Protein AF-A0A9D1DFA8-F1 (afdb_monomer)

pLDDT: mean 73.85, std 16.89, range [25.86, 95.06]

Organism: NCBI:txid2840721

Mean predicted aligned error: 19.4 Å

Sequence (379 aa):
MPLDTQGFDGLASDIAGMAGRMDADGAGAPAVRRILEAAARPIHQQMKANASKDPKIITGVLNRSIRIGPVKKRRKSGKSITIGVHRKEEGAYYATPVEYGHGGPAPALAHPFIRPAYRSEHGQIVIHETEAAVVRDVFQAYLNGEGSVKIAARLREAKIPRRFGGEWTANHVVEMLTNEKYTGDALLQKTFVEDHLTKKQRRNMGQLDRFYAENTHPAIISHETFERAQQILAGRREMINVRKPTTVRYPLTGKIVCGNCGAHYNRRTRSTGRNAIPRFTWQCATYSSRGKRCCPASQIPEETLLALTCEVLDVERLTDKAVEGLEAIHVIGKNLLRFLLRNGRTEEREWAWESRANSWTPEMRQKASEQMKRRWQHE

Radius of gyration: 34.46 Å; Cα contacts (8 Å, |Δi|>4): 429; chains: 1; bounding box: 111×51×83 Å

Solvent-accessible surface area (backbone atoms only — not comparable to full-atom values): 22916 Å² total; per-residue (Å²): 130,84,80,81,59,77,65,56,61,52,50,53,50,50,52,50,57,50,51,61,63,40,66,74,72,80,66,36,68,63,54,55,48,51,50,51,53,56,65,44,46,62,59,51,51,51,54,46,53,53,50,72,69,42,86,91,56,73,44,76,60,44,59,72,28,54,44,77,51,76,76,42,82,47,98,88,71,52,71,47,68,49,75,45,76,77,54,79,86,79,72,53,78,72,82,76,94,61,97,68,72,76,95,56,103,55,81,77,80,77,61,93,88,73,59,74,30,60,44,76,57,98,89,40,68,43,78,35,63,79,38,35,50,52,51,49,49,52,53,50,45,43,71,74,64,51,50,48,58,55,52,21,48,51,42,51,72,70,64,62,80,43,87,86,55,74,82,66,40,37,64,60,47,47,53,58,66,68,43,58,57,43,48,6,29,44,75,42,57,58,50,45,66,80,38,91,86,78,60,47,75,42,76,48,87,69,89,54,81,66,51,78,40,73,74,72,40,75,54,76,45,55,62,69,62,46,51,53,48,46,51,55,52,49,55,54,53,67,71,44,72,77,85,57,73,95,70,78,77,53,91,61,62,77,30,31,32,32,64,88,75,67,39,40,35,43,82,41,78,48,73,61,63,98,87,43,81,69,44,50,32,35,34,36,48,52,30,76,74,66,30,60,92,74,30,82,68,54,72,41,54,43,68,62,53,51,51,54,50,20,63,75,68,73,40,100,64,88,42,76,73,61,47,66,48,46,60,36,34,35,39,40,81,79,42,35,38,38,38,35,32,70,88,73,52,72,48,78,46,78,60,78,80,78,55,73,77,73,74,54,49,72,67,58,52,49,54,52,48,51,53,48,53,55,55,68,72,74,112

Secondary structure (DSSP, 8-state):
-----HHHHHHHHHHHHHHHHHSTTS-HHHHHHHHHHHHHHHHHHHHHHHHHH-TT---HHHHHHEEEPPPEE-SSS-EE--EEE--STT------S-----SSSS--PPPTT--SSEEEETTEEEE-HHHHHHHHHHHHHHHTT--HHHHHHHHHHTTPPPTT-S---HHHHHHHHT-GGGGT-EE--SEEES-TTT--EEE-SSSS---EESSSS--SS-HHHHHHHHHHHHHHHHHS-TTS-TT---TTTTTEEETTT-PBEEEEEE--STTSPPEEEEEEHHHHHH-TTT--PPPEEHHHHHHHHHHHHT-SS--HHHHHTEEEEEEETTTEEEEEETTS-EEEEE--PPPTTTTS-HHHHHHHHHHHHHHHT--

Nearest PDB structures (foldseek):
  4kis-assembly2_B  TM=5.180E-01  e=3.603E-09  Listeria innocua Clip11262
  4kis-assembly1_A  TM=5.128E-01  e=3.148E-08  Listeria innocua Clip11262
  6dnw-assembly1_A  TM=4.103E-01  e=1.446E-09  Listeria innocua Clip11262
  4kis-assembly3_C  TM=4.941E-01  e=1.104E-07  Listeria innocua Clip11262
  4kis-assembly4_D  TM=3.825E-01  e=1.264E-08  Listeria innocua Clip11262

Foldseek 3Di:
DPPPCVVVVVVVVVVVVVVVVLVVPVPNPVVVQVVQVVVVVVVLVVLLVVQCPDPVRPDVLLSVQFDWAGWDQDPPDGIHIDTHGHDPPPVNDDPPPDPDADPDPDGPDDDPLDDQFWDQDPNAIHGPVVSLVLLVVLLVCVLVPDQLLVSQVVCVVVVPADPVGDGRHSVVSVSSLQDPVQQQKDWPCQWDQPDPVVSDIDGCPPPDDIDIGHNNHDHSDHPVSSVSSVVSVVVVVVVPPPPPPPDPDDLCVPQEAEPFQRAHWDKDWDDPDDDDDIWIKTGGPCCVRVNCVRPVEEIGTPVQVQVVLCVVLVHPGRDSVSSVQWRHWYDDDHFKIWTQGPVRDIDIDGDDDDPPVVVQDPVNVVVVVVVVVVVVVVD

Structure (mmCIF, N/CA/C/O backbone):
data_AF-A0A9D1DFA8-F1
#
_entry.id   AF-A0A9D1DFA8-F1
#
loop_
_atom_site.group_PDB
_atom_site.id
_ato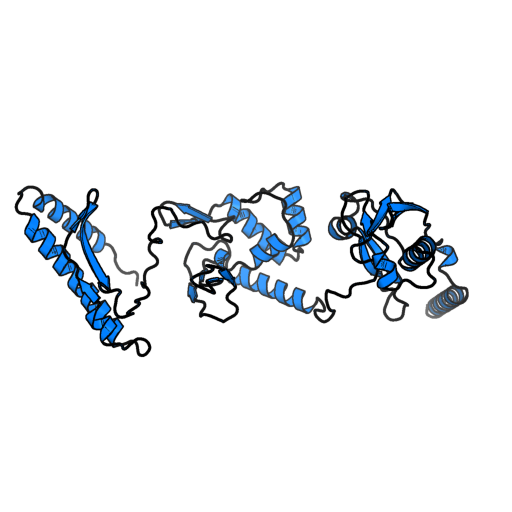m_site.type_symbol
_atom_site.label_atom_id
_atom_site.label_alt_id
_atom_site.label_comp_id
_atom_site.label_asym_id
_atom_site.label_entity_id
_atom_site.label_seq_id
_atom_site.pdbx_PDB_ins_code
_atom_site.Cartn_x
_atom_site.Cartn_y
_atom_site.Cartn_z
_atom_site.occupancy
_atom_site.B_iso_or_equiv
_atom_site.auth_seq_id
_atom_site.auth_comp_id
_atom_site.auth_asym_id
_atom_site.auth_atom_id
_atom_site.pdbx_PDB_model_num
ATOM 1 N N . MET A 1 1 ? -15.681 6.496 42.737 1.00 36.25 1 MET A N 1
ATOM 2 C CA . MET A 1 1 ? -16.722 5.683 43.397 1.00 36.25 1 MET A CA 1
ATOM 3 C C . MET A 1 1 ? -17.635 5.149 42.308 1.00 36.25 1 MET A C 1
ATOM 5 O O . MET A 1 1 ? -18.101 5.972 41.526 1.00 36.25 1 MET A O 1
ATOM 9 N N . PRO A 1 2 ? -17.816 3.827 42.170 1.00 35.59 2 PRO A N 1
ATOM 10 C CA . PRO A 1 2 ? -18.800 3.295 41.236 1.00 35.59 2 PRO A CA 1
ATOM 11 C C . PRO A 1 2 ? -20.183 3.751 41.706 1.00 35.59 2 PRO A C 1
ATOM 13 O O . PRO A 1 2 ? -20.468 3.702 42.901 1.00 35.59 2 PRO A O 1
ATOM 16 N N . LEU A 1 3 ? -21.003 4.249 40.783 1.00 37.06 3 LEU A N 1
ATOM 17 C CA . LEU A 1 3 ? -22.406 4.529 41.061 1.00 37.06 3 LEU A CA 1
ATOM 18 C C . LEU A 1 3 ? -23.088 3.195 41.366 1.00 37.06 3 LEU A C 1
ATOM 20 O O . LEU A 1 3 ? -23.059 2.286 40.540 1.00 37.06 3 LEU A O 1
ATOM 24 N N . ASP A 1 4 ? -23.648 3.088 42.564 1.00 41.41 4 ASP A N 1
ATOM 25 C CA . ASP A 1 4 ? -24.454 1.957 42.995 1.00 41.41 4 ASP A CA 1
ATOM 26 C C . ASP A 1 4 ? -25.708 1.863 42.110 1.00 41.41 4 ASP A C 1
ATOM 28 O O . ASP A 1 4 ? -26.609 2.701 42.173 1.00 41.41 4 ASP A O 1
ATOM 32 N N . THR A 1 5 ? -25.727 0.879 41.212 1.00 48.91 5 THR A N 1
ATOM 33 C CA . THR A 1 5 ? -26.834 0.635 40.280 1.00 48.91 5 THR A CA 1
ATOM 34 C C . THR A 1 5 ? -27.914 -0.271 40.870 1.00 48.91 5 THR A C 1
ATOM 36 O O . THR A 1 5 ? -28.917 -0.508 40.198 1.00 48.91 5 THR A O 1
ATOM 39 N N . GLN A 1 6 ? -27.772 -0.752 42.114 1.00 45.59 6 GLN A N 1
ATOM 40 C CA . GLN A 1 6 ? -28.724 -1.703 42.704 1.00 45.59 6 GLN A CA 1
ATOM 41 C C . GLN A 1 6 ? -30.131 -1.111 42.905 1.00 45.59 6 GLN A C 1
ATOM 43 O O . GLN A 1 6 ? -31.114 -1.849 42.913 1.00 45.59 6 GLN A O 1
ATOM 48 N N . GLY A 1 7 ? -30.266 0.219 42.978 1.00 47.31 7 GLY A N 1
ATOM 49 C CA . GLY A 1 7 ? -31.570 0.890 43.066 1.00 47.31 7 GLY A CA 1
ATOM 50 C C . GLY A 1 7 ? -32.349 0.985 41.744 1.00 47.31 7 GLY A C 1
ATOM 51 O O . GLY A 1 7 ? -33.572 1.125 41.766 1.00 47.31 7 GLY A O 1
ATOM 52 N N . PHE A 1 8 ? -31.680 0.905 40.587 1.00 45.97 8 PHE A N 1
ATOM 53 C CA . PHE A 1 8 ? -32.322 1.123 39.281 1.00 45.97 8 PHE A CA 1
ATOM 54 C C . PHE A 1 8 ? -33.085 -0.104 38.770 1.00 45.97 8 PHE A C 1
ATOM 56 O O . PHE A 1 8 ? -34.156 0.052 38.182 1.00 45.97 8 PHE A O 1
ATOM 63 N N . ASP A 1 9 ? -32.584 -1.309 39.047 1.00 47.12 9 ASP A N 1
ATOM 64 C CA . ASP A 1 9 ? -33.263 -2.558 38.677 1.00 47.12 9 ASP A CA 1
ATOM 65 C C . ASP A 1 9 ? -34.538 -2.773 39.510 1.00 47.12 9 ASP A C 1
ATOM 67 O O . ASP A 1 9 ? -35.563 -3.215 38.982 1.00 47.12 9 ASP A O 1
ATOM 71 N N . GLY A 1 10 ? -34.517 -2.360 40.784 1.00 48.06 10 GLY A N 1
ATOM 72 C CA . GLY A 1 10 ? -35.703 -2.318 41.646 1.00 48.06 10 GLY A CA 1
ATOM 73 C C . GLY A 1 10 ? -36.761 -1.343 41.125 1.00 48.06 10 GLY A C 1
ATOM 74 O O . GLY A 1 10 ? -37.921 -1.715 40.971 1.00 48.06 10 GLY A O 1
ATOM 75 N N . LEU A 1 11 ? -36.348 -0.132 40.732 1.00 52.31 11 LEU A N 1
ATOM 76 C CA . LEU A 1 11 ? -37.248 0.877 40.167 1.00 52.31 11 LEU A CA 1
ATOM 77 C C . LEU A 1 11 ? -37.880 0.415 38.841 1.00 52.31 11 LEU A C 1
ATOM 79 O O . LEU A 1 11 ? -39.067 0.638 38.603 1.00 52.31 11 LEU A O 1
ATOM 83 N N . ALA A 1 12 ? -37.108 -0.244 37.973 1.00 51.41 12 ALA A N 1
ATOM 84 C CA . ALA A 1 12 ? -37.606 -0.772 36.705 1.00 51.41 12 ALA A CA 1
ATOM 85 C C . ALA A 1 12 ? -38.623 -1.909 36.913 1.00 51.41 12 ALA A C 1
ATOM 87 O O . ALA A 1 12 ? -39.657 -1.939 36.238 1.00 51.41 12 ALA A O 1
ATOM 88 N N . SER A 1 13 ? -38.360 -2.799 37.874 1.00 51.62 13 SER A N 1
ATOM 89 C CA . SER A 1 13 ? -39.265 -3.887 38.258 1.00 51.62 13 SER A CA 1
ATOM 90 C C . SER A 1 13 ? -40.554 -3.362 38.904 1.00 51.62 13 SER A C 1
ATOM 92 O O . SER A 1 13 ? -41.648 -3.800 38.546 1.00 51.62 13 SER A O 1
ATOM 94 N N . ASP A 1 14 ? -40.459 -2.346 39.764 1.00 53.31 14 ASP A N 1
ATOM 95 C CA . ASP A 1 14 ? -41.615 -1.718 40.412 1.00 53.31 14 ASP A CA 1
ATOM 96 C C . ASP A 1 14 ? -42.491 -0.948 39.421 1.00 53.31 14 ASP A C 1
ATOM 98 O O . ASP A 1 14 ? -43.721 -1.032 39.476 1.00 53.31 14 ASP A O 1
ATOM 102 N N . ILE A 1 15 ? -41.884 -0.247 38.458 1.00 56.00 15 ILE A N 1
ATOM 103 C CA . ILE A 1 15 ? -42.610 0.447 37.386 1.00 56.00 15 ILE A CA 1
ATOM 104 C C . ILE A 1 15 ? -43.300 -0.566 36.459 1.00 56.00 15 ILE A C 1
ATOM 106 O O . ILE A 1 15 ? -44.451 -0.351 36.073 1.00 56.00 15 ILE A O 1
ATOM 110 N N . ALA A 1 16 ? -42.650 -1.689 36.140 1.00 52.91 16 ALA A N 1
ATOM 111 C CA . ALA A 1 16 ? -43.252 -2.763 35.349 1.00 52.91 16 ALA A CA 1
ATOM 112 C C . ALA A 1 16 ? -44.387 -3.478 36.109 1.00 52.91 16 ALA A C 1
ATOM 114 O O . ALA A 1 16 ? -45.445 -3.749 35.536 1.00 52.91 16 ALA A O 1
ATOM 115 N N . GLY A 1 17 ? -44.210 -3.715 37.412 1.00 55.53 17 GLY A N 1
ATOM 116 C CA . GLY A 1 17 ? -45.208 -4.320 38.295 1.00 55.53 17 GLY A CA 1
ATOM 117 C C . GLY A 1 17 ? -46.399 -3.405 38.600 1.00 55.53 17 GLY A C 1
ATOM 118 O O . GLY A 1 17 ? -47.515 -3.894 38.788 1.00 55.53 17 GLY A O 1
ATOM 119 N N . MET A 1 18 ? -46.206 -2.083 38.623 1.00 53.91 18 MET A N 1
ATOM 120 C CA . MET A 1 18 ? -47.299 -1.105 38.669 1.00 53.91 18 MET A CA 1
ATOM 121 C C . MET A 1 18 ? -48.024 -1.021 37.322 1.00 53.91 18 MET A C 1
ATOM 123 O O . MET A 1 18 ? -49.251 -1.030 37.300 1.00 53.91 18 MET A O 1
ATOM 127 N N . ALA A 1 19 ? -47.302 -1.035 36.197 1.00 51.59 19 ALA A N 1
ATOM 128 C CA . ALA A 1 19 ? -47.904 -1.017 34.863 1.00 51.59 19 ALA A CA 1
ATOM 129 C C . ALA A 1 19 ? -48.773 -2.260 34.590 1.00 51.59 19 ALA A C 1
ATOM 131 O O . ALA A 1 19 ? -49.892 -2.120 34.101 1.00 51.59 19 ALA A O 1
ATOM 132 N N . GLY A 1 20 ? -48.311 -3.454 34.983 1.00 54.56 20 GLY A N 1
ATOM 133 C CA . GLY A 1 20 ? -49.080 -4.696 34.846 1.00 54.56 20 GLY A CA 1
ATOM 134 C C . GLY A 1 20 ? -50.352 -4.727 35.702 1.00 54.56 20 GLY A C 1
ATOM 135 O O . GLY A 1 20 ? -51.381 -5.227 35.254 1.00 54.56 20 GLY A O 1
ATOM 136 N N . ARG A 1 21 ? -50.317 -4.126 36.900 1.00 50.50 21 ARG A N 1
ATOM 137 C CA . ARG A 1 21 ? -51.494 -3.989 37.777 1.00 50.50 21 ARG A CA 1
ATOM 138 C C . ARG A 1 21 ? -52.506 -2.952 37.273 1.00 50.50 21 ARG A C 1
ATOM 140 O O . ARG A 1 21 ? -53.677 -3.047 37.609 1.00 50.50 21 ARG A O 1
ATOM 147 N N . MET A 1 22 ? -52.086 -1.997 36.442 1.00 50.72 22 MET A N 1
ATOM 148 C CA . MET A 1 22 ? -52.939 -0.912 35.930 1.00 50.72 22 MET A CA 1
ATOM 149 C C . MET A 1 22 ? -53.658 -1.230 34.605 1.00 50.72 22 MET A C 1
ATOM 151 O O . MET A 1 22 ? -54.602 -0.521 34.248 1.00 50.72 22 MET A O 1
ATOM 155 N N . ASP A 1 23 ? -53.243 -2.274 33.881 1.00 50.66 23 ASP A N 1
ATOM 156 C CA . ASP A 1 23 ? -53.900 -2.731 32.643 1.00 50.66 23 ASP A CA 1
ATOM 157 C C . ASP A 1 23 ? -55.086 -3.688 32.899 1.00 50.66 23 ASP A C 1
ATOM 159 O O . ASP A 1 23 ? -55.898 -3.903 31.997 1.00 50.66 23 ASP A O 1
ATOM 163 N N . ALA A 1 24 ? -55.234 -4.215 34.122 1.00 49.34 24 ALA A N 1
ATOM 164 C CA . ALA A 1 24 ? -56.292 -5.165 34.482 1.00 49.34 24 ALA A CA 1
ATOM 165 C C . ALA A 1 24 ? -57.698 -4.534 34.606 1.00 49.34 24 ALA A C 1
ATOM 167 O O . ALA A 1 24 ? -58.686 -5.208 34.330 1.00 49.34 24 ALA A O 1
ATOM 168 N N . ASP A 1 25 ? -57.807 -3.238 34.925 1.00 45.25 25 ASP A N 1
ATOM 169 C CA . ASP A 1 25 ? -59.092 -2.635 35.331 1.00 45.25 25 ASP A CA 1
ATOM 170 C C . ASP A 1 25 ? -59.797 -1.793 34.251 1.00 45.25 25 ASP A C 1
ATOM 172 O O . ASP A 1 25 ? -60.782 -1.112 34.530 1.00 45.25 25 ASP A O 1
ATOM 176 N N . GLY A 1 26 ? -59.304 -1.757 33.006 1.00 51.84 26 GLY A N 1
ATOM 177 C CA . GLY A 1 26 ? -59.940 -1.006 31.902 1.00 51.84 26 GLY A CA 1
ATOM 178 C C . GLY A 1 26 ? -59.978 0.530 32.068 1.00 51.84 26 GLY A C 1
ATOM 179 O O . GLY A 1 26 ? -60.195 1.257 31.097 1.00 51.84 26 GLY A O 1
ATOM 180 N N . ALA A 1 27 ? -59.670 1.050 33.259 1.00 51.97 27 ALA A N 1
ATOM 181 C CA . ALA A 1 27 ? -59.568 2.465 33.601 1.00 51.97 27 ALA A CA 1
ATOM 182 C C . ALA A 1 27 ? -58.165 3.058 33.344 1.00 51.97 27 ALA A C 1
ATOM 184 O O . ALA A 1 27 ? -57.971 4.263 33.484 1.00 51.97 27 ALA A O 1
ATOM 185 N N . GLY A 1 28 ? -57.177 2.255 32.924 1.00 51.75 28 GLY A N 1
ATOM 186 C CA . GLY A 1 28 ? -55.765 2.653 32.775 1.00 51.75 28 GLY A CA 1
ATOM 187 C C . GLY A 1 28 ? -55.461 3.639 31.636 1.00 51.75 28 GLY A C 1
ATOM 188 O O . GLY A 1 28 ? -54.349 4.165 31.521 1.00 51.75 28 GLY A O 1
ATOM 189 N N . ALA A 1 29 ? -56.434 3.954 30.773 1.00 54.59 29 ALA A N 1
ATOM 190 C CA . ALA A 1 29 ? -56.179 4.783 29.600 1.00 54.59 29 ALA A CA 1
ATOM 191 C C . ALA A 1 29 ? -55.777 6.250 29.888 1.00 54.59 29 ALA A C 1
ATOM 193 O O . ALA A 1 29 ? -54.855 6.722 29.205 1.00 54.59 29 ALA A O 1
ATOM 194 N N . PRO A 1 30 ? -56.393 6.957 30.859 1.00 58.53 30 PRO A N 1
ATOM 195 C CA . PRO A 1 30 ? -56.012 8.310 31.264 1.00 58.53 30 PRO A CA 1
ATOM 196 C C . PRO A 1 30 ? -54.760 8.332 32.151 1.00 58.53 30 PRO A C 1
ATOM 198 O O . PRO A 1 30 ? -53.983 9.281 32.076 1.00 58.53 30 PRO A O 1
ATOM 201 N N . ALA A 1 31 ? -54.529 7.288 32.953 1.00 62.75 31 ALA A N 1
ATOM 202 C CA . ALA A 1 31 ? -53.385 7.206 33.861 1.00 62.75 31 ALA A CA 1
ATOM 203 C C . ALA A 1 31 ? -52.062 7.019 33.101 1.00 62.75 31 ALA A C 1
ATOM 205 O O . ALA A 1 31 ? -51.131 7.796 33.292 1.00 62.75 31 ALA A O 1
ATOM 206 N N . VAL A 1 32 ? -52.017 6.095 32.134 1.00 65.75 32 VAL A N 1
ATOM 207 C CA . VAL A 1 32 ? -50.852 5.911 31.245 1.00 65.75 32 VAL A CA 1
ATOM 208 C C . VAL A 1 32 ? -50.551 7.186 30.456 1.00 65.75 32 VAL A C 1
ATOM 210 O O . VAL A 1 32 ? -49.394 7.548 30.258 1.00 65.75 32 VAL A O 1
ATOM 213 N N . ARG A 1 33 ? -51.593 7.913 30.036 1.00 70.25 33 ARG A N 1
ATOM 214 C CA . ARG A 1 33 ? -51.426 9.208 29.370 1.00 70.25 33 ARG A CA 1
ATOM 215 C C . ARG A 1 33 ? -50.785 10.240 30.304 1.00 70.25 33 ARG A C 1
ATOM 217 O O . ARG A 1 33 ? -49.826 10.881 29.891 1.00 70.25 33 ARG A O 1
ATOM 224 N N . ARG A 1 34 ? -51.260 10.355 31.549 1.00 72.88 34 ARG A N 1
ATOM 225 C CA . ARG A 1 34 ? -50.688 11.261 32.562 1.00 72.88 34 ARG A CA 1
ATOM 226 C C . ARG A 1 34 ? -49.236 10.917 32.893 1.00 72.88 34 ARG A C 1
ATOM 228 O O . ARG A 1 34 ? -48.425 11.828 32.997 1.00 72.88 34 ARG A O 1
ATOM 235 N N . ILE A 1 35 ? -48.901 9.632 33.000 1.00 74.50 35 ILE A N 1
ATOM 236 C CA . ILE A 1 35 ? -47.535 9.166 33.282 1.00 74.50 35 ILE A CA 1
ATOM 237 C C . ILE A 1 35 ? -46.599 9.499 32.117 1.00 74.50 35 ILE A C 1
ATOM 239 O O . ILE A 1 35 ? -45.538 10.076 32.332 1.00 74.50 35 ILE A O 1
ATOM 243 N N . LEU A 1 36 ? -47.004 9.212 30.876 1.00 72.50 36 LEU A N 1
ATOM 244 C CA . LEU A 1 36 ? -46.207 9.544 29.691 1.00 72.50 36 LEU A CA 1
ATOM 245 C C . LEU A 1 36 ? -46.033 11.061 29.522 1.00 72.50 36 LEU A C 1
ATOM 247 O O . LEU A 1 36 ? -44.945 11.523 29.189 1.00 72.50 36 LEU A O 1
ATOM 251 N N . GLU A 1 37 ? -47.080 11.847 29.782 1.00 77.31 37 GLU A N 1
ATOM 252 C CA . GLU A 1 37 ? -47.003 13.311 29.769 1.00 77.31 37 GLU A CA 1
ATOM 253 C C . GLU A 1 37 ? -46.101 13.845 30.894 1.00 77.31 37 GLU A C 1
ATOM 255 O O . GLU A 1 37 ? -45.326 14.770 30.656 1.00 77.31 37 GLU A O 1
ATOM 260 N N . ALA A 1 38 ? -46.144 13.259 32.095 1.00 75.06 38 ALA A N 1
ATOM 261 C CA . ALA A 1 38 ? -45.277 13.630 33.213 1.00 75.06 38 ALA A CA 1
ATOM 262 C C . ALA A 1 38 ? -43.805 13.280 32.941 1.00 75.06 38 ALA A C 1
ATOM 264 O O . ALA A 1 38 ? -42.939 14.132 33.132 1.00 75.06 38 ALA A O 1
ATOM 265 N N . ALA A 1 39 ? -43.531 12.087 32.407 1.00 72.44 39 ALA A N 1
ATOM 266 C CA . ALA A 1 39 ? -42.191 11.647 32.014 1.00 72.44 39 ALA A CA 1
ATOM 267 C C . ALA A 1 39 ? -41.602 12.498 30.872 1.00 72.44 39 ALA A C 1
ATOM 269 O O . ALA A 1 39 ? -40.390 12.686 30.787 1.00 72.44 39 ALA A O 1
ATOM 270 N N . ALA A 1 40 ? -42.455 13.063 30.013 1.00 73.19 40 ALA A N 1
ATOM 271 C CA . ALA A 1 40 ? -42.034 13.915 28.907 1.00 73.19 40 ALA A CA 1
ATOM 272 C C . ALA A 1 40 ? -41.638 15.347 29.319 1.00 73.19 40 ALA A C 1
ATOM 274 O O . ALA A 1 40 ? -40.841 15.987 28.629 1.00 73.19 40 ALA A O 1
ATOM 275 N N . ARG A 1 41 ? -42.174 15.868 30.431 1.00 77.56 41 ARG A N 1
ATOM 276 C CA . ARG A 1 41 ? -41.913 17.240 30.908 1.00 77.56 41 ARG A CA 1
ATOM 277 C C . ARG A 1 41 ? -40.438 17.551 31.194 1.00 77.56 41 ARG A C 1
ATOM 279 O O . ARG A 1 41 ? -39.984 18.570 30.675 1.00 77.56 41 ARG A O 1
ATOM 286 N N . PRO A 1 42 ? -39.672 16.738 31.949 1.00 71.31 42 PRO A N 1
ATOM 287 C CA . PRO A 1 42 ? -38.272 17.058 32.237 1.00 71.31 42 PRO A CA 1
ATOM 288 C C . PRO A 1 42 ? -37.411 17.065 30.967 1.00 71.31 42 PRO A C 1
ATOM 290 O O . PRO A 1 42 ? -36.594 17.963 30.775 1.00 71.31 42 PRO A O 1
ATOM 293 N N . ILE A 1 43 ? -37.659 16.134 30.040 1.00 68.69 43 ILE A N 1
ATOM 294 C CA . ILE A 1 43 ? -36.959 16.072 28.747 1.00 68.69 43 ILE A CA 1
ATOM 295 C C . ILE A 1 43 ? -37.288 17.314 27.904 1.00 68.69 43 ILE A C 1
ATOM 297 O O . ILE A 1 43 ? -36.394 17.948 27.345 1.00 68.69 43 ILE A O 1
ATOM 301 N N . HIS A 1 44 ? -38.561 17.714 27.851 1.00 78.56 44 HIS A N 1
ATOM 302 C CA . HIS A 1 44 ? -38.995 18.927 27.150 1.00 78.56 44 HIS A CA 1
ATOM 303 C C . HIS A 1 44 ? -38.370 20.203 27.731 1.00 78.56 44 HIS A C 1
ATOM 305 O O . HIS A 1 44 ? -37.904 21.057 26.973 1.00 78.56 44 HIS A O 1
ATOM 311 N N . GLN A 1 45 ? -38.314 20.320 29.060 1.00 76.81 45 GLN A N 1
ATOM 312 C CA . GLN A 1 45 ? -37.681 21.443 29.757 1.00 76.81 45 GLN A CA 1
ATOM 313 C C . GLN A 1 45 ? -36.179 21.510 29.473 1.00 76.81 45 GLN A C 1
ATOM 315 O O . GLN A 1 45 ? -35.674 22.586 29.147 1.00 76.81 45 GLN A O 1
ATOM 320 N N . GLN A 1 46 ? -35.485 20.369 29.500 1.00 74.50 46 GLN A N 1
ATOM 321 C CA . GLN A 1 46 ? -34.066 20.294 29.159 1.00 74.50 46 GLN A CA 1
ATOM 322 C C . GLN A 1 46 ? -33.808 20.714 27.705 1.00 74.50 46 GLN A C 1
ATOM 324 O O . GLN A 1 46 ? -32.903 21.505 27.441 1.00 74.50 46 GLN A O 1
ATOM 329 N N . MET A 1 47 ? -34.630 20.252 26.755 1.00 70.50 47 MET A N 1
ATOM 330 C CA . MET A 1 47 ? -34.514 20.644 25.344 1.00 70.50 47 MET A CA 1
ATOM 331 C C . MET A 1 47 ? -34.726 22.151 25.144 1.00 70.50 47 MET A C 1
ATOM 333 O O . MET A 1 47 ? -33.992 22.775 24.377 1.00 70.50 47 MET A O 1
ATOM 337 N N . LYS A 1 48 ? -35.684 22.758 25.859 1.00 76.62 48 LYS A N 1
ATOM 338 C CA . LYS A 1 48 ? -35.906 24.213 25.832 1.00 76.62 48 LYS A CA 1
ATOM 339 C C . LYS A 1 48 ? -34.755 24.999 26.458 1.00 76.62 48 LYS A C 1
ATOM 341 O O . LYS A 1 48 ? -34.358 26.024 25.903 1.00 76.62 48 LYS A O 1
ATOM 346 N N . ALA A 1 49 ? -34.213 24.530 27.580 1.00 69.69 49 ALA A N 1
ATOM 347 C CA . ALA A 1 49 ? -33.065 25.153 28.232 1.00 69.69 49 ALA A CA 1
ATOM 348 C C . ALA A 1 49 ? -31.822 25.121 27.327 1.00 69.69 49 ALA A C 1
ATOM 350 O O . ALA A 1 49 ? -31.161 26.145 27.164 1.00 69.69 49 ALA A O 1
ATOM 351 N N . ASN A 1 50 ? -31.559 23.986 26.670 1.00 67.25 50 ASN A N 1
ATOM 352 C CA . ASN A 1 50 ? -30.458 23.838 25.715 1.00 67.25 50 ASN A CA 1
ATOM 353 C C . ASN A 1 50 ? -30.631 24.768 24.503 1.00 67.25 50 ASN A C 1
ATOM 355 O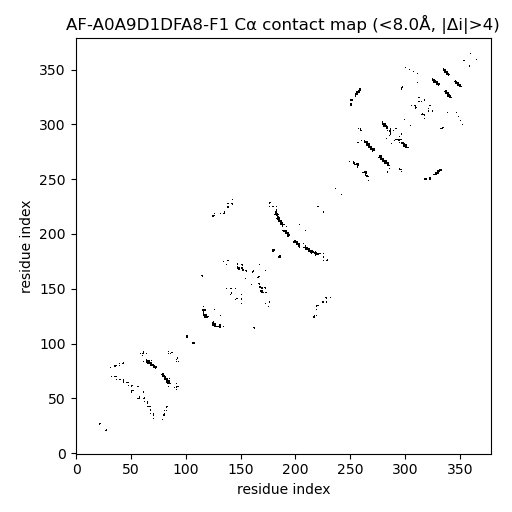 O . ASN A 1 50 ? -29.701 25.482 24.142 1.00 67.25 50 ASN A O 1
ATOM 359 N N . ALA A 1 51 ? -31.839 24.835 23.932 1.00 65.75 51 ALA A N 1
ATOM 360 C CA . ALA A 1 51 ? -32.152 25.730 22.815 1.00 65.75 51 ALA A CA 1
ATOM 361 C C . ALA A 1 51 ? -32.050 27.229 23.167 1.00 65.75 51 ALA A C 1
ATOM 363 O O . ALA A 1 51 ? -32.001 28.060 22.269 1.00 65.75 51 ALA A O 1
ATOM 364 N N . SER A 1 52 ? -32.041 27.581 24.457 1.00 63.06 52 SER A N 1
ATOM 365 C CA . SER A 1 52 ? -31.955 28.973 24.923 1.00 63.06 52 SER A CA 1
ATOM 366 C C . SER A 1 52 ? -30.531 29.393 25.311 1.00 63.06 52 SER A C 1
ATOM 368 O O . SER A 1 52 ? -30.286 30.583 25.481 1.00 63.06 52 SER A O 1
ATOM 370 N N . LYS A 1 53 ? -29.603 28.437 25.472 1.00 58.50 53 LYS A N 1
ATOM 371 C CA . LYS A 1 53 ? -28.209 28.677 25.890 1.00 58.50 53 LYS A CA 1
ATOM 372 C C . LYS A 1 53 ? -27.192 28.620 24.742 1.00 58.50 53 LYS A C 1
ATOM 374 O O . LYS A 1 53 ? -26.072 29.075 24.940 1.00 58.50 53 LYS A O 1
ATOM 379 N N . ASP A 1 54 ? -27.546 28.072 23.577 1.00 55.44 54 ASP A N 1
ATOM 380 C CA . ASP A 1 54 ? -26.635 27.954 22.427 1.00 55.44 54 ASP A CA 1
ATOM 381 C C . ASP A 1 54 ? -26.631 29.237 21.562 1.00 55.44 54 ASP A C 1
ATOM 383 O O . ASP A 1 54 ? -27.631 29.520 20.896 1.00 55.44 54 ASP A O 1
ATOM 387 N N . PRO A 1 55 ? -25.526 30.010 21.522 1.00 48.28 55 PRO A N 1
ATOM 388 C CA . PRO A 1 55 ? -25.450 31.288 20.812 1.00 48.28 55 PRO A CA 1
ATOM 389 C C . PRO A 1 55 ? -25.495 31.174 19.279 1.00 48.28 55 PRO A C 1
ATOM 391 O O . PRO A 1 55 ? -25.776 32.173 18.618 1.00 48.28 55 PRO A O 1
ATOM 394 N N . LYS A 1 56 ? -25.254 29.994 18.683 1.00 48.91 56 LYS A N 1
ATOM 395 C CA . LYS A 1 56 ? -25.292 29.807 17.216 1.00 48.91 56 LYS A CA 1
ATOM 396 C C . LYS A 1 56 ? -26.700 29.536 16.669 1.00 48.91 56 LYS A C 1
ATOM 398 O O . LYS A 1 56 ? -26.899 29.595 15.458 1.00 48.91 56 LYS A O 1
ATOM 403 N N . ILE A 1 57 ? -27.672 29.237 17.537 1.00 53.31 57 ILE A N 1
ATOM 404 C CA . ILE A 1 57 ? -29.030 28.798 17.162 1.00 53.31 57 ILE A CA 1
ATOM 405 C C . ILE A 1 57 ? -30.088 29.541 17.999 1.00 53.31 57 ILE A C 1
ATOM 407 O O . ILE A 1 57 ? -31.140 29.002 18.339 1.00 53.31 57 ILE A O 1
ATOM 411 N N . ILE A 1 58 ? -29.852 30.812 18.339 1.00 51.78 58 ILE A N 1
ATOM 412 C CA . ILE A 1 58 ? -30.885 31.640 18.975 1.00 51.78 58 ILE A CA 1
ATOM 413 C C . ILE A 1 58 ? -31.833 32.147 17.889 1.00 51.78 58 ILE A C 1
ATOM 415 O O . ILE A 1 58 ? -31.772 33.289 17.443 1.00 51.78 58 ILE A O 1
ATOM 419 N N . THR A 1 59 ? -32.744 31.283 17.455 1.00 54.38 59 THR A N 1
ATOM 420 C CA . THR A 1 59 ? -33.959 31.735 16.782 1.00 54.38 59 THR A CA 1
ATOM 421 C C . THR A 1 59 ? -35.125 31.434 17.711 1.00 54.38 59 THR A C 1
ATOM 423 O O . THR A 1 59 ? -35.349 30.288 18.106 1.00 54.38 59 THR A O 1
ATOM 426 N N . GLY A 1 60 ? -35.918 32.450 18.070 1.00 60.06 60 GLY A N 1
ATOM 427 C CA . GLY A 1 60 ? -37.164 32.242 18.829 1.00 60.06 60 GLY A CA 1
ATOM 428 C C . GLY A 1 60 ? -38.095 31.207 18.170 1.00 60.06 60 GLY A C 1
ATOM 429 O O . GLY A 1 60 ? -38.938 30.608 18.831 1.00 60.06 60 GLY A O 1
ATOM 430 N N . VAL A 1 61 ? -37.885 30.944 16.879 1.00 63.97 61 VAL A N 1
ATOM 431 C CA . VAL A 1 61 ? -38.485 29.889 16.060 1.00 63.97 61 VAL A CA 1
ATOM 432 C C . VAL A 1 61 ? -38.250 28.478 16.623 1.00 63.97 61 VAL A C 1
ATOM 434 O O . VAL A 1 61 ? -39.211 27.717 16.769 1.00 63.97 61 VAL A O 1
ATOM 437 N N . LEU A 1 62 ? -37.015 28.108 16.982 1.00 65.19 62 LEU A N 1
ATOM 438 C CA . LEU A 1 62 ? -36.706 26.758 17.474 1.00 65.19 62 LEU A CA 1
ATOM 439 C C . LEU A 1 62 ? -37.362 26.494 18.837 1.00 65.19 62 LEU A C 1
ATOM 441 O O . LEU A 1 62 ? -38.010 25.463 19.026 1.00 65.19 62 LEU A O 1
ATOM 445 N N . ASN A 1 63 ? -37.287 27.460 19.758 1.00 71.62 63 ASN A N 1
ATOM 446 C CA . ASN A 1 63 ? -37.914 27.354 21.080 1.00 71.62 63 ASN A CA 1
ATOM 447 C C . ASN A 1 63 ? -39.449 27.189 20.973 1.00 71.62 63 ASN A C 1
ATOM 449 O O . ASN A 1 63 ? -40.043 26.358 21.665 1.00 71.62 63 ASN A O 1
ATOM 453 N N . ARG A 1 64 ? -40.096 27.893 20.028 1.00 69.75 64 ARG A N 1
ATOM 454 C CA . ARG A 1 64 ? -41.540 27.746 19.732 1.00 69.75 64 ARG A CA 1
ATOM 455 C C . ARG A 1 64 ? -41.912 26.407 19.082 1.00 69.75 64 ARG A C 1
ATOM 457 O O . ARG A 1 64 ? -43.072 25.978 19.183 1.00 69.75 64 ARG A O 1
ATOM 464 N N . SER A 1 65 ? -40.956 25.762 18.417 1.00 72.00 65 SER A N 1
ATOM 465 C CA . SER A 1 65 ? -41.172 24.541 17.633 1.00 72.00 65 SER A CA 1
ATOM 466 C C . SER A 1 65 ? -41.004 23.249 18.441 1.00 72.00 65 SER A C 1
ATOM 468 O O . SER A 1 65 ? -41.560 22.221 18.045 1.00 72.00 65 SER A O 1
ATOM 470 N N . ILE A 1 66 ? -40.307 23.291 19.585 1.00 75.81 66 ILE A N 1
ATOM 471 C CA . ILE A 1 66 ? -40.143 22.151 20.504 1.00 75.81 66 ILE A CA 1
ATOM 472 C C . ILE A 1 66 ? -41.418 21.959 21.341 1.00 75.81 66 ILE A C 1
ATOM 474 O O . ILE A 1 66 ? -41.748 22.767 22.220 1.00 75.81 66 ILE A O 1
ATOM 478 N N . ARG A 1 67 ? -42.146 20.864 21.095 1.00 78.12 67 ARG A N 1
ATOM 479 C CA . ARG A 1 67 ? -43.416 20.546 21.772 1.00 78.12 67 ARG A CA 1
ATOM 480 C C . ARG A 1 67 ? -43.487 19.073 22.173 1.00 78.12 67 ARG A C 1
ATOM 482 O O . ARG A 1 67 ? -42.808 18.226 21.598 1.00 78.12 67 ARG A O 1
ATOM 489 N N . ILE A 1 68 ? -44.328 18.787 23.163 1.00 79.38 68 ILE A N 1
ATOM 490 C CA . ILE A 1 68 ? -44.752 17.426 23.497 1.00 79.38 68 ILE A CA 1
ATOM 491 C C . ILE A 1 68 ? -45.957 17.105 22.604 1.00 79.38 68 ILE A C 1
ATOM 493 O O . ILE A 1 68 ? -46.952 17.831 22.611 1.00 79.38 68 ILE A O 1
ATOM 497 N N . GLY A 1 69 ? -45.847 16.056 21.794 1.00 77.06 69 GLY A N 1
ATOM 498 C CA . GLY A 1 69 ? -46.914 15.578 20.922 1.00 77.06 69 GLY A CA 1
ATOM 499 C C . GLY A 1 69 ? -47.984 14.777 21.678 1.00 77.06 69 GLY A C 1
ATOM 500 O O . GLY A 1 69 ? -47.761 14.343 22.807 1.00 77.06 69 GLY A O 1
ATOM 501 N N . PRO A 1 70 ? -49.152 14.529 21.059 1.00 77.19 70 PRO A N 1
ATOM 502 C CA . PRO A 1 70 ? -50.206 13.735 21.683 1.00 77.19 70 PRO A CA 1
ATOM 503 C C . PRO A 1 70 ? -49.781 12.268 21.846 1.00 77.19 70 PRO A C 1
ATOM 505 O O . PRO A 1 70 ? -49.068 11.722 21.001 1.00 77.19 70 PRO A O 1
ATOM 508 N N . VAL A 1 71 ? -50.269 11.608 22.901 1.00 76.00 71 VAL A N 1
ATOM 509 C CA . VAL A 1 71 ? -50.048 10.170 23.126 1.00 76.00 71 VAL A CA 1
ATOM 510 C C . VAL A 1 71 ? -50.782 9.359 22.055 1.00 76.00 71 VAL A C 1
ATOM 512 O O . VAL A 1 71 ? -52.004 9.442 21.929 1.00 76.00 71 VAL A O 1
ATOM 515 N N . LYS A 1 72 ? -50.042 8.552 21.288 1.00 75.62 72 LYS A N 1
ATOM 516 C CA . LYS A 1 72 ? -50.572 7.726 20.189 1.00 75.62 72 LYS A CA 1
ATOM 517 C C . LYS A 1 72 ? -50.480 6.238 20.523 1.00 75.62 72 LYS A C 1
ATOM 519 O O . LYS A 1 72 ? -49.459 5.782 21.034 1.00 75.62 72 LYS A O 1
ATOM 524 N N . LYS A 1 73 ? -51.519 5.466 20.184 1.00 71.94 73 LYS A N 1
ATOM 525 C CA . LYS A 1 73 ? -51.502 3.994 20.257 1.00 71.94 73 LYS A CA 1
ATOM 526 C C . LYS A 1 73 ? -50.752 3.431 19.043 1.00 71.94 73 LYS A C 1
ATOM 528 O O . LYS A 1 73 ? -51.084 3.749 17.903 1.00 71.94 73 LYS A O 1
ATOM 533 N N . ARG A 1 74 ? -49.734 2.607 19.279 1.00 70.31 74 ARG A N 1
ATOM 534 C CA . ARG A 1 74 ? -48.955 1.883 18.265 1.00 70.31 74 ARG A CA 1
ATOM 535 C C . ARG A 1 74 ? -49.482 0.452 18.153 1.00 70.31 74 ARG A C 1
ATOM 537 O O . ARG A 1 74 ? -49.873 -0.148 19.146 1.00 70.31 74 ARG A O 1
ATOM 544 N N . ARG A 1 75 ? -49.449 -0.118 16.943 1.00 52.31 75 ARG A N 1
ATOM 545 C CA . ARG A 1 75 ? -49.967 -1.474 16.671 1.00 52.31 75 ARG A CA 1
ATOM 546 C C . ARG A 1 75 ? -49.245 -2.600 17.432 1.00 52.31 75 ARG A C 1
ATOM 548 O O . ARG A 1 75 ? -49.875 -3.615 17.674 1.00 52.31 75 ARG A O 1
ATOM 555 N N . LYS A 1 76 ? -47.959 -2.440 17.781 1.00 54.06 76 LYS A N 1
ATOM 556 C CA . LYS A 1 76 ? -47.126 -3.504 18.387 1.00 54.06 76 LYS A CA 1
ATOM 557 C C . LYS A 1 76 ? -46.464 -3.148 19.728 1.00 54.06 76 LYS A C 1
ATOM 559 O O . LYS A 1 76 ? -45.890 -4.025 20.349 1.00 54.06 76 LYS A O 1
ATOM 564 N N . SER A 1 77 ? -46.509 -1.887 20.166 1.00 57.84 77 SER A N 1
ATOM 565 C CA . SER A 1 77 ? -45.678 -1.389 21.281 1.00 57.84 77 SER A CA 1
ATOM 566 C C . SER A 1 77 ? -46.453 -0.535 22.296 1.00 57.84 77 SER A C 1
ATOM 568 O O . SER A 1 77 ? -45.891 0.377 22.895 1.00 57.84 77 SER A O 1
ATOM 570 N N . GLY A 1 78 ? -47.765 -0.747 22.432 1.00 75.94 78 GLY A N 1
ATOM 571 C CA . GLY A 1 78 ? -48.592 0.009 23.381 1.00 75.94 78 GLY A CA 1
ATOM 572 C C . GLY A 1 78 ? -48.785 1.487 23.005 1.00 75.94 78 GLY A C 1
ATOM 573 O O . GLY A 1 78 ? -49.012 1.820 21.840 1.00 75.94 78 GLY A O 1
ATOM 574 N N . LYS A 1 79 ? -48.758 2.390 23.993 1.00 72.75 79 LYS A N 1
ATOM 575 C CA . LYS A 1 79 ? -48.913 3.847 23.808 1.00 72.75 79 LYS A CA 1
ATOM 576 C C . LYS A 1 79 ? -47.551 4.542 23.848 1.00 72.75 79 LYS A C 1
ATOM 578 O O . LYS A 1 79 ? -46.733 4.241 24.703 1.00 72.75 79 LYS A O 1
ATOM 583 N N . SER A 1 80 ? -47.329 5.505 22.955 1.00 74.75 80 SER A N 1
ATOM 584 C CA . SER A 1 80 ? -46.087 6.287 22.882 1.00 74.75 80 SER A CA 1
ATOM 585 C C . SER A 1 80 ? -46.375 7.786 22.851 1.00 74.75 80 SER A C 1
ATOM 587 O O . SER A 1 80 ? -47.311 8.209 22.166 1.00 74.75 80 SER A O 1
ATOM 589 N N . ILE A 1 81 ? -45.533 8.578 23.511 1.00 73.69 81 ILE A N 1
ATOM 590 C CA . ILE A 1 81 ? -45.502 10.042 23.415 1.00 73.69 81 ILE A CA 1
ATOM 591 C C . ILE A 1 81 ? -44.226 10.471 22.681 1.00 73.69 81 ILE A C 1
ATOM 593 O O . ILE A 1 81 ? -43.199 9.806 22.785 1.00 73.69 81 ILE A O 1
ATOM 597 N N . THR A 1 82 ? -44.289 11.538 21.886 1.00 70.69 82 THR A N 1
ATOM 598 C CA . THR A 1 82 ? -43.131 12.053 21.135 1.00 70.69 82 THR A CA 1
ATOM 599 C C . THR A 1 82 ? -42.799 13.451 21.628 1.00 70.69 82 THR A C 1
ATOM 601 O O . THR A 1 82 ? -43.704 14.246 21.862 1.00 70.69 82 THR A O 1
ATOM 604 N N . ILE A 1 83 ? -41.513 13.748 21.781 1.00 70.50 83 ILE A N 1
ATOM 605 C CA . ILE A 1 83 ? -41.009 15.048 22.225 1.00 70.50 83 ILE A CA 1
ATOM 606 C C . ILE A 1 83 ? -39.995 15.487 21.177 1.00 70.50 83 ILE A C 1
ATOM 608 O O . ILE A 1 83 ? -39.058 14.746 20.886 1.00 70.50 83 ILE A O 1
ATOM 612 N N . GLY A 1 84 ? -40.205 16.646 20.559 1.00 70.88 84 GLY A N 1
ATOM 613 C CA . GLY A 1 84 ? -39.318 17.101 19.494 1.00 70.88 84 GLY A CA 1
ATOM 614 C C . GLY A 1 84 ? -39.831 18.323 18.746 1.00 70.88 84 GLY A C 1
ATOM 615 O O . GLY A 1 84 ? -40.751 19.013 19.188 1.00 70.88 84 GLY A O 1
ATOM 616 N N . VAL A 1 85 ? -39.208 18.600 17.603 1.00 67.19 85 VAL A N 1
ATOM 617 C CA . VAL A 1 85 ? -39.557 19.723 16.728 1.00 67.19 85 VAL A CA 1
ATOM 618 C C . VAL A 1 85 ? -40.738 19.328 15.846 1.00 67.19 85 VAL A C 1
ATOM 620 O O . VAL A 1 85 ? -40.641 18.405 15.041 1.00 67.19 85 VAL A O 1
ATOM 623 N N . HIS A 1 86 ? -41.870 20.014 16.005 1.00 59.66 86 HIS A N 1
ATOM 624 C CA . HIS A 1 86 ? -43.127 19.631 15.351 1.00 59.66 86 HIS A CA 1
ATOM 625 C C . HIS A 1 86 ? -43.479 20.441 14.093 1.00 59.66 86 HIS A C 1
ATOM 627 O O . HIS A 1 86 ? -44.368 20.022 13.353 1.00 59.66 86 HIS A O 1
ATOM 633 N N . ARG A 1 87 ? -42.811 21.571 13.816 1.00 55.69 87 ARG A N 1
ATOM 634 C CA . ARG A 1 87 ? -43.033 22.369 12.596 1.00 55.69 87 ARG A CA 1
ATOM 635 C C . ARG A 1 87 ? -41.798 22.350 11.700 1.00 55.69 87 ARG A C 1
ATOM 637 O O . ARG A 1 87 ? -40.716 22.715 12.141 1.00 55.69 87 ARG A O 1
ATOM 644 N N . LYS A 1 88 ? -41.991 21.941 10.442 1.00 50.69 88 LYS A N 1
ATOM 645 C CA . LYS A 1 88 ? -40.974 21.964 9.373 1.00 50.69 88 LYS A CA 1
ATOM 646 C C . LYS A 1 88 ? -40.899 23.317 8.644 1.00 50.69 88 LYS A C 1
ATOM 648 O O . LYS A 1 88 ? -39.923 23.569 7.954 1.00 50.69 88 LYS A O 1
ATOM 653 N N . GLU A 1 89 ? -41.924 24.158 8.788 1.00 47.50 89 GLU A N 1
ATOM 654 C CA . GLU A 1 89 ? -42.186 25.305 7.900 1.00 47.50 89 GLU A CA 1
ATOM 655 C C . GLU A 1 89 ? -41.378 26.574 8.217 1.00 47.50 89 GLU A C 1
ATOM 657 O O . GLU A 1 89 ? -41.245 27.424 7.350 1.00 47.50 89 GLU A O 1
ATOM 662 N N . GLU A 1 90 ? -40.773 26.699 9.403 1.00 50.88 90 GLU A N 1
ATOM 663 C CA . GLU A 1 90 ? -39.981 27.892 9.771 1.00 50.88 90 GLU A CA 1
ATOM 664 C C . GLU A 1 90 ? -38.455 27.646 9.736 1.00 50.88 90 GLU A C 1
ATOM 666 O O . GLU A 1 90 ? -37.685 28.413 10.306 1.00 50.88 90 GLU A O 1
ATOM 671 N N . GLY A 1 91 ? -37.982 26.560 9.109 1.00 49.69 91 GLY A N 1
ATOM 672 C CA . GLY A 1 91 ? -36.540 26.306 8.939 1.00 49.69 91 GLY A CA 1
ATOM 673 C C . GLY A 1 91 ? -35.763 25.970 10.224 1.00 49.69 91 GLY A C 1
ATOM 674 O O . GLY A 1 91 ? -34.539 25.861 10.186 1.00 49.69 91 GLY A O 1
ATOM 675 N N . ALA A 1 92 ? -36.441 25.761 11.359 1.00 48.25 92 ALA A N 1
ATOM 676 C CA . ALA A 1 92 ? -35.822 25.309 12.607 1.00 48.25 92 ALA A CA 1
ATOM 677 C C . ALA A 1 92 ? -35.366 23.844 12.500 1.00 48.25 92 ALA A C 1
ATOM 679 O O . ALA A 1 92 ? -36.091 22.909 12.843 1.00 48.25 92 ALA A O 1
ATOM 680 N N . TYR A 1 93 ? -34.144 23.642 12.018 1.00 45.94 93 TYR A N 1
ATOM 681 C CA . TYR A 1 93 ? -33.468 22.353 12.041 1.00 45.94 93 TYR A CA 1
ATOM 682 C C . TYR A 1 93 ? -32.829 22.137 13.418 1.00 45.94 93 TYR A C 1
ATOM 684 O O . TYR A 1 93 ? -31.889 22.833 13.792 1.00 45.94 93 TYR A O 1
ATOM 692 N N . TYR A 1 94 ? -33.335 21.167 14.178 1.00 45.06 94 TYR A N 1
ATOM 693 C CA . TYR A 1 94 ? -32.612 20.614 15.321 1.00 45.06 94 TYR A CA 1
ATOM 694 C C . TYR A 1 94 ? -31.901 19.363 14.823 1.00 45.06 94 TYR A C 1
ATOM 696 O O . TYR A 1 94 ? -32.561 18.380 14.476 1.00 45.06 94 TYR A O 1
ATOM 704 N N . ALA A 1 95 ? -30.570 19.396 14.750 1.00 42.28 95 ALA A N 1
ATOM 705 C CA . ALA A 1 95 ? -29.808 18.166 14.602 1.00 42.28 95 ALA A CA 1
ATOM 706 C C . ALA A 1 95 ? -30.134 17.296 15.823 1.00 42.28 95 ALA A C 1
ATOM 708 O O . ALA A 1 95 ? -29.899 17.711 16.954 1.00 42.28 95 ALA A O 1
ATOM 709 N N . THR A 1 96 ? -30.750 16.133 15.615 1.00 36.47 96 THR A N 1
ATOM 710 C CA . THR A 1 96 ? -31.046 15.183 16.693 1.00 36.47 96 THR A CA 1
ATOM 711 C C . THR A 1 96 ? -29.744 14.801 17.399 1.00 36.47 96 THR A C 1
ATOM 713 O O . THR A 1 96 ? -28.898 14.177 16.758 1.00 36.47 96 THR A O 1
ATOM 716 N N . PRO A 1 97 ? -29.566 15.108 18.698 1.00 36.62 97 PRO A N 1
ATOM 717 C CA . PRO A 1 97 ? -28.378 14.724 19.440 1.00 36.62 97 PRO A CA 1
ATOM 718 C C . PRO A 1 97 ? -28.588 13.327 20.024 1.00 36.62 97 PRO A C 1
ATOM 720 O O . PRO A 1 97 ? -28.518 13.151 21.228 1.00 36.62 97 PRO A O 1
ATOM 723 N N . VAL A 1 98 ? -28.938 12.349 19.187 1.00 30.06 98 VAL A N 1
ATOM 724 C CA . VAL A 1 98 ? -28.902 10.924 19.533 1.00 30.06 98 VAL A CA 1
ATOM 725 C C . VAL A 1 98 ? -28.795 10.142 18.226 1.00 30.06 98 VAL A C 1
ATOM 727 O O . VAL A 1 98 ? -29.753 10.069 17.453 1.00 30.06 98 VAL A O 1
ATOM 730 N N . GLU A 1 99 ? -27.639 9.534 17.980 1.00 32.22 99 GLU A N 1
ATOM 731 C CA . GLU A 1 99 ? -27.517 8.424 17.038 1.00 32.22 99 GLU A CA 1
ATOM 732 C C . GLU A 1 99 ? -28.235 7.203 17.631 1.00 32.22 99 GLU A C 1
ATOM 734 O O . GLU A 1 99 ? -27.626 6.296 18.184 1.00 32.22 99 GLU A O 1
ATOM 739 N N . TYR A 1 100 ? -29.562 7.174 17.539 1.00 26.09 100 TYR A N 1
ATOM 740 C CA . TYR A 1 100 ? -30.296 5.917 17.533 1.00 26.09 100 TYR A CA 1
ATOM 741 C C . TYR A 1 100 ? -30.835 5.736 16.129 1.00 26.09 100 TYR A C 1
ATOM 743 O O . TYR A 1 100 ? -31.727 6.468 15.715 1.00 26.09 100 TYR A O 1
ATOM 751 N N . GLY A 1 101 ? -30.239 4.778 15.416 1.00 27.47 101 GLY A N 1
ATOM 752 C CA . GLY A 1 101 ? -30.789 4.125 14.233 1.00 27.47 101 GLY A CA 1
ATOM 753 C C . GLY A 1 101 ? -31.449 5.053 13.218 1.00 27.47 101 GLY A C 1
ATOM 754 O O . GLY A 1 101 ? -32.623 5.386 13.346 1.00 27.47 101 GLY A O 1
ATOM 755 N N . HIS A 1 102 ? -30.705 5.386 12.161 1.00 30.23 102 HIS A N 1
ATOM 756 C CA . HIS A 1 102 ? -31.227 5.886 10.888 1.00 30.23 102 HIS A CA 1
ATOM 757 C C . HIS A 1 102 ? -32.693 5.476 10.641 1.00 30.23 102 HIS A C 1
ATOM 759 O O . HIS A 1 102 ? -33.000 4.295 10.493 1.00 30.23 102 HIS A O 1
ATOM 765 N N . GLY A 1 103 ? -33.592 6.465 10.607 1.00 28.42 103 GLY A N 1
ATOM 766 C CA . GLY A 1 103 ? -35.030 6.296 10.392 1.00 28.42 103 GLY A CA 1
ATOM 767 C C . GLY A 1 103 ? -35.385 5.854 8.971 1.00 28.42 103 GLY A C 1
ATOM 768 O O . GLY A 1 103 ? -35.963 6.618 8.202 1.00 28.42 103 GLY A O 1
ATOM 769 N N . GLY A 1 104 ? -35.071 4.605 8.642 1.00 25.86 104 GLY A N 1
ATOM 770 C CA . GLY A 1 104 ? -35.561 3.879 7.478 1.00 25.86 104 GLY A CA 1
ATOM 771 C C . GLY A 1 104 ? -35.767 2.401 7.838 1.00 25.86 104 GLY A C 1
ATOM 772 O O . GLY A 1 104 ? -35.089 1.896 8.729 1.00 25.86 104 GLY A O 1
ATOM 773 N N . PRO A 1 105 ? -36.690 1.678 7.183 1.00 29.64 105 PRO A N 1
ATOM 774 C CA . PRO A 1 105 ? -36.987 0.268 7.468 1.00 29.64 105 PRO A CA 1
ATOM 775 C C . PRO A 1 105 ? -35.888 -0.715 7.008 1.00 29.64 105 PRO A C 1
ATOM 777 O O . PRO A 1 105 ? -36.172 -1.875 6.728 1.00 29.64 105 PRO A O 1
ATOM 780 N N . ALA A 1 106 ? -34.631 -0.281 6.940 1.00 27.88 106 ALA A N 1
ATOM 781 C CA . ALA A 1 106 ? -33.492 -1.122 6.612 1.00 27.88 106 ALA A CA 1
ATOM 782 C C . ALA A 1 106 ? -32.346 -0.812 7.588 1.00 27.88 106 ALA A C 1
ATOM 784 O O . ALA A 1 106 ? -32.076 0.368 7.831 1.00 27.88 106 ALA A O 1
ATOM 785 N N . PRO A 1 107 ? -31.668 -1.829 8.156 1.00 36.00 107 PRO A N 1
ATOM 786 C CA . PRO A 1 107 ? -30.462 -1.599 8.937 1.00 36.00 107 PRO A CA 1
ATOM 787 C C . PRO A 1 107 ? -29.476 -0.806 8.079 1.00 36.00 107 PRO A C 1
ATOM 789 O O . PRO A 1 107 ? -29.296 -1.104 6.897 1.00 36.00 107 PRO A O 1
ATOM 792 N N . ALA A 1 108 ? -28.891 0.236 8.667 1.00 30.78 108 ALA A N 1
ATOM 793 C CA . ALA A 1 108 ? -27.915 1.086 8.005 1.00 30.78 108 ALA A CA 1
ATOM 794 C C . ALA A 1 108 ? -26.892 0.232 7.242 1.00 30.78 108 ALA A C 1
ATOM 796 O O . ALA A 1 108 ? -26.339 -0.722 7.795 1.00 30.78 108 ALA A O 1
ATOM 797 N N . LEU A 1 109 ? -26.658 0.558 5.967 1.00 32.56 109 LEU A N 1
ATOM 798 C CA . LEU A 1 109 ? -25.624 -0.104 5.177 1.00 32.56 109 LEU A CA 1
ATOM 799 C C . LEU A 1 109 ? -24.290 0.015 5.923 1.00 32.56 109 LEU A C 1
ATOM 801 O O . LEU A 1 109 ? -23.874 1.109 6.306 1.00 32.56 109 LEU A O 1
ATOM 805 N N . ALA A 1 110 ? -23.655 -1.133 6.159 1.00 31.00 110 ALA A N 1
ATOM 806 C CA . ALA A 1 110 ? -22.400 -1.247 6.884 1.00 31.00 110 ALA A CA 1
ATOM 807 C C . ALA A 1 110 ? -21.356 -0.260 6.334 1.00 31.00 110 ALA A C 1
ATOM 809 O O . ALA A 1 110 ? -21.057 -0.257 5.141 1.00 31.00 110 ALA A O 1
ATOM 810 N N . HIS A 1 111 ? -20.785 0.571 7.210 1.00 32.78 111 HIS A N 1
ATOM 811 C CA . HIS A 1 111 ? -19.686 1.460 6.847 1.00 32.78 111 HIS A CA 1
ATOM 812 C C . HIS 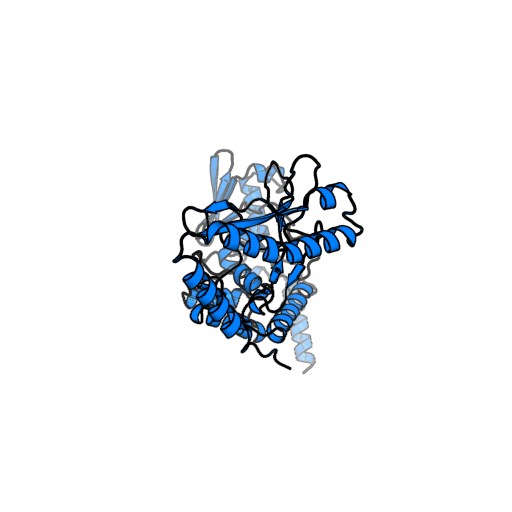A 1 111 ? -18.512 0.620 6.296 1.00 32.78 111 HIS A C 1
ATOM 814 O O . HIS A 1 111 ? -18.058 -0.297 6.988 1.00 32.78 111 HIS A O 1
ATOM 820 N N . PRO A 1 112 ? -17.965 0.929 5.104 1.00 37.88 112 PRO A N 1
ATOM 821 C CA . PRO A 1 112 ? -17.033 0.051 4.379 1.00 37.88 112 PRO A CA 1
ATOM 822 C C . PRO A 1 112 ? -15.696 -0.230 5.091 1.00 37.88 112 PRO A C 1
ATOM 824 O O . PRO A 1 112 ? -14.949 -1.110 4.679 1.00 37.88 112 PRO A O 1
ATOM 827 N N . PHE A 1 113 ? -15.400 0.471 6.189 1.00 40.66 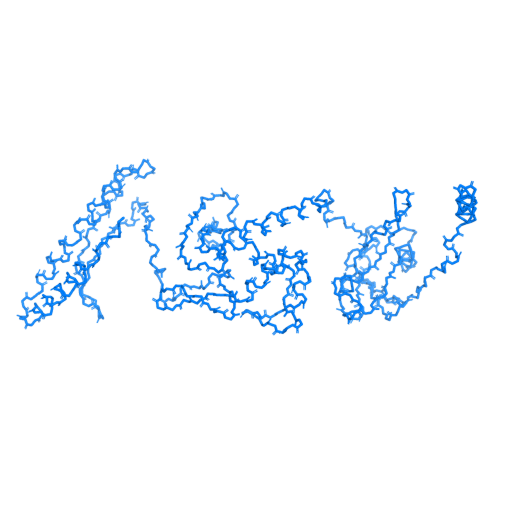113 PHE A N 1
ATOM 828 C CA . PHE A 1 113 ? -14.125 0.385 6.916 1.00 40.66 113 PHE A CA 1
ATOM 829 C C . PHE A 1 113 ? -14.218 -0.286 8.302 1.00 40.66 113 PHE A C 1
ATOM 831 O O . PHE A 1 113 ? -13.277 -0.222 9.092 1.00 40.66 113 PHE A O 1
ATOM 838 N N . ILE A 1 114 ? -15.355 -0.916 8.615 1.00 44.03 114 ILE A N 1
ATOM 839 C CA . ILE A 1 114 ? -15.567 -1.737 9.818 1.00 44.03 114 ILE A CA 1
ATOM 840 C C . ILE A 1 114 ? -15.939 -3.140 9.298 1.00 44.03 114 ILE A C 1
ATOM 842 O O . ILE A 1 114 ? -17.105 -3.422 9.055 1.00 44.03 114 ILE A O 1
ATOM 846 N N . ARG A 1 115 ? -14.996 -4.033 8.971 1.00 55.44 115 ARG A N 1
ATOM 847 C CA . ARG A 1 115 ? -14.425 -5.004 9.923 1.00 55.44 115 ARG A CA 1
ATOM 848 C C . ARG A 1 115 ? -13.593 -6.057 9.187 1.00 55.44 115 ARG A C 1
ATOM 850 O O . ARG A 1 115 ? -14.091 -6.645 8.234 1.00 55.44 115 ARG A O 1
ATOM 857 N N . PRO A 1 116 ? -12.404 -6.380 9.694 1.00 57.34 116 PRO A N 1
ATOM 858 C CA . PRO A 1 116 ? -12.094 -7.789 9.938 1.00 57.34 116 PRO A CA 1
ATOM 859 C C . PRO A 1 116 ? -11.654 -7.983 11.394 1.00 57.34 116 PRO A C 1
ATOM 861 O O . PRO A 1 116 ? -10.491 -8.267 11.606 1.00 57.34 116 PRO A O 1
ATOM 864 N N . ALA A 1 117 ? -12.526 -7.745 12.387 1.00 64.25 117 ALA A N 1
ATOM 865 C CA . ALA A 1 117 ? -12.231 -8.100 13.792 1.00 64.25 117 ALA A CA 1
ATOM 866 C C . ALA A 1 117 ? -13.379 -7.877 14.790 1.00 64.25 117 ALA A C 1
ATOM 868 O O . ALA A 1 117 ? -13.275 -8.275 15.942 1.00 64.25 117 ALA A O 1
ATOM 869 N N . TYR A 1 118 ? -14.460 -7.209 14.394 1.00 76.12 118 TYR A N 1
ATOM 870 C CA . TYR A 1 118 ? -15.592 -6.914 15.273 1.00 76.12 118 TYR A CA 1
ATOM 871 C C . TYR A 1 118 ? -16.890 -7.491 14.692 1.00 76.12 118 TYR A C 1
ATOM 873 O O . TYR A 1 118 ? -17.037 -7.643 13.474 1.00 76.12 118 TYR A O 1
ATOM 881 N N . ARG A 1 119 ? -17.873 -7.765 15.542 1.00 76.06 119 ARG A N 1
ATOM 882 C CA . ARG A 1 119 ? -19.238 -8.156 15.175 1.00 76.06 119 ARG A CA 1
ATOM 883 C C . ARG A 1 119 ? -20.234 -7.330 15.983 1.00 76.06 119 ARG A C 1
ATOM 885 O O . ARG A 1 119 ? -19.889 -6.778 17.020 1.00 76.06 119 ARG A O 1
ATOM 892 N N . SER A 1 120 ? -21.416 -7.083 15.423 1.00 77.25 120 SER A N 1
ATOM 893 C CA . SER A 1 120 ? -22.485 -6.415 16.160 1.00 77.25 120 SER A CA 1
ATOM 894 C C . SER A 1 120 ? -23.467 -7.499 16.538 1.00 77.25 120 SER A C 1
ATOM 896 O O . SER A 1 120 ? -24.033 -8.132 15.649 1.00 77.25 120 SER A O 1
ATOM 898 N N . GLU A 1 121 ? -23.592 -7.743 17.831 1.00 76.81 121 GLU A N 1
ATOM 899 C CA . GLU A 1 121 ? -24.518 -8.713 18.397 1.00 76.81 121 GLU A CA 1
ATOM 900 C C . GLU A 1 121 ? -25.424 -7.938 19.351 1.00 76.81 121 GLU A C 1
ATOM 902 O O . GLU A 1 121 ? -24.947 -7.228 20.232 1.00 76.81 121 GLU A O 1
ATOM 907 N N . HIS A 1 122 ? -26.736 -7.975 19.097 1.00 69.69 122 HIS A N 1
ATOM 908 C CA . HIS A 1 122 ? -27.755 -7.306 19.920 1.00 69.69 122 HIS A CA 1
ATOM 909 C C . HIS A 1 122 ? -27.513 -5.806 20.197 1.00 69.69 122 HIS A C 1
ATOM 911 O O . HIS A 1 122 ? -27.877 -5.293 21.249 1.00 69.69 122 HIS A O 1
ATOM 917 N N . GLY A 1 123 ? -26.914 -5.081 19.246 1.00 67.00 123 GLY A N 1
ATOM 918 C CA . GLY A 1 123 ? -26.624 -3.648 19.391 1.00 67.00 123 GLY A CA 1
ATOM 919 C C . GLY A 1 123 ? -25.322 -3.330 20.133 1.00 67.00 123 GLY A C 1
ATOM 920 O O . GLY A 1 123 ? -24.949 -2.163 20.207 1.00 67.00 123 GLY A O 1
ATOM 921 N N . GLN A 1 124 ? -24.587 -4.340 20.604 1.00 71.38 124 GLN A N 1
ATOM 922 C CA . GLN A 1 124 ? -23.249 -4.188 21.176 1.00 71.38 124 GLN A CA 1
ATOM 923 C C . GLN A 1 124 ? -22.166 -4.596 20.171 1.00 71.38 124 GLN A C 1
ATOM 925 O O . GLN A 1 124 ? -22.394 -5.407 19.268 1.00 71.38 124 GLN A O 1
ATOM 930 N N . ILE A 1 125 ? -20.979 -3.997 20.293 1.00 78.38 125 ILE A N 1
ATOM 931 C CA . ILE A 1 125 ? -19.814 -4.316 19.463 1.00 78.38 125 ILE A CA 1
ATOM 932 C C . ILE A 1 125 ? -18.943 -5.324 20.216 1.00 78.38 125 ILE A C 1
ATOM 934 O O . ILE A 1 125 ? -18.336 -4.987 21.226 1.00 78.38 125 ILE A O 1
ATOM 938 N N . VAL A 1 126 ? -18.858 -6.544 19.689 1.00 81.50 126 VAL A N 1
ATOM 939 C CA . VAL A 1 126 ? -18.081 -7.655 20.258 1.00 81.50 126 VAL A CA 1
ATOM 940 C C . VAL A 1 126 ? -16.866 -7.941 19.375 1.00 81.50 126 VAL A C 1
ATOM 942 O O . VAL A 1 126 ? -16.925 -7.765 18.153 1.00 81.50 126 VAL A O 1
ATOM 945 N N . ILE A 1 127 ? -15.751 -8.361 19.975 1.00 84.44 127 ILE A N 1
ATOM 946 C CA . ILE A 1 127 ? -14.538 -8.765 19.252 1.00 84.44 127 ILE A CA 1
ATOM 947 C C . ILE A 1 127 ? -14.725 -10.175 18.680 1.00 84.44 127 ILE A C 1
ATOM 949 O O . ILE A 1 127 ? -15.153 -11.096 19.367 1.00 84.44 127 ILE A O 1
ATOM 953 N N . HIS A 1 128 ? -14.373 -10.349 17.411 1.00 84.62 128 HIS A N 1
ATOM 954 C CA . HIS A 1 128 ? -14.284 -11.644 16.757 1.00 84.62 128 HIS A CA 1
ATOM 955 C C . HIS A 1 128 ? -12.839 -12.143 16.821 1.00 84.62 128 HIS A C 1
ATOM 957 O O . HIS A 1 128 ? -11.990 -11.716 16.037 1.00 84.62 128 HIS A O 1
ATOM 963 N N . GLU A 1 129 ? -12.564 -13.040 17.763 1.00 86.31 129 GLU A N 1
ATOM 964 C CA . GLU A 1 129 ? -11.196 -13.341 18.194 1.00 86.31 129 GLU A CA 1
ATOM 965 C C . GLU A 1 129 ? -10.290 -13.887 17.080 1.00 86.31 129 GLU A C 1
ATOM 967 O O . GLU A 1 129 ? -9.130 -13.498 16.990 1.00 86.31 129 GLU A O 1
ATOM 972 N N . THR A 1 130 ? -10.809 -14.706 16.159 1.00 83.88 130 THR A N 1
ATOM 973 C CA . THR A 1 130 ? -9.997 -15.239 15.045 1.00 83.88 130 THR A CA 1
ATOM 974 C C . THR A 1 130 ? -9.542 -14.153 14.072 1.00 83.88 130 THR A C 1
ATOM 976 O O . THR A 1 130 ? -8.436 -14.205 13.543 1.00 83.88 130 THR A O 1
ATOM 979 N N . GLU A 1 131 ? -10.382 -13.144 13.852 1.00 83.62 131 GLU A N 1
ATOM 980 C CA . GLU A 1 131 ? -10.072 -12.004 12.996 1.00 83.62 131 GLU A CA 1
ATOM 981 C C . GLU A 1 131 ? -9.184 -10.990 13.748 1.00 83.62 131 GLU A C 1
ATOM 983 O O . GLU A 1 131 ? -8.224 -10.457 13.191 1.00 83.62 131 GLU A O 1
ATOM 988 N N . ALA A 1 132 ? -9.444 -10.783 15.043 1.00 87.62 132 ALA A N 1
ATOM 989 C CA . ALA A 1 132 ? -8.633 -9.937 15.914 1.00 87.62 132 ALA A CA 1
ATOM 990 C C . ALA A 1 132 ? -7.200 -10.466 16.085 1.00 87.62 132 ALA A C 1
ATOM 992 O O . ALA A 1 132 ? -6.262 -9.671 16.100 1.00 87.62 132 ALA A O 1
ATOM 993 N N . ALA A 1 133 ? -7.010 -11.788 16.132 1.00 87.69 133 ALA A N 1
ATOM 994 C CA . ALA A 1 133 ? -5.690 -12.413 16.167 1.00 87.69 133 ALA A CA 1
ATOM 995 C C . ALA A 1 133 ? -4.839 -12.026 14.946 1.00 87.69 133 ALA A C 1
ATOM 997 O O . ALA A 1 133 ? -3.662 -11.707 15.100 1.00 87.69 133 ALA A O 1
ATOM 998 N N . VAL A 1 134 ? -5.443 -11.961 13.751 1.00 88.75 134 VAL A N 1
ATOM 999 C CA . VAL A 1 134 ? -4.759 -11.499 12.530 1.00 88.75 134 VAL A CA 1
ATOM 1000 C C . VAL A 1 134 ? -4.353 -10.033 12.657 1.00 88.75 134 VAL A C 1
ATOM 1002 O O . VAL A 1 134 ? -3.242 -9.672 12.279 1.00 88.75 134 VAL A O 1
ATOM 1005 N N . VAL A 1 135 ? -5.219 -9.182 13.215 1.00 90.31 135 VAL A N 1
ATOM 1006 C CA . VAL A 1 135 ? -4.885 -7.769 13.452 1.00 90.31 135 VAL A CA 1
ATOM 1007 C C . VAL A 1 135 ? -3.702 -7.653 14.415 1.00 90.31 135 VAL A C 1
ATOM 1009 O O . VAL A 1 135 ? -2.724 -6.983 14.085 1.00 90.31 135 VAL A O 1
ATOM 1012 N N . ARG A 1 136 ? -3.736 -8.341 15.564 1.00 92.75 136 ARG A N 1
ATOM 1013 C CA . ARG A 1 136 ? -2.632 -8.319 16.542 1.00 92.75 136 ARG A CA 1
ATOM 1014 C C . ARG A 1 136 ? -1.317 -8.808 15.923 1.00 92.75 136 ARG A C 1
ATOM 1016 O O . ARG A 1 136 ? -0.290 -8.156 16.087 1.00 92.75 136 ARG A O 1
ATOM 1023 N N . ASP A 1 137 ? -1.361 -9.893 15.152 1.00 91.38 137 ASP A N 1
ATOM 1024 C CA . ASP A 1 137 ? -0.205 -10.440 14.433 1.00 91.38 137 ASP A CA 1
ATOM 1025 C C . ASP A 1 137 ? 0.359 -9.460 13.385 1.00 91.38 137 ASP A C 1
ATOM 1027 O O . ASP A 1 137 ? 1.574 -9.286 13.280 1.00 91.38 137 ASP A O 1
ATOM 1031 N N . VAL A 1 138 ? -0.499 -8.751 12.644 1.00 92.56 138 VAL A N 1
ATOM 1032 C CA . VAL A 1 138 ? -0.070 -7.717 11.686 1.00 92.56 138 VAL A CA 1
ATOM 1033 C C . VAL A 1 138 ? 0.629 -6.554 12.390 1.00 92.56 138 VAL A C 1
ATOM 1035 O O . VAL A 1 138 ? 1.693 -6.128 11.930 1.00 92.56 138 VAL A O 1
ATOM 1038 N N . PHE A 1 139 ? 0.066 -6.051 13.494 1.00 94.25 139 PHE A N 1
ATOM 1039 C CA . PHE A 1 139 ? 0.691 -4.982 14.279 1.00 94.25 139 PHE A CA 1
ATOM 1040 C C . PHE A 1 139 ? 2.038 -5.436 14.849 1.00 94.25 139 PHE A C 1
ATOM 1042 O O . PHE A 1 139 ? 3.032 -4.727 14.685 1.00 94.25 139 PHE A O 1
ATOM 1049 N N . GLN A 1 140 ? 2.111 -6.642 15.418 1.00 95.06 140 GLN A N 1
ATOM 1050 C CA . GLN A 1 140 ? 3.351 -7.172 15.980 1.00 95.06 140 GLN A CA 1
ATOM 1051 C C . GLN A 1 140 ? 4.431 -7.383 14.913 1.00 95.06 140 GLN A C 1
ATOM 1053 O O . GLN A 1 140 ? 5.567 -6.943 15.087 1.00 95.06 140 GLN A O 1
ATOM 1058 N N . ALA A 1 141 ? 4.088 -7.991 13.775 1.00 93.62 141 ALA A N 1
ATOM 1059 C CA . ALA A 1 141 ? 5.022 -8.172 12.665 1.00 93.62 141 ALA A CA 1
ATOM 1060 C C . ALA A 1 141 ? 5.547 -6.825 12.139 1.00 93.62 141 ALA A C 1
ATOM 1062 O O . ALA A 1 141 ? 6.730 -6.693 11.815 1.00 93.62 141 ALA A O 1
ATOM 1063 N N . TYR A 1 142 ? 4.689 -5.803 12.087 1.00 94.19 142 TYR A N 1
ATOM 1064 C CA . TYR A 1 142 ? 5.092 -4.467 11.662 1.00 94.19 142 TYR A CA 1
ATOM 1065 C C . TYR A 1 142 ? 6.037 -3.791 12.665 1.00 94.19 142 TYR A C 1
ATOM 1067 O O . TYR A 1 142 ? 7.048 -3.216 12.252 1.00 94.19 142 TYR A O 1
ATOM 1075 N N . LEU A 1 143 ? 5.754 -3.904 13.968 1.00 93.69 143 LEU A N 1
ATOM 1076 C CA . LEU A 1 143 ? 6.621 -3.402 15.040 1.00 93.69 143 LEU A CA 1
ATOM 1077 C C . LEU A 1 143 ? 7.976 -4.122 15.080 1.00 93.69 143 LEU A C 1
ATOM 1079 O O . LEU A 1 143 ? 8.994 -3.481 15.328 1.00 93.69 143 LEU A O 1
ATOM 1083 N N . ASN A 1 144 ? 8.012 -5.409 14.727 1.00 93.81 144 ASN A N 1
ATOM 1084 C CA . ASN A 1 144 ? 9.243 -6.189 14.553 1.00 93.81 144 ASN A CA 1
ATOM 1085 C C . ASN A 1 144 ? 10.057 -5.780 13.305 1.00 93.81 144 ASN A C 1
ATOM 1087 O O . ASN A 1 144 ? 11.096 -6.372 13.011 1.00 93.81 144 ASN A O 1
ATOM 1091 N N . GLY A 1 145 ? 9.600 -4.779 12.547 1.00 89.69 145 GLY A N 1
ATOM 1092 C CA . GLY A 1 145 ? 10.318 -4.209 11.412 1.00 89.69 145 GLY A CA 1
ATOM 1093 C C . GLY A 1 145 ? 9.913 -4.772 10.052 1.00 89.69 145 GLY A C 1
ATOM 1094 O O . GLY A 1 145 ? 10.443 -4.320 9.032 1.00 89.69 145 GLY A O 1
ATOM 1095 N N . GLU A 1 146 ? 8.945 -5.688 9.970 1.00 91.31 146 GLU A N 1
ATOM 1096 C CA . GLU A 1 146 ? 8.501 -6.207 8.678 1.00 91.31 146 GLU A CA 1
ATOM 1097 C C . GLU A 1 146 ? 7.819 -5.120 7.824 1.00 91.31 146 GLU A C 1
ATOM 1099 O O . GLU A 1 146 ? 7.096 -4.237 8.294 1.00 91.31 146 GLU A O 1
ATOM 1104 N N . GLY A 1 147 ? 8.093 -5.137 6.519 1.00 87.62 147 GLY A N 1
ATOM 1105 C CA . GLY A 1 147 ? 7.461 -4.224 5.568 1.00 87.62 147 GLY A CA 1
ATOM 1106 C C . GLY A 1 147 ? 6.028 -4.650 5.242 1.00 87.62 147 GLY A C 1
ATOM 1107 O O . GLY A 1 147 ? 5.739 -5.843 5.152 1.00 87.62 147 GLY A O 1
ATOM 1108 N N . SER A 1 148 ? 5.143 -3.692 4.954 1.00 88.88 148 SER A N 1
ATOM 1109 C CA . SER A 1 148 ? 3.736 -3.958 4.596 1.00 88.88 148 SER A CA 1
ATOM 1110 C C . SER A 1 148 ? 3.572 -4.915 3.403 1.00 88.88 148 SER A C 1
ATOM 1112 O O . SER A 1 148 ? 2.650 -5.727 3.379 1.00 88.88 148 SER A O 1
ATOM 1114 N N . VAL A 1 149 ? 4.497 -4.882 2.434 1.00 88.38 149 VAL A N 1
ATOM 1115 C CA . VAL A 1 149 ? 4.535 -5.820 1.293 1.00 88.38 149 VAL A CA 1
ATOM 1116 C C . VAL A 1 149 ? 4.802 -7.257 1.748 1.00 88.38 149 VAL A C 1
ATOM 1118 O O . VAL A 1 149 ? 4.156 -8.184 1.257 1.00 88.38 149 VAL A O 1
ATOM 1121 N N . LYS A 1 150 ? 5.738 -7.438 2.688 1.00 90.38 150 LYS A N 1
ATOM 1122 C CA . LYS A 1 150 ? 6.122 -8.749 3.220 1.00 90.38 150 LYS A CA 1
ATOM 1123 C C . LYS A 1 150 ? 4.998 -9.333 4.071 1.00 90.38 150 LYS A C 1
ATOM 1125 O O . LYS A 1 150 ? 4.625 -10.482 3.862 1.00 90.38 150 LYS A O 1
ATOM 1130 N N . ILE A 1 151 ? 4.388 -8.512 4.927 1.00 91.81 151 ILE A N 1
ATOM 1131 C CA . ILE A 1 151 ? 3.214 -8.899 5.720 1.00 91.81 151 ILE A CA 1
ATOM 1132 C C . ILE A 1 151 ? 2.073 -9.334 4.792 1.00 91.81 151 ILE A C 1
ATOM 1134 O O . ILE A 1 151 ? 1.533 -10.424 4.951 1.00 91.81 151 ILE A O 1
ATOM 1138 N N . ALA A 1 152 ? 1.764 -8.554 3.750 1.00 88.69 152 ALA A N 1
ATOM 1139 C CA . ALA A 1 152 ? 0.740 -8.935 2.778 1.00 88.69 152 ALA A CA 1
ATOM 1140 C C . ALA A 1 152 ? 1.069 -10.254 2.054 1.00 88.69 152 ALA A C 1
ATOM 1142 O O . ALA A 1 152 ? 0.162 -11.024 1.756 1.00 88.69 152 ALA A O 1
ATOM 1143 N N . ALA A 1 153 ? 2.345 -10.529 1.760 1.00 87.75 153 ALA A N 1
ATOM 1144 C CA . ALA A 1 153 ? 2.763 -11.801 1.172 1.00 87.75 153 ALA A CA 1
ATOM 1145 C C . ALA A 1 153 ? 2.564 -12.979 2.133 1.00 87.75 153 ALA A C 1
ATOM 1147 O O . ALA A 1 153 ? 1.981 -13.978 1.719 1.00 87.75 153 ALA A O 1
ATOM 1148 N N . ARG A 1 154 ? 2.948 -12.824 3.406 1.00 90.94 154 ARG A N 1
ATOM 1149 C CA . ARG A 1 154 ? 2.740 -13.829 4.458 1.00 90.94 154 ARG A CA 1
ATOM 1150 C C . ARG A 1 154 ? 1.258 -14.162 4.638 1.00 90.94 154 ARG A C 1
ATOM 1152 O O . ARG A 1 154 ? 0.899 -15.331 4.677 1.00 90.94 154 ARG A O 1
ATOM 1159 N N . LEU A 1 155 ? 0.386 -13.149 4.654 1.00 87.06 155 LEU A N 1
ATOM 1160 C CA . LEU A 1 155 ? -1.066 -13.350 4.752 1.00 87.06 155 LEU A CA 1
ATOM 1161 C C . LEU A 1 155 ? -1.646 -14.096 3.535 1.00 87.06 155 LEU A C 1
ATOM 1163 O O . LEU A 1 155 ? -2.561 -14.905 3.692 1.00 87.06 155 LEU A O 1
ATOM 1167 N N . ARG A 1 156 ? -1.115 -13.854 2.325 1.00 86.50 156 ARG A N 1
ATOM 1168 C CA . ARG A 1 156 ? -1.499 -14.611 1.116 1.00 86.50 156 ARG A CA 1
ATOM 1169 C C . ARG A 1 156 ? -1.032 -16.064 1.180 1.00 86.50 156 ARG A C 1
ATOM 1171 O O . ARG A 1 156 ? -1.795 -16.952 0.820 1.00 86.50 156 ARG A O 1
ATOM 1178 N N . GLU A 1 157 ? 0.195 -16.302 1.634 1.00 87.81 157 GLU A N 1
ATOM 1179 C CA . GLU A 1 157 ? 0.773 -17.646 1.766 1.00 87.81 157 GLU A CA 1
ATOM 1180 C C . GLU A 1 157 ? 0.037 -18.481 2.821 1.00 87.81 157 GLU A C 1
ATOM 1182 O O . GLU A 1 157 ? -0.294 -19.637 2.572 1.00 87.81 157 GLU A O 1
ATOM 1187 N N . ALA A 1 158 ? -0.345 -17.853 3.935 1.00 84.12 158 ALA A N 1
ATOM 1188 C CA . ALA A 1 158 ? -1.193 -18.445 4.968 1.00 84.12 158 ALA A CA 1
ATOM 1189 C C . ALA A 1 158 ? -2.665 -18.637 4.537 1.00 84.12 158 ALA A C 1
ATOM 1191 O O . ALA A 1 158 ? -3.470 -19.126 5.325 1.00 84.12 158 ALA A O 1
ATOM 1192 N N . LYS A 1 159 ? -3.036 -18.244 3.305 1.00 83.81 159 LYS A N 1
ATOM 1193 C CA . LYS A 1 159 ? -4.397 -18.326 2.740 1.00 83.81 159 LYS A CA 1
ATOM 1194 C C . LYS A 1 159 ? -5.479 -17.701 3.630 1.00 83.81 159 LYS A C 1
ATOM 1196 O O . LYS A 1 159 ? -6.622 -18.152 3.628 1.00 83.81 159 LYS A O 1
ATOM 1201 N N . ILE A 1 160 ? -5.141 -16.640 4.363 1.00 80.06 160 ILE A N 1
ATOM 1202 C CA . ILE A 1 160 ? -6.095 -15.956 5.241 1.00 80.06 160 ILE A CA 1
ATOM 1203 C C . ILE A 1 160 ? -7.096 -15.186 4.366 1.00 80.06 160 ILE A C 1
ATOM 1205 O O . ILE A 1 160 ? -6.684 -14.268 3.642 1.00 80.06 160 ILE A O 1
ATOM 1209 N N . PRO A 1 161 ? -8.400 -15.521 4.405 1.00 74.25 161 PRO A N 1
ATOM 1210 C CA . PRO A 1 161 ? -9.392 -14.864 3.570 1.00 74.25 161 PRO A CA 1
ATOM 1211 C C . PRO A 1 161 ? -9.633 -13.430 4.041 1.00 74.25 161 PRO A C 1
ATOM 1213 O O . PRO A 1 161 ? -9.620 -13.121 5.232 1.00 74.25 161 PRO A O 1
ATOM 1216 N N . ARG A 1 162 ? -9.902 -12.537 3.089 1.00 77.69 162 ARG A N 1
ATOM 1217 C CA . ARG A 1 162 ? -10.419 -11.201 3.396 1.00 77.69 162 ARG A CA 1
ATOM 1218 C C . ARG A 1 162 ? -11.935 -11.253 3.472 1.00 77.69 162 ARG A C 1
ATOM 1220 O O . ARG A 1 162 ? -12.562 -11.927 2.659 1.00 77.69 162 ARG A O 1
ATOM 1227 N N . ARG A 1 163 ? -12.531 -10.469 4.374 1.00 66.00 163 ARG A N 1
ATOM 1228 C CA . ARG A 1 163 ? -13.991 -10.429 4.570 1.00 66.00 163 ARG A CA 1
ATOM 1229 C C . ARG A 1 163 ? -14.781 -10.119 3.293 1.00 66.00 163 ARG A C 1
ATOM 1231 O O . ARG A 1 163 ? -15.841 -10.690 3.087 1.00 66.00 163 ARG A O 1
ATOM 1238 N N . PHE A 1 164 ? -14.257 -9.242 2.435 1.00 66.12 164 PHE A N 1
ATOM 1239 C CA . PHE A 1 164 ? -14.869 -8.885 1.146 1.00 66.12 164 PHE A CA 1
ATOM 1240 C C . PHE A 1 164 ? -14.227 -9.610 -0.054 1.00 66.12 164 PHE A C 1
ATOM 1242 O O . PHE A 1 164 ? -14.391 -9.187 -1.194 1.00 66.12 164 PHE A O 1
ATOM 1249 N N . GLY A 1 165 ? -13.475 -10.690 0.190 1.00 70.56 165 GLY A N 1
ATOM 1250 C CA . GLY A 1 165 ? -12.779 -11.452 -0.847 1.00 70.56 165 GLY A CA 1
ATOM 1251 C C . GLY A 1 165 ? -11.553 -10.745 -1.442 1.00 70.56 165 GLY A C 1
ATOM 1252 O O . GLY A 1 165 ? -11.202 -9.622 -1.080 1.00 70.56 165 GLY A O 1
ATOM 1253 N N . GLY A 1 166 ? -10.854 -11.425 -2.355 1.00 76.31 166 GLY A N 1
ATOM 1254 C CA . GLY A 1 166 ? -9.658 -10.935 -3.059 1.00 76.31 166 GLY A CA 1
ATOM 1255 C C . GLY A 1 166 ? -8.343 -11.023 -2.268 1.00 76.31 166 GLY A C 1
ATOM 1256 O O . GLY A 1 166 ? -8.326 -11.376 -1.091 1.00 76.31 166 GLY A O 1
ATOM 1257 N N . GLU A 1 167 ? -7.229 -10.676 -2.918 1.00 78.12 167 GLU A N 1
ATOM 1258 C CA . GLU A 1 167 ? -5.877 -10.828 -2.359 1.00 78.12 167 GLU A CA 1
ATOM 1259 C C . GLU A 1 167 ? -5.481 -9.707 -1.383 1.00 78.12 167 GLU A C 1
ATOM 1261 O O . GLU A 1 167 ? -5.787 -8.528 -1.585 1.00 78.12 167 GLU A O 1
ATOM 1266 N N . TRP A 1 168 ? -4.699 -10.052 -0.354 1.00 81.19 168 TRP A N 1
ATOM 1267 C CA . TRP A 1 168 ? -4.017 -9.056 0.474 1.00 81.19 168 TRP A CA 1
ATOM 1268 C C . TRP A 1 168 ? -3.039 -8.235 -0.362 1.00 81.19 168 TRP A C 1
ATOM 1270 O O . TRP A 1 168 ? -2.276 -8.778 -1.160 1.00 81.19 168 TRP A O 1
ATOM 1280 N N . THR A 1 169 ? -3.008 -6.922 -0.145 1.00 83.44 169 THR A N 1
ATOM 1281 C CA . THR A 1 169 ? -2.037 -6.011 -0.774 1.00 83.44 169 THR A CA 1
ATOM 1282 C C . THR A 1 169 ? -1.397 -5.147 0.305 1.00 83.44 169 THR A C 1
ATOM 1284 O O . THR A 1 169 ? -1.911 -5.060 1.419 1.00 83.44 169 THR A O 1
ATOM 1287 N N . ALA A 1 170 ? -0.276 -4.500 -0.019 1.00 84.81 170 ALA A N 1
ATOM 1288 C CA . ALA A 1 170 ? 0.411 -3.622 0.925 1.00 84.81 170 ALA A CA 1
ATOM 1289 C C . ALA A 1 170 ? -0.484 -2.468 1.413 1.00 84.81 170 ALA A C 1
ATOM 1291 O O . ALA A 1 170 ? -0.409 -2.108 2.583 1.00 84.81 170 ALA A O 1
ATOM 1292 N N . ASN A 1 171 ? -1.367 -1.942 0.552 1.00 84.12 171 ASN A N 1
ATOM 1293 C CA . ASN A 1 171 ? -2.313 -0.890 0.931 1.00 84.12 171 ASN A CA 1
ATOM 1294 C C . ASN A 1 171 ? -3.280 -1.362 2.014 1.00 84.12 171 ASN A C 1
ATOM 1296 O O . ASN A 1 171 ? -3.461 -0.645 2.985 1.00 84.12 171 ASN A O 1
ATOM 1300 N N . HIS A 1 172 ? -3.820 -2.579 1.910 1.00 85.12 172 HIS A N 1
ATOM 1301 C CA . HIS A 1 172 ? -4.724 -3.112 2.935 1.00 85.12 172 HIS A CA 1
ATOM 1302 C C . HIS A 1 172 ? -4.037 -3.257 4.300 1.00 85.12 172 HIS A C 1
ATOM 1304 O O . HIS A 1 172 ? -4.648 -3.000 5.332 1.00 85.12 172 HIS A O 1
ATOM 1310 N N . VAL A 1 173 ? -2.753 -3.635 4.317 1.00 88.88 173 VAL A N 1
ATOM 1311 C CA . VAL A 1 173 ? -1.966 -3.688 5.560 1.00 88.88 173 VAL A CA 1
ATOM 1312 C C . VAL A 1 173 ? -1.767 -2.282 6.129 1.00 88.88 173 VAL A C 1
ATOM 1314 O O . VAL A 1 173 ? -1.938 -2.079 7.324 1.00 88.88 173 VAL A O 1
ATOM 1317 N N . VAL A 1 174 ? -1.451 -1.293 5.289 1.00 88.25 174 VAL A N 1
ATOM 1318 C CA . VAL A 1 174 ? -1.319 0.105 5.735 1.00 88.25 174 VAL A CA 1
ATOM 1319 C C . VAL A 1 174 ? -2.650 0.651 6.251 1.00 88.25 174 VAL A C 1
ATOM 1321 O O . VAL A 1 174 ? -2.665 1.269 7.308 1.00 88.25 174 VAL A O 1
ATOM 1324 N N . GLU A 1 175 ? -3.760 0.393 5.561 1.00 86.62 175 GLU A N 1
ATOM 1325 C CA . GLU A 1 175 ? -5.103 0.779 6.004 1.00 86.62 175 GLU A CA 1
ATOM 1326 C C . GLU A 1 175 ? -5.409 0.212 7.389 1.00 86.62 175 GLU A C 1
ATOM 1328 O O . GLU A 1 175 ? -5.858 0.959 8.257 1.00 86.62 175 GLU A O 1
ATOM 1333 N N . MET A 1 176 ? -5.086 -1.065 7.620 1.00 88.06 176 MET A N 1
ATOM 1334 C CA . MET A 1 176 ? -5.225 -1.710 8.925 1.00 88.06 176 MET A CA 1
ATOM 1335 C C . MET A 1 176 ? -4.379 -1.012 9.996 1.00 88.06 176 MET A C 1
ATOM 1337 O O . MET A 1 176 ? -4.900 -0.657 11.048 1.00 88.06 176 MET A O 1
ATOM 1341 N N . LEU A 1 177 ? -3.103 -0.746 9.703 1.00 89.88 177 LEU A N 1
ATOM 1342 C CA . LEU A 1 177 ? -2.192 -0.069 10.629 1.00 89.88 177 LEU A CA 1
ATOM 1343 C C . LEU A 1 177 ? -2.624 1.370 10.944 1.00 89.88 177 LEU A C 1
ATOM 1345 O O . LEU A 1 177 ? -2.310 1.863 12.017 1.00 89.88 177 LEU A O 1
ATOM 1349 N N . THR A 1 178 ? -3.325 2.052 10.032 1.00 88.44 178 THR A N 1
ATOM 1350 C CA . THR A 1 178 ? -3.801 3.442 10.208 1.00 88.44 178 THR A CA 1
ATOM 1351 C C . THR A 1 178 ? -5.203 3.573 10.797 1.00 88.44 178 THR A C 1
ATOM 1353 O O . THR A 1 178 ? -5.670 4.692 10.995 1.00 88.44 178 THR A O 1
ATOM 1356 N N . ASN A 1 179 ? -5.901 2.465 11.036 1.00 87.19 179 ASN A N 1
ATOM 1357 C CA . ASN A 1 179 ? -7.282 2.504 11.496 1.00 87.19 179 ASN A CA 1
ATOM 1358 C C . ASN A 1 179 ? -7.340 2.644 13.021 1.00 87.19 179 ASN A C 1
ATOM 1360 O O . ASN A 1 179 ? -7.077 1.683 13.744 1.00 87.19 179 ASN A O 1
ATOM 1364 N N . GLU A 1 180 ? -7.748 3.820 13.499 1.00 86.12 180 GLU A N 1
ATOM 1365 C CA . GLU A 1 180 ? -7.887 4.121 14.930 1.00 86.12 180 GLU A CA 1
ATOM 1366 C C . GLU A 1 180 ? -8.912 3.217 15.620 1.00 86.12 180 GLU A C 1
ATOM 1368 O O . GLU A 1 180 ? -8.840 2.977 16.814 1.00 86.12 180 GLU A O 1
ATOM 1373 N N . LYS A 1 181 ? -9.833 2.611 14.864 1.00 86.88 181 LYS A N 1
ATOM 1374 C CA . LYS A 1 181 ? -10.853 1.733 15.442 1.00 86.88 181 LYS A CA 1
ATOM 1375 C C . LYS A 1 181 ? -10.279 0.518 16.157 1.00 86.88 181 LYS A C 1
ATOM 1377 O O . LYS A 1 181 ? -10.988 -0.086 16.947 1.00 86.88 181 LYS A O 1
ATOM 1382 N N . TYR A 1 182 ? -9.035 0.121 15.913 1.00 88.38 182 TYR A N 1
ATOM 1383 C CA . TYR A 1 182 ? -8.453 -0.996 16.654 1.00 88.38 182 TYR A CA 1
ATOM 1384 C C . TYR A 1 182 ? -8.073 -0.637 18.102 1.00 88.38 182 TYR A C 1
ATOM 1386 O O . TYR A 1 182 ? -7.959 -1.556 18.915 1.00 88.38 182 TYR A O 1
ATOM 1394 N N . THR A 1 183 ? -7.954 0.652 18.449 1.00 89.00 183 THR A N 1
ATOM 1395 C CA . THR A 1 183 ? -7.679 1.121 19.824 1.00 89.00 183 THR A CA 1
ATOM 1396 C C . THR A 1 183 ? -8.936 1.269 20.684 1.00 89.00 183 THR A C 1
ATOM 1398 O O . THR A 1 183 ? -8.830 1.577 21.862 1.00 89.00 183 THR A O 1
ATOM 1401 N N . GLY A 1 184 ? -10.126 1.026 20.121 1.00 83.06 184 GLY A N 1
ATOM 1402 C CA . GLY A 1 184 ? -11.407 1.250 20.805 1.00 83.06 184 GLY A CA 1
ATOM 1403 C C . GLY A 1 184 ? -12.015 2.634 20.560 1.00 83.06 184 GLY A C 1
ATOM 1404 O O . GLY A 1 184 ? -13.122 2.907 21.022 1.00 83.06 184 GLY A O 1
ATOM 1405 N N . ASP A 1 185 ? -11.343 3.476 19.774 1.00 83.69 185 ASP A N 1
ATOM 1406 C CA . ASP A 1 185 ? -11.793 4.834 19.475 1.00 83.69 185 ASP A CA 1
ATOM 1407 C C . ASP A 1 185 ? -12.492 4.925 18.114 1.00 83.69 185 ASP A C 1
ATOM 1409 O O . ASP A 1 185 ? -12.368 4.061 17.238 1.00 83.69 185 ASP A O 1
ATOM 1413 N N . ALA A 1 186 ? -13.248 5.996 17.899 1.00 80.31 186 ALA A N 1
ATOM 1414 C CA . ALA A 1 186 ? -13.927 6.255 16.643 1.00 80.31 186 ALA A CA 1
ATOM 1415 C C . ALA A 1 186 ? -13.780 7.719 16.227 1.00 80.31 186 ALA A C 1
ATOM 1417 O O . ALA A 1 186 ? -14.294 8.625 16.878 1.00 80.31 186 ALA A O 1
ATOM 1418 N N . LEU A 1 187 ? -13.151 7.948 15.071 1.00 81.06 187 LEU A N 1
ATOM 1419 C CA . LEU A 1 187 ? -13.205 9.247 14.410 1.00 81.06 187 LEU A CA 1
ATOM 1420 C C . LEU A 1 187 ? -14.431 9.305 13.489 1.00 81.06 187 LEU A C 1
ATOM 1422 O O . LEU A 1 187 ? -14.498 8.622 12.457 1.00 81.06 187 LEU A O 1
ATOM 1426 N N . LEU A 1 188 ? -15.398 10.130 13.875 1.00 79.25 188 LEU A N 1
ATOM 1427 C CA . LEU A 1 188 ? -16.652 10.362 13.169 1.00 79.25 188 LEU A CA 1
ATOM 1428 C C . LEU A 1 188 ? -16.483 11.437 12.086 1.00 79.25 188 LEU A C 1
ATOM 1430 O O . LEU A 1 188 ? -15.529 12.217 12.081 1.00 79.25 188 LEU A O 1
ATOM 1434 N N . GLN A 1 189 ? -17.419 11.460 11.134 1.00 78.19 189 GLN A N 1
ATOM 1435 C CA . GLN A 1 189 ? -17.478 12.464 10.062 1.00 78.19 189 GLN A CA 1
ATOM 1436 C C . GLN A 1 189 ? -16.211 12.543 9.185 1.00 78.19 189 GLN A C 1
ATOM 1438 O O . GLN A 1 189 ? -15.823 13.595 8.674 1.00 78.19 189 GLN A O 1
ATOM 1443 N N . LYS A 1 190 ? -15.572 11.390 8.939 1.00 77.56 190 LYS A N 1
ATOM 1444 C CA . LYS A 1 190 ? -14.475 11.254 7.958 1.00 77.56 190 LYS A CA 1
ATOM 1445 C C . LYS A 1 190 ? -14.910 11.564 6.525 1.00 77.56 190 LYS A C 1
ATOM 1447 O O . LYS A 1 190 ? -14.067 11.851 5.675 1.00 77.56 190 LYS A O 1
ATOM 1452 N N . THR A 1 191 ? -16.205 11.472 6.248 1.00 79.38 191 THR A N 1
ATOM 1453 C CA . THR A 1 191 ? -16.828 11.827 4.976 1.00 79.38 191 THR A CA 1
ATOM 1454 C C . THR A 1 191 ? -18.069 12.673 5.235 1.00 79.38 191 THR A C 1
ATOM 1456 O O . THR A 1 191 ? -18.643 12.628 6.323 1.00 79.38 191 THR A O 1
ATOM 1459 N N . PHE A 1 192 ? -18.465 13.461 4.243 1.00 78.69 192 PHE A N 1
ATOM 1460 C CA . PHE A 1 192 ? -19.682 14.260 4.266 1.00 78.69 192 PHE A CA 1
ATOM 1461 C C . PHE A 1 192 ? -20.337 14.260 2.886 1.00 78.69 192 PHE A C 1
ATOM 1463 O O . PHE A 1 192 ? -19.702 13.924 1.883 1.00 78.69 192 PHE A O 1
ATOM 1470 N N . VAL A 1 193 ? -21.620 14.604 2.840 1.00 81.19 193 VAL A N 1
ATOM 1471 C CA . VAL A 1 193 ? -22.354 14.775 1.585 1.00 81.19 193 VAL A CA 1
ATOM 1472 C C . VAL A 1 193 ? -22.167 16.218 1.131 1.00 81.19 193 VAL A C 1
ATOM 1474 O O . VAL A 1 193 ? -22.539 17.132 1.858 1.00 81.19 193 VAL A O 1
ATOM 1477 N N . GLU A 1 194 ? -21.563 16.410 -0.041 1.00 76.06 194 GLU A N 1
ATOM 1478 C CA . GLU A 1 194 ? -21.255 17.743 -0.583 1.00 76.06 194 GLU A CA 1
ATOM 1479 C C . GLU A 1 194 ? -22.526 18.505 -0.963 1.00 76.06 194 GLU A C 1
ATOM 1481 O O . GLU A 1 194 ? -22.646 19.696 -0.698 1.00 76.06 194 GLU A O 1
ATOM 1486 N N . ASP A 1 195 ? -23.489 17.800 -1.553 1.00 75.81 195 ASP A N 1
ATOM 1487 C CA . ASP A 1 195 ? -24.722 18.390 -2.044 1.00 75.81 195 ASP A CA 1
ATOM 1488 C C . ASP A 1 195 ? -25.913 17.441 -1.835 1.00 75.81 195 ASP A C 1
ATOM 1490 O O . ASP A 1 195 ? -25.872 16.247 -2.147 1.00 75.81 195 ASP A O 1
ATOM 1494 N N . HIS A 1 196 ? -26.987 18.001 -1.284 1.00 69.94 196 HIS A N 1
ATOM 1495 C CA . HIS A 1 196 ? -28.259 17.346 -1.001 1.00 69.94 196 HIS A CA 1
ATOM 1496 C C . HIS A 1 196 ? -28.983 16.787 -2.238 1.00 69.94 196 HIS A C 1
ATOM 1498 O O . HIS A 1 196 ? -29.729 15.8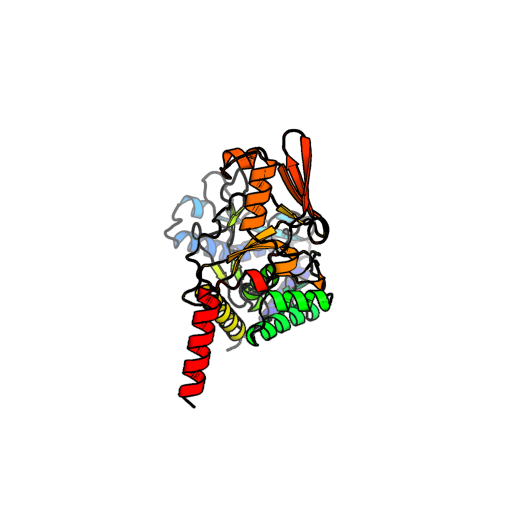12 -2.103 1.00 69.94 196 HIS A O 1
ATOM 1504 N N . LEU A 1 197 ? -28.747 17.355 -3.427 1.00 72.69 197 LEU A N 1
ATOM 1505 C CA . LEU A 1 197 ? -29.331 16.886 -4.687 1.00 72.69 197 LEU A CA 1
ATOM 1506 C C . LEU A 1 197 ? -28.541 15.703 -5.252 1.00 72.69 197 LEU A C 1
ATOM 1508 O O . LEU A 1 197 ? -29.108 14.645 -5.525 1.00 72.69 197 LEU A O 1
ATOM 1512 N N . THR A 1 198 ? -27.222 15.855 -5.388 1.00 74.06 198 THR A N 1
ATOM 1513 C CA . THR A 1 198 ? -26.364 14.815 -5.979 1.00 74.06 198 THR A CA 1
ATOM 1514 C C . THR A 1 198 ? -26.023 13.669 -5.023 1.00 74.06 198 THR A C 1
ATOM 1516 O O . THR A 1 198 ? -25.611 12.604 -5.486 1.00 74.06 198 THR A O 1
ATOM 1519 N N . LYS A 1 199 ? -26.179 13.862 -3.703 1.00 74.50 199 LYS A N 1
ATOM 1520 C CA . LYS A 1 199 ? -25.870 12.890 -2.633 1.00 74.50 199 LYS A CA 1
ATOM 1521 C C . LYS A 1 199 ? -24.452 12.306 -2.708 1.00 74.50 199 LYS A C 1
ATOM 1523 O O . LYS A 1 199 ? -24.184 11.232 -2.167 1.00 74.50 199 LYS A O 1
ATOM 1528 N N . LYS A 1 200 ? -23.527 13.002 -3.375 1.00 76.00 200 LYS A N 1
ATOM 1529 C CA . LYS A 1 200 ? -22.141 12.553 -3.532 1.00 76.00 200 LYS A CA 1
ATOM 1530 C C . LYS A 1 200 ? -21.409 12.671 -2.198 1.00 76.00 200 LYS A C 1
ATOM 1532 O O . LYS A 1 200 ? -21.334 13.752 -1.615 1.00 76.00 200 LYS A O 1
ATOM 1537 N N . GLN A 1 201 ? -20.855 11.554 -1.728 1.00 74.94 201 GLN A N 1
ATOM 1538 C CA . GLN A 1 201 ? -19.988 11.542 -0.554 1.00 74.94 201 GLN A CA 1
ATOM 1539 C C . GLN A 1 201 ? -18.571 11.969 -0.928 1.00 74.94 201 GLN A C 1
ATOM 1541 O O . GLN A 1 201 ? -17.982 11.463 -1.886 1.00 74.94 201 GLN A O 1
ATOM 1546 N N . ARG A 1 202 ? -18.000 12.867 -0.129 1.00 76.75 202 ARG A N 1
ATOM 1547 C CA . ARG A 1 202 ? -16.598 13.270 -0.207 1.00 76.75 202 ARG A CA 1
ATOM 1548 C C . ARG A 1 202 ? -15.903 13.082 1.125 1.00 76.75 202 ARG A C 1
ATOM 1550 O O . ARG A 1 202 ? -16.525 13.094 2.182 1.00 76.75 202 ARG A O 1
ATOM 1557 N N . ARG A 1 203 ? -14.584 12.910 1.070 1.00 79.56 203 ARG A N 1
ATOM 1558 C CA . ARG A 1 203 ? -13.741 12.862 2.263 1.00 79.56 203 ARG A CA 1
ATOM 1559 C C . ARG A 1 203 ? -13.678 14.243 2.908 1.00 79.56 203 ARG A C 1
ATOM 1561 O O . ARG A 1 203 ? -13.450 15.235 2.222 1.00 79.56 203 ARG A O 1
ATOM 1568 N N . ASN A 1 204 ? -13.841 14.274 4.223 1.00 80.50 204 ASN A N 1
ATOM 1569 C CA . ASN A 1 204 ? -13.693 15.477 5.018 1.00 80.50 204 ASN A CA 1
ATOM 1570 C C . ASN A 1 204 ? -12.200 15.763 5.248 1.00 80.50 204 ASN A C 1
ATOM 1572 O O . ASN A 1 204 ? -11.509 15.033 5.968 1.00 80.50 204 ASN A O 1
ATOM 1576 N N . MET A 1 205 ? -11.716 16.815 4.598 1.00 78.69 205 MET A N 1
ATOM 1577 C CA . MET A 1 205 ? -10.356 17.349 4.678 1.00 78.69 205 MET A CA 1
ATOM 1578 C C . MET A 1 205 ? -10.292 18.617 5.551 1.00 78.69 205 MET A C 1
ATOM 1580 O O . MET A 1 205 ? -9.283 19.312 5.521 1.00 78.69 205 MET A O 1
ATOM 1584 N N . GLY A 1 206 ? -11.350 18.907 6.319 1.00 81.75 206 GLY A N 1
ATOM 1585 C CA . GLY A 1 206 ? -11.484 20.111 7.146 1.00 81.75 206 GLY A CA 1
ATOM 1586 C C . GLY A 1 206 ? -12.650 21.016 6.744 1.00 81.75 206 GLY A C 1
ATOM 1587 O O . GLY A 1 206 ? -12.782 22.100 7.293 1.00 81.75 206 GLY A O 1
ATOM 1588 N N . GLN A 1 207 ? -13.494 20.597 5.795 1.00 83.50 207 GLN A N 1
ATOM 1589 C CA . GLN A 1 207 ? -14.699 21.348 5.422 1.00 83.50 207 GLN A CA 1
ATOM 1590 C C . GLN A 1 207 ? -15.757 21.347 6.530 1.00 83.50 207 GLN A C 1
ATOM 1592 O O . GLN A 1 207 ? -16.538 22.286 6.630 1.00 83.50 207 GLN A O 1
ATOM 1597 N N . LEU A 1 208 ? -15.803 20.282 7.333 1.00 79.75 208 LEU A N 1
ATOM 1598 C CA . LEU A 1 208 ? -16.672 20.166 8.498 1.00 79.75 208 LEU A CA 1
ATOM 1599 C C . LEU A 1 208 ? -15.859 19.672 9.691 1.00 79.75 208 LEU A C 1
ATOM 1601 O O . LEU A 1 208 ? -14.827 19.014 9.515 1.00 79.75 208 LEU A O 1
ATOM 1605 N N . ASP A 1 209 ? -16.366 19.919 10.894 1.00 82.69 209 ASP A N 1
ATOM 1606 C CA . ASP A 1 209 ? -15.774 19.375 12.110 1.00 82.69 209 ASP A CA 1
ATOM 1607 C C . ASP A 1 209 ? -15.734 17.841 12.063 1.00 82.69 209 ASP A C 1
ATOM 1609 O O . ASP A 1 209 ? -16.554 17.174 11.423 1.00 82.69 209 ASP A O 1
ATOM 1613 N N . ARG A 1 210 ? -14.717 17.272 12.709 1.00 79.12 210 ARG A N 1
ATOM 1614 C CA . ARG A 1 210 ? -14.594 15.830 12.923 1.00 79.12 210 ARG A CA 1
ATOM 1615 C C . ARG A 1 210 ? -14.601 15.586 14.416 1.00 79.12 210 ARG A C 1
ATOM 1617 O O . ARG A 1 210 ? -13.890 16.269 15.146 1.00 79.12 210 ARG A O 1
ATOM 1624 N N . PHE A 1 211 ? -15.368 14.595 14.845 1.00 78.81 211 PHE A N 1
ATOM 1625 C CA . PHE A 1 211 ? -15.532 14.279 16.258 1.00 78.81 211 PHE A CA 1
ATOM 1626 C C . PHE A 1 211 ? -14.752 13.014 16.592 1.00 78.81 211 PHE A C 1
ATOM 1628 O O . PHE A 1 211 ? -14.909 11.997 15.916 1.00 78.81 211 PHE A O 1
ATOM 1635 N N . TYR A 1 212 ? -13.901 13.086 17.611 1.00 80.38 212 TYR A N 1
ATOM 1636 C CA . TYR A 1 212 ? -13.165 11.940 18.131 1.00 80.38 212 TYR A CA 1
ATOM 1637 C C . TYR A 1 212 ? -13.889 11.420 19.372 1.00 80.38 212 TYR A C 1
ATOM 1639 O O . TYR A 1 212 ? -14.075 12.169 20.329 1.00 80.38 212 TYR A O 1
ATOM 1647 N N . ALA A 1 213 ? -14.344 10.171 19.326 1.00 79.19 213 ALA A N 1
ATOM 1648 C CA . ALA A 1 213 ? -14.998 9.501 20.440 1.00 79.19 213 ALA A CA 1
ATOM 1649 C C . ALA A 1 213 ? -14.077 8.404 20.978 1.00 79.19 213 ALA A C 1
ATOM 1651 O O . ALA A 1 213 ? -13.723 7.474 20.252 1.00 79.19 213 ALA A O 1
ATOM 1652 N N . GLU A 1 214 ? -13.695 8.518 22.244 1.00 82.62 214 GLU A N 1
ATOM 1653 C CA . GLU A 1 214 ? -12.843 7.543 22.923 1.00 82.62 214 GLU A CA 1
ATOM 1654 C C . GLU A 1 214 ? -13.667 6.385 23.488 1.00 82.62 214 GLU A C 1
ATOM 1656 O O . GLU A 1 214 ? -14.832 6.567 23.851 1.00 82.62 214 GLU A O 1
ATOM 1661 N N . ASN A 1 215 ? -13.060 5.199 23.585 1.00 83.12 215 ASN A N 1
ATOM 1662 C CA . ASN A 1 215 ? -13.635 4.029 24.269 1.00 83.12 215 ASN A CA 1
ATOM 1663 C C . ASN A 1 215 ? -15.064 3.670 23.810 1.00 83.12 215 ASN A C 1
ATOM 1665 O O . ASN A 1 215 ? -15.919 3.272 24.603 1.00 83.12 215 ASN A O 1
ATOM 1669 N N . THR A 1 216 ? -15.335 3.808 22.512 1.00 78.25 216 THR A N 1
ATOM 1670 C CA . THR A 1 216 ? -16.647 3.511 21.916 1.00 78.25 216 THR A CA 1
ATOM 1671 C C . THR A 1 216 ? -16.921 2.004 21.870 1.00 78.25 216 THR A C 1
ATOM 1673 O O . THR A 1 216 ? -18.073 1.569 21.934 1.00 78.25 216 THR A O 1
ATOM 1676 N N . HIS A 1 217 ? -15.875 1.186 21.744 1.00 83.25 217 HIS A N 1
ATOM 1677 C CA . HIS A 1 217 ? -15.973 -0.272 21.673 1.00 83.25 217 HIS A CA 1
ATOM 1678 C C . HIS A 1 217 ? -14.700 -0.942 22.212 1.00 83.25 217 HIS A C 1
ATOM 1680 O O . HIS A 1 217 ? -13.681 -0.272 22.371 1.00 83.25 217 HIS A O 1
ATOM 1686 N N . PRO A 1 218 ? -14.718 -2.261 22.488 1.00 84.00 218 PRO A N 1
ATOM 1687 C CA . PRO A 1 218 ? -13.559 -2.948 23.051 1.00 84.00 218 PRO A CA 1
ATOM 1688 C C . PRO A 1 218 ? -12.305 -2.816 22.174 1.00 84.00 218 PRO A C 1
ATOM 1690 O O . PRO A 1 218 ? -12.351 -3.056 20.966 1.00 84.00 218 PRO A O 1
ATOM 1693 N N . ALA A 1 219 ? -11.170 -2.456 22.765 1.00 89.69 219 ALA A N 1
ATOM 1694 C CA . ALA A 1 219 ? -9.907 -2.327 22.043 1.00 89.69 219 ALA A CA 1
ATOM 1695 C C . ALA A 1 219 ? -9.324 -3.705 21.667 1.00 89.69 219 ALA A C 1
ATOM 1697 O O . ALA A 1 219 ? -9.380 -4.649 22.453 1.00 89.69 219 ALA A O 1
ATOM 1698 N N . ILE A 1 220 ? -8.745 -3.827 20.468 1.00 90.38 220 ILE A N 1
ATOM 1699 C CA . ILE A 1 220 ? -7.980 -5.020 20.044 1.00 90.38 220 ILE A CA 1
ATOM 1700 C C . ILE A 1 220 ? -6.484 -4.837 20.308 1.00 90.38 220 ILE A C 1
ATOM 1702 O O . ILE A 1 220 ? -5.794 -5.816 20.600 1.00 90.38 220 ILE A O 1
ATOM 1706 N N . ILE A 1 221 ? -5.999 -3.601 20.185 1.00 93.12 221 ILE A N 1
ATOM 1707 C CA . ILE A 1 221 ? -4.617 -3.186 20.443 1.00 93.12 221 ILE A CA 1
ATOM 1708 C C . ILE A 1 221 ? -4.610 -1.999 21.410 1.00 93.12 221 ILE A C 1
ATOM 1710 O O . ILE A 1 221 ? -5.577 -1.243 21.465 1.00 93.12 221 ILE A O 1
ATOM 1714 N N . SER A 1 222 ? -3.510 -1.805 22.137 1.00 94.31 222 SER A N 1
ATOM 1715 C CA . SER A 1 222 ? -3.329 -0.611 22.968 1.00 94.31 222 SER A CA 1
ATOM 1716 C C . SER A 1 222 ? -3.020 0.630 22.124 1.00 94.31 222 SER A C 1
ATOM 1718 O O . SER A 1 222 ? -2.428 0.525 21.043 1.00 94.31 222 SER A O 1
ATOM 1720 N N . HIS A 1 223 ? -3.351 1.814 22.650 1.00 92.75 223 HIS A N 1
ATOM 1721 C CA . HIS A 1 223 ? -2.942 3.102 22.077 1.00 92.75 223 HIS A CA 1
ATOM 1722 C C . HIS A 1 223 ? -1.430 3.181 21.868 1.00 92.75 223 HIS A C 1
ATOM 1724 O O . HIS A 1 223 ? -0.993 3.547 20.784 1.00 92.75 223 HIS A O 1
ATOM 1730 N N . GLU A 1 224 ? -0.633 2.712 22.832 1.00 94.12 224 GLU A N 1
ATOM 1731 C CA . GLU A 1 224 ? 0.833 2.676 22.719 1.00 94.12 224 GLU A CA 1
ATOM 1732 C C . GLU A 1 224 ? 1.304 1.882 21.485 1.00 94.12 224 GLU A C 1
ATOM 1734 O O . GLU A 1 224 ? 2.152 2.333 20.713 1.00 94.12 224 GLU A O 1
ATOM 1739 N N . THR A 1 225 ? 0.720 0.700 21.256 1.00 94.25 225 THR A N 1
ATOM 1740 C CA . THR A 1 225 ? 1.044 -0.151 20.098 1.00 94.25 225 THR A CA 1
ATOM 1741 C C . THR A 1 225 ? 0.704 0.566 18.792 1.00 94.25 225 THR A C 1
ATOM 1743 O O . THR A 1 225 ? 1.482 0.540 17.832 1.00 94.25 225 THR A O 1
ATOM 1746 N N . PHE A 1 226 ? -0.455 1.227 18.755 1.00 94.31 226 PHE A N 1
ATOM 1747 C CA . PHE A 1 226 ? -0.918 1.974 17.593 1.00 94.31 226 PHE A CA 1
ATOM 1748 C C . PHE A 1 226 ? -0.027 3.185 17.297 1.00 94.31 226 PHE A C 1
ATOM 1750 O O . PHE A 1 226 ? 0.408 3.365 16.158 1.00 94.31 226 PHE A O 1
ATOM 1757 N N . GLU A 1 227 ? 0.308 3.976 18.313 1.00 93.69 227 GLU A N 1
ATOM 1758 C CA . GLU A 1 227 ? 1.172 5.152 18.198 1.00 93.69 227 GLU A CA 1
ATOM 1759 C C . GLU A 1 227 ? 2.571 4.783 17.707 1.00 93.69 227 GLU A C 1
ATOM 1761 O O . GLU A 1 227 ? 3.078 5.397 16.764 1.00 93.69 227 GLU A O 1
ATOM 1766 N N . ARG A 1 228 ? 3.170 3.720 18.255 1.00 94.12 228 ARG A N 1
ATOM 1767 C CA . ARG A 1 228 ? 4.464 3.205 17.780 1.00 94.12 228 ARG A CA 1
ATOM 1768 C C . ARG A 1 228 ? 4.403 2.803 16.306 1.00 94.12 228 ARG A C 1
ATOM 1770 O O . ARG A 1 228 ? 5.308 3.128 15.534 1.00 94.12 228 ARG A O 1
ATOM 1777 N N . ALA A 1 229 ? 3.323 2.148 15.875 1.00 93.44 229 ALA A N 1
ATOM 1778 C CA . ALA A 1 229 ? 3.129 1.816 14.466 1.00 93.44 229 ALA A CA 1
ATOM 1779 C C . ALA A 1 229 ? 2.992 3.076 13.583 1.00 93.44 229 ALA A C 1
ATOM 1781 O O . ALA A 1 229 ? 3.578 3.118 12.493 1.00 93.44 229 ALA A O 1
ATOM 1782 N N . GLN A 1 230 ? 2.287 4.116 14.053 1.00 93.12 230 GLN A N 1
ATOM 1783 C CA . GLN A 1 230 ? 2.185 5.407 13.358 1.00 93.12 230 GLN A CA 1
ATOM 1784 C C . GLN A 1 230 ? 3.542 6.107 13.230 1.00 93.12 230 GLN A C 1
ATOM 1786 O O . GLN A 1 230 ? 3.865 6.601 12.149 1.00 93.12 230 GLN A O 1
ATOM 1791 N N . GLN A 1 231 ? 4.365 6.104 14.279 1.00 92.56 231 GLN A N 1
ATOM 1792 C CA . GLN A 1 231 ? 5.708 6.695 14.253 1.00 92.56 231 GLN A CA 1
ATOM 1793 C C . GLN A 1 231 ? 6.605 6.009 13.215 1.00 92.56 231 GLN A C 1
ATOM 1795 O O . GLN A 1 231 ? 7.244 6.679 12.403 1.00 92.56 231 GLN A O 1
ATOM 1800 N N . ILE A 1 232 ? 6.596 4.672 13.163 1.00 91.50 232 ILE A N 1
ATOM 1801 C CA . ILE A 1 232 ? 7.345 3.916 12.147 1.00 91.50 232 ILE A CA 1
ATOM 1802 C C . ILE A 1 232 ? 6.824 4.234 10.737 1.00 91.50 232 ILE A C 1
ATOM 1804 O O . ILE A 1 232 ? 7.614 4.379 9.801 1.00 91.50 232 ILE A O 1
ATOM 1808 N N . LEU A 1 233 ? 5.501 4.343 10.554 1.00 89.19 233 LEU A N 1
ATOM 1809 C CA . LEU A 1 233 ? 4.903 4.755 9.279 1.00 89.19 233 LEU A CA 1
ATOM 1810 C C . LEU A 1 233 ? 5.353 6.163 8.867 1.00 89.19 233 LEU A C 1
ATOM 1812 O O . LEU A 1 233 ? 5.709 6.354 7.703 1.00 89.19 233 LEU A O 1
ATOM 1816 N N . ALA A 1 234 ? 5.352 7.122 9.792 1.00 87.25 234 ALA A N 1
ATOM 1817 C CA . ALA A 1 234 ? 5.784 8.496 9.553 1.00 87.25 234 ALA A CA 1
ATOM 1818 C C . ALA A 1 234 ? 7.273 8.557 9.183 1.00 87.25 234 ALA A C 1
ATOM 1820 O O . ALA A 1 234 ? 7.605 9.048 8.105 1.00 87.25 234 ALA A O 1
ATOM 1821 N N . GLY A 1 235 ? 8.151 7.933 9.973 1.00 85.75 235 GLY A N 1
ATOM 1822 C CA . GLY A 1 235 ? 9.588 7.895 9.684 1.00 85.75 235 GLY A CA 1
ATOM 1823 C C . GLY A 1 235 ? 9.907 7.217 8.346 1.00 85.75 235 GLY A C 1
ATOM 1824 O O . GLY A 1 235 ? 10.726 7.702 7.565 1.00 85.75 235 GLY A O 1
ATOM 1825 N N . ARG A 1 236 ? 9.199 6.131 7.997 1.00 82.94 236 ARG A N 1
ATOM 1826 C CA . ARG A 1 236 ? 9.326 5.506 6.666 1.00 82.94 236 ARG A CA 1
ATOM 1827 C C . ARG A 1 236 ? 8.866 6.433 5.540 1.00 82.94 236 ARG A C 1
ATOM 1829 O O . ARG A 1 236 ? 9.479 6.413 4.474 1.00 82.94 236 ARG A O 1
ATOM 1836 N N . ARG A 1 237 ? 7.813 7.230 5.746 1.00 79.38 237 ARG A N 1
ATOM 1837 C CA . ARG A 1 237 ? 7.350 8.225 4.762 1.00 79.38 237 ARG A CA 1
ATOM 1838 C C . ARG A 1 237 ? 8.360 9.351 4.574 1.00 79.38 237 ARG A C 1
ATOM 1840 O O . ARG A 1 237 ? 8.562 9.752 3.437 1.00 79.38 237 ARG A O 1
ATOM 1847 N N . GLU A 1 238 ? 9.006 9.814 5.637 1.00 77.88 238 GLU A N 1
ATOM 1848 C CA . GLU A 1 238 ? 10.033 10.862 5.570 1.00 77.88 238 GLU A CA 1
ATOM 1849 C C . GLU A 1 238 ? 11.300 10.396 4.841 1.00 77.88 238 GLU A C 1
ATOM 1851 O O . GLU A 1 238 ? 11.871 11.142 4.047 1.00 77.88 238 GLU A O 1
ATOM 1856 N N . MET A 1 239 ? 11.704 9.134 5.036 1.00 72.12 239 MET A N 1
ATOM 1857 C CA . MET A 1 239 ? 12.822 8.534 4.294 1.00 72.12 239 MET A CA 1
ATOM 1858 C C . MET A 1 239 ? 12.533 8.376 2.795 1.00 72.12 239 MET A C 1
ATOM 1860 O O . MET A 1 239 ? 13.450 8.405 1.967 1.00 72.12 239 MET A O 1
ATOM 1864 N N . ILE A 1 240 ? 11.266 8.183 2.418 1.00 63.97 240 ILE A N 1
ATOM 1865 C CA . ILE A 1 240 ? 10.864 8.148 1.014 1.00 63.97 240 ILE A CA 1
ATOM 1866 C C . ILE A 1 240 ? 10.878 9.588 0.516 1.00 63.97 240 ILE A C 1
ATOM 1868 O O . ILE A 1 240 ? 10.040 10.394 0.884 1.00 63.97 240 ILE A O 1
ATOM 1872 N N . ASN A 1 241 ? 11.842 9.913 -0.339 1.00 51.25 241 ASN A N 1
ATOM 1873 C CA . ASN A 1 241 ? 12.046 11.254 -0.877 1.00 51.25 241 ASN A CA 1
ATOM 1874 C C . ASN A 1 241 ? 10.819 11.712 -1.712 1.00 51.25 241 ASN A C 1
ATOM 1876 O O . ASN A 1 241 ? 10.782 11.536 -2.932 1.00 51.25 241 ASN A O 1
ATOM 1880 N N . VAL A 1 242 ? 9.806 12.284 -1.043 1.00 51.88 242 VAL A N 1
ATOM 1881 C CA . VAL A 1 242 ? 8.497 12.723 -1.586 1.00 51.88 242 VAL A CA 1
ATOM 1882 C C . VAL A 1 242 ? 8.648 13.810 -2.663 1.00 51.88 242 VAL A C 1
ATOM 1884 O O . VAL A 1 242 ? 7.720 14.096 -3.411 1.00 51.88 242 VAL A O 1
ATOM 1887 N N . ARG A 1 243 ? 9.844 14.393 -2.803 1.00 48.59 243 ARG A N 1
ATOM 1888 C CA . ARG A 1 243 ? 10.137 15.488 -3.739 1.00 48.59 243 ARG A CA 1
ATOM 1889 C C . ARG A 1 243 ? 10.273 15.073 -5.202 1.00 48.59 243 ARG A C 1
ATOM 1891 O O . ARG A 1 243 ? 10.421 15.947 -6.052 1.00 48.59 243 ARG A O 1
ATOM 1898 N N . LYS A 1 244 ? 10.252 13.779 -5.533 1.00 47.91 244 LYS A N 1
ATOM 1899 C CA . LYS A 1 244 ? 10.238 13.366 -6.942 1.00 47.91 244 LYS A CA 1
ATOM 1900 C C . LYS A 1 244 ? 8.790 13.283 -7.420 1.00 47.91 244 LYS A C 1
ATOM 1902 O O . LYS A 1 244 ? 8.064 12.430 -6.906 1.00 47.91 244 LYS A O 1
ATOM 1907 N N . PRO A 1 245 ? 8.362 14.120 -8.385 1.00 46.50 245 PRO A N 1
ATOM 1908 C CA . PRO A 1 245 ? 7.026 14.009 -8.949 1.00 46.50 245 PRO A CA 1
ATOM 1909 C C . PRO A 1 245 ? 6.802 12.568 -9.408 1.00 46.50 245 PRO A C 1
ATOM 1911 O O . PRO A 1 245 ? 7.574 12.008 -10.187 1.00 46.50 245 PRO A O 1
ATOM 1914 N N . THR A 1 246 ? 5.748 11.949 -8.879 1.00 53.62 246 THR A N 1
ATOM 1915 C CA . THR A 1 246 ? 5.390 10.539 -9.100 1.00 53.62 246 THR A CA 1
ATOM 1916 C C . THR A 1 246 ? 4.962 10.272 -10.551 1.00 53.62 246 THR A C 1
ATOM 1918 O O . THR A 1 246 ? 4.708 9.134 -10.933 1.00 53.62 246 THR A O 1
ATOM 1921 N N . THR A 1 247 ? 4.905 11.323 -11.370 1.00 53.81 247 THR A N 1
ATOM 1922 C CA . THR A 1 247 ? 4.358 11.360 -12.726 1.00 53.81 247 THR A CA 1
ATOM 1923 C C . THR A 1 247 ? 5.355 11.917 -13.742 1.00 53.81 247 THR A C 1
ATOM 1925 O O . THR A 1 247 ? 4.959 12.634 -14.657 1.00 53.81 247 THR A O 1
ATOM 1928 N N . VAL A 1 248 ? 6.650 11.607 -13.625 1.00 59.72 248 VAL A N 1
ATOM 1929 C CA . VAL A 1 248 ? 7.531 11.748 -14.796 1.00 59.72 248 VAL A CA 1
ATOM 1930 C C . VAL A 1 248 ? 7.099 10.679 -15.798 1.00 59.72 248 VAL A C 1
ATOM 1932 O O . VAL A 1 248 ? 7.417 9.500 -15.636 1.00 59.72 248 VAL A O 1
ATOM 1935 N N . ARG A 1 249 ? 6.290 11.079 -16.783 1.00 66.00 249 ARG A N 1
ATOM 1936 C CA . ARG A 1 249 ? 5.917 10.217 -17.903 1.00 66.00 249 ARG A CA 1
ATOM 1937 C C . ARG A 1 249 ? 7.075 10.207 -18.889 1.00 66.00 249 ARG A C 1
ATOM 1939 O O . ARG A 1 249 ? 7.483 11.246 -19.387 1.00 66.00 249 ARG A O 1
ATOM 1946 N N . TYR A 1 250 ? 7.606 9.020 -19.132 1.00 80.44 250 TYR A N 1
ATOM 1947 C CA . TYR A 1 250 ? 8.586 8.764 -20.183 1.00 80.44 250 TYR A CA 1
ATOM 1948 C C . TYR A 1 250 ? 7.858 8.379 -21.476 1.00 80.44 250 TYR A C 1
ATOM 1950 O O . TYR A 1 250 ? 6.756 7.829 -21.366 1.00 80.44 250 TYR A O 1
ATOM 1958 N N . PRO A 1 251 ? 8.465 8.567 -22.662 1.00 83.00 251 PRO A N 1
ATOM 1959 C CA . PRO A 1 251 ? 7.803 8.352 -23.953 1.00 83.00 251 PRO A CA 1
ATOM 1960 C C . PRO A 1 251 ? 7.077 7.003 -24.079 1.00 83.00 251 PRO A C 1
ATOM 1962 O O . PRO A 1 251 ? 5.962 6.940 -24.573 1.00 83.00 251 PRO A O 1
ATOM 1965 N N . LEU A 1 252 ? 7.645 5.918 -23.542 1.00 86.38 252 LEU A N 1
ATOM 1966 C CA . LEU A 1 252 ? 7.064 4.569 -23.645 1.00 86.38 252 LEU A CA 1
ATOM 1967 C C . LEU A 1 252 ? 6.207 4.141 -22.437 1.00 86.38 252 LEU A C 1
ATOM 1969 O O . LEU A 1 252 ? 5.833 2.972 -22.304 1.00 86.38 252 LEU A O 1
ATOM 1973 N N . THR A 1 253 ? 5.886 5.063 -21.525 1.00 85.50 253 THR A N 1
ATOM 1974 C CA . THR A 1 253 ? 5.122 4.744 -20.306 1.00 85.50 253 THR A CA 1
ATOM 1975 C C . THR A 1 253 ? 3.721 4.254 -20.669 1.00 85.50 253 THR A C 1
ATOM 1977 O O . THR A 1 253 ? 2.963 4.962 -21.322 1.00 85.50 253 THR A O 1
ATOM 1980 N N . GLY A 1 254 ? 3.365 3.042 -20.232 1.00 84.31 254 GLY A N 1
ATOM 1981 C CA . GLY A 1 254 ? 2.062 2.426 -20.517 1.00 84.31 254 GLY A CA 1
ATOM 1982 C C . GLY A 1 254 ? 1.932 1.788 -21.906 1.00 84.31 254 GLY A C 1
ATOM 1983 O O . GLY A 1 254 ? 0.937 1.120 -22.159 1.00 84.31 254 GLY A O 1
ATOM 1984 N N . LYS A 1 255 ? 2.935 1.924 -22.784 1.00 89.25 255 LYS A N 1
ATOM 1985 C CA . LYS A 1 255 ? 2.939 1.300 -24.119 1.00 89.25 255 LYS A CA 1
ATOM 1986 C C . LYS A 1 255 ? 3.453 -0.134 -24.103 1.00 89.25 255 LYS A C 1
ATOM 1988 O O . LYS A 1 255 ? 3.045 -0.941 -24.924 1.00 89.25 255 LYS A O 1
ATOM 1993 N N . ILE A 1 256 ? 4.339 -0.464 -23.169 1.00 92.56 256 ILE A N 1
ATOM 1994 C CA . ILE A 1 256 ? 4.997 -1.772 -23.124 1.00 92.56 256 ILE A CA 1
ATOM 1995 C C . ILE A 1 256 ? 4.198 -2.722 -22.228 1.00 92.56 256 ILE A C 1
ATOM 1997 O O . ILE A 1 256 ? 4.009 -2.447 -21.038 1.00 92.56 256 ILE A O 1
ATOM 2001 N N . VAL A 1 257 ? 3.763 -3.847 -22.787 1.00 92.31 257 VAL A N 1
ATOM 2002 C CA . VAL A 1 257 ? 2.917 -4.868 -22.161 1.00 92.31 257 VAL A CA 1
ATOM 2003 C C . VAL A 1 257 ? 3.682 -6.188 -22.080 1.00 92.31 257 VAL A C 1
ATOM 2005 O O . VAL A 1 257 ? 4.316 -6.632 -23.035 1.00 92.31 257 VAL A O 1
ATOM 2008 N N . CYS A 1 258 ? 3.634 -6.840 -20.920 1.00 91.19 258 CYS A N 1
ATOM 2009 C CA . CYS A 1 258 ? 4.257 -8.142 -20.720 1.00 91.19 258 CYS A CA 1
ATOM 2010 C C . CYS A 1 258 ? 3.409 -9.265 -21.331 1.00 91.19 258 CYS A C 1
ATOM 2012 O O . CYS A 1 258 ? 2.299 -9.507 -20.858 1.00 91.19 258 CYS A O 1
ATOM 2014 N N . GLY A 1 259 ? 3.959 -10.027 -22.279 1.00 87.19 259 GLY A N 1
ATOM 2015 C CA . GLY A 1 259 ? 3.288 -11.194 -22.863 1.00 87.19 259 GLY A CA 1
ATOM 2016 C C . GLY A 1 259 ? 3.060 -12.351 -21.881 1.00 87.19 259 GLY A C 1
ATOM 2017 O O . GLY A 1 259 ? 2.202 -13.188 -22.125 1.00 87.19 259 GLY A O 1
ATOM 2018 N N . ASN A 1 260 ? 3.776 -12.398 -20.748 1.00 86.19 260 ASN A N 1
ATOM 2019 C CA . ASN A 1 260 ? 3.608 -13.455 -19.741 1.00 86.19 260 ASN A CA 1
ATOM 2020 C C . ASN A 1 260 ? 2.490 -13.177 -18.727 1.00 86.19 260 ASN A C 1
ATOM 2022 O O . ASN A 1 260 ? 1.845 -14.115 -18.275 1.00 86.19 260 ASN A O 1
ATOM 2026 N N . CYS A 1 261 ? 2.310 -11.924 -18.293 1.00 85.06 261 CYS A N 1
ATOM 2027 C CA . CYS A 1 261 ? 1.367 -11.595 -17.211 1.00 85.06 261 CYS A CA 1
ATOM 2028 C C . CYS A 1 261 ? 0.404 -10.442 -17.520 1.00 85.06 261 CYS A C 1
ATOM 2030 O O . CYS A 1 261 ? -0.338 -10.032 -16.633 1.00 85.06 261 CYS A O 1
ATOM 2032 N N . GLY A 1 262 ? 0.469 -9.846 -18.713 1.00 85.81 262 GLY A N 1
ATOM 2033 C CA . GLY A 1 262 ? -0.376 -8.720 -19.130 1.00 85.81 262 GLY A CA 1
ATOM 2034 C C . GLY A 1 262 ? -0.075 -7.378 -18.452 1.00 85.81 262 GLY A C 1
ATOM 2035 O O . GLY A 1 262 ? -0.552 -6.344 -18.902 1.00 85.81 262 GLY A O 1
ATOM 2036 N N . ALA A 1 263 ? 0.733 -7.350 -17.388 1.00 86.88 263 ALA A N 1
ATOM 2037 C CA . ALA A 1 263 ? 1.118 -6.105 -16.729 1.00 86.88 263 ALA A CA 1
ATOM 2038 C C . ALA A 1 263 ? 2.053 -5.242 -17.594 1.00 86.88 263 ALA A C 1
ATOM 2040 O O . ALA A 1 263 ? 2.854 -5.752 -18.380 1.00 86.88 263 ALA A O 1
ATOM 2041 N N . HIS A 1 264 ? 2.009 -3.926 -17.381 1.00 91.50 264 HIS A N 1
ATOM 2042 C CA . HIS A 1 264 ? 2.900 -2.987 -18.058 1.00 91.50 264 HIS A CA 1
ATOM 2043 C C . HIS A 1 264 ? 4.335 -3.024 -17.514 1.00 91.50 264 HIS A C 1
ATOM 2045 O O . HIS A 1 264 ? 4.587 -3.390 -16.357 1.00 91.50 264 HIS A O 1
ATOM 2051 N N . TYR A 1 265 ? 5.287 -2.602 -18.343 1.00 91.25 265 TYR A N 1
ATOM 2052 C CA . TYR A 1 265 ? 6.658 -2.340 -17.912 1.00 91.25 265 TYR A CA 1
ATOM 2053 C C . TYR A 1 265 ? 6.798 -0.915 -17.367 1.00 91.25 265 TYR A C 1
ATOM 2055 O O . TYR A 1 265 ? 6.232 0.034 -17.902 1.00 91.25 265 TYR A O 1
ATOM 2063 N N . ASN A 1 266 ? 7.616 -0.769 -16.324 1.00 88.81 266 ASN A N 1
ATOM 2064 C CA . ASN A 1 266 ? 7.964 0.509 -15.715 1.00 88.81 266 ASN A CA 1
ATOM 2065 C C . ASN A 1 266 ? 9.455 0.797 -15.893 1.00 88.81 266 ASN A C 1
ATOM 2067 O O . ASN A 1 266 ? 10.296 -0.090 -15.702 1.00 88.81 266 ASN A O 1
ATOM 2071 N N . ARG A 1 267 ? 9.783 2.058 -16.179 1.00 88.75 267 ARG A N 1
ATOM 2072 C CA . ARG A 1 267 ? 11.163 2.538 -16.217 1.00 88.75 267 ARG A CA 1
ATOM 2073 C C . ARG A 1 267 ? 11.771 2.552 -14.814 1.00 88.75 267 ARG A C 1
ATOM 2075 O O . ARG A 1 267 ? 11.171 3.032 -13.850 1.00 88.75 267 ARG A O 1
ATOM 2082 N N . ARG A 1 268 ? 12.991 2.045 -14.698 1.00 86.12 268 ARG A N 1
ATOM 2083 C CA . ARG A 1 268 ? 13.790 1.994 -13.474 1.00 86.12 268 ARG A CA 1
ATOM 2084 C C . ARG A 1 268 ? 15.167 2.580 -13.740 1.00 86.12 268 ARG A C 1
ATOM 2086 O O . ARG A 1 268 ? 15.837 2.208 -14.701 1.00 86.12 268 ARG A O 1
ATOM 2093 N N . THR A 1 269 ? 15.607 3.441 -12.833 1.00 84.06 269 THR A N 1
ATOM 2094 C CA . THR A 1 269 ? 16.975 3.957 -12.815 1.00 84.06 269 THR A CA 1
ATOM 2095 C C . THR A 1 269 ? 17.863 3.010 -12.020 1.00 84.06 269 THR A C 1
ATOM 2097 O O . THR A 1 269 ? 17.639 2.798 -10.827 1.00 84.06 269 THR A O 1
ATOM 2100 N N . ARG A 1 270 ? 18.897 2.468 -12.659 1.00 76.19 270 ARG A N 1
ATOM 2101 C CA . ARG A 1 270 ? 19.990 1.767 -11.988 1.00 76.19 270 ARG A CA 1
ATOM 2102 C C . ARG A 1 270 ? 21.070 2.796 -11.661 1.00 76.19 270 ARG A C 1
ATOM 2104 O O . ARG A 1 270 ? 21.876 3.156 -12.515 1.00 76.19 270 ARG A O 1
ATOM 2111 N N . SER A 1 271 ? 21.063 3.284 -10.423 1.00 66.12 271 SER A N 1
ATOM 2112 C CA . SER A 1 271 ? 22.164 4.109 -9.921 1.00 66.12 271 SER A CA 1
ATOM 2113 C C . SER A 1 271 ? 23.365 3.213 -9.619 1.00 66.12 271 SER A C 1
ATOM 2115 O O . SER A 1 271 ? 23.237 2.230 -8.891 1.00 66.12 271 SER A O 1
ATOM 2117 N N . THR A 1 272 ? 24.519 3.528 -10.202 1.00 60.69 272 THR A N 1
ATOM 2118 C CA . THR A 1 272 ? 25.782 2.804 -10.000 1.00 60.69 272 THR A CA 1
ATOM 2119 C C . THR A 1 272 ? 26.722 3.619 -9.100 1.00 60.69 272 THR A C 1
ATOM 2121 O O . THR A 1 272 ? 27.838 3.951 -9.460 1.00 60.69 272 THR A O 1
ATOM 2124 N N . GLY A 1 273 ? 26.275 3.959 -7.888 1.00 60.06 273 GLY A N 1
ATOM 2125 C CA . GLY A 1 273 ? 27.083 4.720 -6.921 1.00 60.06 273 GLY A CA 1
ATOM 2126 C C . GLY A 1 273 ? 27.083 6.237 -7.158 1.00 60.06 273 GLY A C 1
ATOM 2127 O O . GLY A 1 273 ? 26.423 6.738 -8.063 1.00 60.06 273 GLY A O 1
ATOM 2128 N N . ARG A 1 274 ? 27.791 6.985 -6.295 1.00 57.06 274 ARG A N 1
ATOM 2129 C CA . ARG A 1 274 ? 27.664 8.456 -6.182 1.00 57.06 274 ARG A CA 1
ATOM 2130 C C . ARG A 1 274 ? 28.080 9.248 -7.436 1.00 57.06 274 ARG A C 1
ATOM 2132 O O . ARG A 1 274 ? 27.582 10.351 -7.598 1.00 57.06 274 ARG A O 1
ATOM 2139 N N . ASN A 1 275 ? 28.907 8.680 -8.323 1.00 58.81 275 ASN A N 1
ATOM 2140 C CA . ASN A 1 275 ? 29.507 9.387 -9.470 1.00 58.81 275 ASN A CA 1
ATOM 2141 C C . ASN A 1 275 ? 29.347 8.658 -10.821 1.00 58.81 275 ASN A C 1
ATOM 2143 O O . ASN A 1 275 ? 30.135 8.893 -11.734 1.00 58.81 275 ASN A O 1
ATOM 2147 N N . ALA A 1 276 ? 28.391 7.737 -10.961 1.00 66.12 276 ALA A N 1
ATOM 2148 C CA . ALA A 1 276 ? 28.217 7.003 -12.215 1.00 66.12 276 ALA A CA 1
ATOM 2149 C C . ALA A 1 276 ? 27.024 7.495 -13.033 1.00 66.12 276 ALA A C 1
ATOM 2151 O O . ALA A 1 276 ? 26.000 7.914 -12.489 1.00 66.12 276 ALA A O 1
ATOM 2152 N N . ILE A 1 277 ? 27.160 7.381 -14.356 1.00 71.00 277 ILE A N 1
ATOM 2153 C CA . ILE A 1 277 ? 26.104 7.690 -15.319 1.00 71.00 277 ILE A CA 1
ATOM 2154 C C . ILE A 1 277 ? 24.910 6.759 -15.037 1.00 71.00 277 ILE A C 1
ATOM 2156 O O . ILE A 1 277 ? 25.072 5.532 -15.045 1.00 71.00 277 ILE A O 1
ATOM 2160 N N . PRO A 1 278 ? 23.713 7.303 -14.744 1.00 74.50 278 PRO A N 1
ATOM 2161 C CA . PRO A 1 278 ? 22.545 6.486 -14.456 1.00 74.50 278 PRO A CA 1
ATOM 2162 C C . PRO A 1 278 ? 22.154 5.693 -15.703 1.00 74.50 278 PRO A C 1
ATOM 2164 O O . PRO A 1 278 ? 21.903 6.273 -16.754 1.00 74.50 278 PRO A O 1
ATOM 2167 N N . ARG A 1 279 ? 22.053 4.367 -15.573 1.00 81.00 279 ARG A N 1
ATOM 2168 C CA . ARG A 1 279 ? 21.510 3.516 -16.640 1.00 81.00 279 ARG A CA 1
ATOM 2169 C C . ARG A 1 279 ? 20.022 3.296 -16.427 1.00 81.00 279 ARG A C 1
ATOM 2171 O O . ARG A 1 279 ? 19.573 3.109 -15.291 1.00 81.00 279 ARG A O 1
ATOM 2178 N N . PHE A 1 280 ? 19.261 3.271 -17.511 1.00 87.62 280 PHE A N 1
ATOM 2179 C CA . PHE A 1 280 ? 17.812 3.121 -17.462 1.00 87.62 280 PHE A CA 1
ATOM 2180 C C . PHE A 1 280 ? 17.386 1.777 -18.044 1.00 87.62 280 PHE A C 1
ATOM 2182 O O . PHE A 1 280 ? 17.904 1.321 -19.061 1.00 87.62 280 PHE A O 1
ATOM 2189 N N . THR A 1 281 ? 16.464 1.111 -17.353 1.00 90.19 281 THR A N 1
ATOM 2190 C CA . THR A 1 281 ? 15.939 -0.200 -17.754 1.00 90.19 281 THR A CA 1
ATOM 2191 C C . THR A 1 281 ? 14.428 -0.229 -17.601 1.00 90.19 281 THR A C 1
ATOM 2193 O O . THR A 1 281 ? 13.886 0.369 -16.673 1.00 90.19 281 THR A O 1
ATOM 2196 N N . TRP A 1 282 ? 13.752 -0.965 -18.468 1.00 91.31 282 TRP A N 1
ATOM 2197 C CA . TRP A 1 282 ? 12.324 -1.232 -18.406 1.00 91.31 282 TRP A CA 1
ATOM 2198 C C . TRP A 1 282 ? 12.093 -2.614 -17.805 1.00 91.31 282 TRP A C 1
ATOM 2200 O O . TRP A 1 282 ? 12.706 -3.600 -18.218 1.00 91.31 282 TRP A O 1
ATOM 2210 N N . GLN A 1 283 ? 11.223 -2.692 -16.798 1.00 91.12 283 GLN A N 1
ATOM 2211 C CA . GLN A 1 283 ? 10.973 -3.928 -16.053 1.00 91.12 283 GLN A CA 1
ATOM 2212 C C . GLN A 1 283 ? 9.478 -4.152 -15.856 1.00 91.12 283 GLN A C 1
ATOM 2214 O O . GLN A 1 283 ? 8.759 -3.223 -15.485 1.00 91.12 283 GLN A O 1
ATOM 2219 N N . CYS A 1 284 ? 9.021 -5.392 -16.037 1.00 90.81 284 CYS A N 1
ATOM 2220 C CA . CYS A 1 284 ? 7.635 -5.774 -15.779 1.00 90.81 284 CYS A CA 1
ATOM 2221 C C . CYS A 1 284 ? 7.221 -5.419 -14.337 1.00 90.81 284 CYS A C 1
ATOM 2223 O O . CYS A 1 284 ? 7.924 -5.751 -13.375 1.00 90.81 284 CYS A O 1
ATOM 2225 N N . ALA A 1 285 ? 6.064 -4.769 -14.174 1.00 86.38 285 ALA A N 1
ATOM 2226 C CA . ALA A 1 285 ? 5.550 -4.366 -12.867 1.00 86.38 285 ALA A CA 1
ATOM 2227 C C . ALA A 1 285 ? 5.326 -5.564 -11.928 1.00 86.38 285 ALA A C 1
ATOM 2229 O O . ALA A 1 285 ? 5.656 -5.487 -10.741 1.00 86.38 285 ALA A O 1
ATOM 2230 N N . THR A 1 286 ? 4.833 -6.691 -12.451 1.00 84.00 286 THR A N 1
ATOM 2231 C CA . THR A 1 286 ? 4.624 -7.926 -11.679 1.00 84.00 286 THR A CA 1
ATOM 2232 C C . THR A 1 286 ? 5.949 -8.536 -11.232 1.00 84.00 286 THR A C 1
ATOM 2234 O O . THR A 1 286 ? 6.093 -8.865 -10.057 1.00 84.00 286 THR A O 1
ATOM 2237 N N . TYR A 1 287 ? 6.949 -8.611 -12.118 1.00 87.56 287 TYR A N 1
ATOM 2238 C CA . TYR A 1 287 ? 8.294 -9.069 -11.750 1.00 87.56 287 TYR A CA 1
ATOM 2239 C C . TYR A 1 287 ? 8.924 -8.169 -10.682 1.00 87.56 287 TYR A C 1
ATOM 2241 O O . TYR A 1 287 ? 9.434 -8.655 -9.677 1.00 87.56 287 TYR A O 1
ATOM 2249 N N . SER A 1 288 ? 8.843 -6.848 -10.858 1.00 85.00 288 SER A N 1
ATOM 2250 C CA . SER A 1 288 ? 9.440 -5.891 -9.923 1.00 85.00 288 SER A CA 1
ATOM 2251 C C . SER A 1 288 ? 8.771 -5.897 -8.546 1.00 85.00 288 SER A C 1
ATOM 2253 O O . SER A 1 288 ? 9.441 -5.574 -7.570 1.00 85.00 288 SER A O 1
ATOM 2255 N N . SER A 1 289 ? 7.471 -6.193 -8.462 1.00 78.56 289 SER A N 1
ATOM 2256 C CA . SER A 1 289 ? 6.707 -6.134 -7.206 1.00 78.56 289 SER A CA 1
ATOM 2257 C C . SER A 1 289 ? 6.586 -7.482 -6.497 1.00 78.56 289 SER A C 1
ATOM 2259 O O . SER A 1 289 ? 6.649 -7.528 -5.270 1.00 78.56 289 SER A O 1
ATOM 2261 N N . ARG A 1 290 ? 6.404 -8.574 -7.248 1.00 77.81 290 ARG A N 1
ATOM 2262 C CA . ARG A 1 290 ? 6.164 -9.928 -6.723 1.00 77.81 290 ARG A CA 1
ATOM 2263 C C . ARG A 1 290 ? 7.326 -10.900 -6.983 1.00 77.81 290 ARG A C 1
ATOM 2265 O O . ARG A 1 290 ? 7.326 -12.007 -6.454 1.00 77.81 290 ARG A O 1
ATOM 2272 N N . GLY A 1 291 ? 8.335 -10.493 -7.754 1.00 82.12 291 GLY A N 1
ATOM 2273 C CA . GLY A 1 291 ? 9.545 -11.272 -8.020 1.00 82.12 291 GLY A CA 1
ATOM 2274 C C . GLY A 1 291 ? 9.415 -12.298 -9.153 1.00 82.12 291 GLY A C 1
ATOM 2275 O O . GLY A 1 291 ? 8.366 -12.465 -9.777 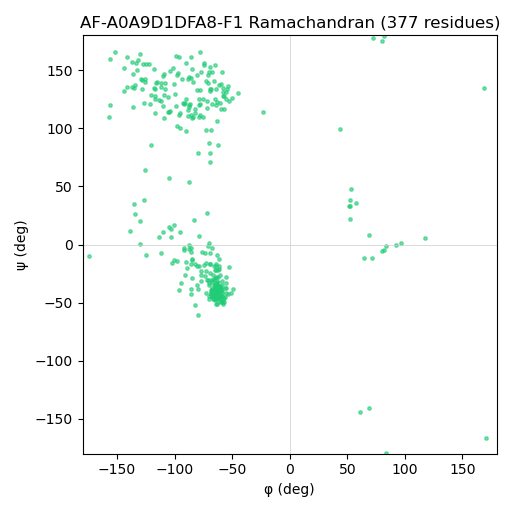1.00 82.12 291 GLY A O 1
ATOM 2276 N N . LYS A 1 292 ? 10.517 -13.026 -9.392 1.00 84.50 292 LYS A N 1
ATOM 2277 C CA . LYS A 1 292 ? 10.677 -13.995 -10.496 1.00 84.50 292 LYS A CA 1
ATOM 2278 C C . LYS A 1 292 ? 9.649 -15.127 -10.490 1.00 84.50 292 LYS A C 1
ATOM 2280 O O . LYS A 1 292 ? 9.278 -15.604 -11.555 1.00 84.50 292 LYS A O 1
ATOM 2285 N N . ARG A 1 293 ? 9.177 -15.543 -9.307 1.00 82.81 293 ARG A N 1
ATOM 2286 C CA . ARG A 1 293 ? 8.183 -16.624 -9.167 1.00 82.81 293 ARG A CA 1
ATOM 2287 C C . ARG A 1 293 ? 6.851 -16.286 -9.841 1.00 82.81 293 ARG A C 1
ATOM 2289 O O . ARG A 1 293 ? 6.193 -17.185 -10.340 1.00 82.81 293 ARG A O 1
ATOM 2296 N N . CYS A 1 294 ? 6.462 -15.010 -9.861 1.00 82.25 294 CYS A N 1
ATOM 2297 C CA . CYS A 1 294 ? 5.183 -14.580 -10.431 1.00 82.25 294 CYS A CA 1
ATOM 2298 C C . CYS A 1 294 ? 5.274 -14.201 -11.912 1.00 82.25 294 CYS A C 1
ATOM 2300 O O . CYS A 1 294 ? 4.273 -14.249 -12.616 1.00 82.25 294 CYS A O 1
ATOM 2302 N N . CYS A 1 295 ? 6.444 -13.778 -12.388 1.00 85.00 295 CYS A N 1
ATOM 2303 C CA . CYS A 1 295 ? 6.645 -13.452 -13.793 1.00 85.00 295 CYS A CA 1
ATOM 2304 C C . CYS A 1 295 ? 8.133 -13.591 -14.140 1.00 85.00 295 CYS A C 1
ATOM 2306 O O . CYS A 1 295 ? 8.933 -12.867 -13.559 1.00 85.00 295 CYS A O 1
ATOM 2308 N N . PRO A 1 296 ? 8.544 -14.460 -15.078 1.00 86.00 296 PRO A N 1
ATOM 2309 C CA . PRO A 1 296 ? 9.951 -14.625 -15.455 1.00 86.00 296 PRO A CA 1
ATOM 2310 C C . PRO A 1 296 ? 10.436 -13.579 -16.481 1.00 86.00 296 PRO A C 1
ATOM 2312 O O . PRO A 1 296 ? 11.412 -13.825 -17.184 1.00 86.00 296 PRO A O 1
ATOM 2315 N N . ALA A 1 297 ? 9.751 -12.437 -16.588 1.00 86.62 297 ALA A N 1
ATOM 2316 C CA . ALA A 1 297 ? 10.014 -11.397 -17.577 1.00 86.62 297 ALA A CA 1
ATOM 2317 C C . ALA A 1 297 ? 11.445 -10.834 -17.513 1.00 86.62 297 ALA A C 1
ATOM 2319 O O . ALA A 1 297 ? 11.940 -10.468 -16.443 1.00 86.62 297 ALA A O 1
ATOM 2320 N N . SER A 1 298 ? 12.074 -10.697 -18.683 1.00 86.50 298 SER A N 1
ATOM 2321 C CA . SER A 1 298 ? 13.384 -10.060 -18.847 1.00 86.50 298 SER A CA 1
ATOM 2322 C C . SER A 1 298 ? 13.314 -8.547 -18.619 1.00 86.50 298 SER A C 1
ATOM 2324 O O . SER A 1 298 ? 12.308 -7.899 -18.921 1.00 86.50 298 SER A O 1
ATOM 2326 N N . GLN A 1 299 ? 14.403 -7.978 -18.100 1.00 89.00 299 GLN A N 1
ATOM 2327 C CA . GLN A 1 299 ? 14.611 -6.527 -18.026 1.00 89.00 299 GLN A CA 1
ATOM 2328 C C . GLN A 1 299 ? 15.171 -6.042 -19.364 1.00 89.00 299 GLN A C 1
ATOM 2330 O O . GLN A 1 299 ? 16.030 -6.719 -19.909 1.00 89.00 299 GLN A O 1
ATOM 2335 N N . ILE A 1 300 ? 14.732 -4.893 -19.871 1.00 89.81 300 ILE A N 1
ATOM 2336 C CA . ILE A 1 300 ? 15.134 -4.393 -21.197 1.00 89.81 300 ILE A CA 1
ATOM 2337 C C . ILE A 1 300 ? 15.897 -3.074 -21.026 1.00 89.81 300 ILE A C 1
ATOM 2339 O O . ILE A 1 300 ? 15.385 -2.187 -20.336 1.00 89.81 300 ILE A O 1
ATOM 2343 N N . PRO A 1 301 ? 17.106 -2.906 -21.587 1.00 89.56 301 PRO A N 1
ATOM 2344 C CA . PRO A 1 301 ? 17.790 -1.614 -21.608 1.00 89.56 301 PRO A CA 1
ATOM 2345 C C . PRO A 1 301 ? 16.969 -0.551 -22.346 1.00 89.56 301 PRO A C 1
ATOM 2347 O O . PRO A 1 301 ? 16.387 -0.822 -23.393 1.00 89.56 301 PRO A O 1
ATOM 2350 N N . GLU A 1 302 ? 16.913 0.666 -21.801 1.00 89.88 302 GLU A N 1
ATOM 2351 C CA . GLU A 1 302 ? 16.170 1.767 -22.427 1.00 89.88 302 GLU A CA 1
ATOM 2352 C C . GLU A 1 302 ? 16.730 2.149 -23.795 1.00 89.88 302 GLU A C 1
ATOM 2354 O O . GLU A 1 302 ? 15.958 2.344 -24.722 1.00 89.88 302 GLU A O 1
ATOM 2359 N N . GLU A 1 303 ? 18.053 2.204 -23.928 1.00 87.50 303 GLU A N 1
ATOM 2360 C CA . GLU A 1 303 ? 18.732 2.578 -25.174 1.00 87.50 303 GLU A CA 1
ATOM 2361 C C . GLU A 1 303 ? 18.353 1.634 -26.321 1.00 87.50 303 GLU A C 1
ATOM 2363 O O . GLU A 1 303 ? 17.889 2.089 -27.363 1.00 87.50 303 GLU A O 1
ATOM 2368 N N . THR A 1 304 ? 18.436 0.320 -26.091 1.00 88.81 304 THR A N 1
ATOM 2369 C CA . THR A 1 304 ? 18.026 -0.703 -27.064 1.00 88.81 304 THR A CA 1
ATOM 2370 C C . THR A 1 304 ? 16.548 -0.588 -27.418 1.00 88.81 304 THR A C 1
ATOM 2372 O O . THR A 1 304 ? 16.175 -0.677 -28.584 1.00 88.81 304 THR A O 1
ATOM 2375 N N . LEU A 1 305 ? 15.689 -0.368 -26.419 1.00 90.19 305 LEU A N 1
ATOM 2376 C CA . LEU A 1 305 ? 14.253 -0.264 -26.649 1.00 90.19 305 LEU A CA 1
ATOM 2377 C C . LEU A 1 305 ? 13.894 0.983 -27.469 1.00 90.19 305 LEU A C 1
ATOM 2379 O O . LEU A 1 305 ? 13.057 0.900 -28.365 1.00 90.19 305 LEU A O 1
ATOM 2383 N N . LEU A 1 306 ? 14.521 2.125 -27.178 1.00 89.94 306 LEU A N 1
ATOM 2384 C CA . LEU A 1 306 ? 14.313 3.365 -27.922 1.00 89.94 306 LEU A CA 1
ATOM 2385 C C . LEU A 1 306 ? 14.827 3.246 -29.360 1.00 89.94 306 LEU A C 1
ATOM 2387 O O . LEU A 1 306 ? 14.095 3.625 -30.267 1.00 89.94 306 LEU A O 1
ATOM 2391 N N . ALA A 1 307 ? 16.017 2.672 -29.568 1.00 88.38 307 ALA A N 1
ATOM 2392 C CA . ALA A 1 307 ? 16.584 2.456 -30.900 1.00 88.38 307 ALA A CA 1
ATOM 2393 C C . ALA A 1 307 ? 15.662 1.596 -31.778 1.00 88.38 307 ALA A C 1
ATOM 2395 O O . ALA A 1 307 ? 15.246 2.038 -32.845 1.00 88.38 307 ALA A O 1
ATOM 2396 N N . LEU A 1 308 ? 15.225 0.437 -31.272 1.00 90.31 308 LEU A N 1
ATOM 2397 C CA . LEU A 1 308 ? 14.291 -0.436 -31.991 1.00 90.31 308 LEU A CA 1
ATOM 2398 C C . LEU A 1 308 ? 12.942 0.242 -32.258 1.00 90.31 308 LEU A C 1
ATOM 2400 O O . LEU A 1 308 ? 12.330 0.020 -33.298 1.00 90.31 308 LEU A O 1
ATOM 2404 N N . THR A 1 309 ? 12.466 1.079 -31.330 1.00 89.25 309 THR A N 1
ATOM 2405 C CA . THR A 1 309 ? 11.217 1.826 -31.540 1.00 89.25 309 THR A CA 1
ATOM 2406 C C . THR A 1 309 ? 11.375 2.868 -32.649 1.00 89.25 309 THR A C 1
ATOM 2408 O O . THR A 1 309 ? 10.476 3.010 -33.471 1.00 89.25 309 THR A O 1
ATOM 2411 N N . CYS A 1 310 ? 12.504 3.581 -32.692 1.00 89.44 310 CYS A N 1
ATOM 2412 C CA . CYS A 1 310 ? 12.822 4.530 -33.758 1.00 89.44 310 CYS A CA 1
ATOM 2413 C C . CYS A 1 310 ? 12.909 3.842 -35.128 1.00 89.44 310 CYS A C 1
ATOM 2415 O O . CYS A 1 310 ? 12.324 4.341 -36.082 1.00 89.44 310 CYS A O 1
ATOM 2417 N N . GLU A 1 311 ? 13.559 2.677 -35.208 1.00 88.25 311 GLU A N 1
ATOM 2418 C CA . GLU A 1 311 ? 13.658 1.882 -36.441 1.00 88.25 311 GLU A CA 1
ATOM 2419 C C . GLU A 1 311 ? 12.288 1.416 -36.955 1.00 88.25 311 GLU A C 1
ATOM 2421 O O . GLU A 1 311 ? 12.013 1.501 -38.146 1.00 88.25 311 GLU A O 1
ATOM 2426 N N . VAL A 1 312 ? 11.406 0.936 -36.071 1.00 89.00 312 VAL A N 1
ATOM 2427 C CA . VAL A 1 312 ? 10.060 0.471 -36.461 1.00 89.00 312 VAL A CA 1
ATOM 2428 C C . VAL A 1 312 ? 9.153 1.632 -36.884 1.00 89.00 312 VAL A C 1
ATOM 2430 O O . VAL A 1 312 ? 8.291 1.467 -37.747 1.00 89.00 312 VAL A O 1
ATOM 2433 N N . LEU A 1 313 ? 9.321 2.803 -36.267 1.00 87.12 313 LEU A N 1
ATOM 2434 C CA . LEU A 1 313 ? 8.557 4.005 -36.602 1.00 87.12 313 LEU A CA 1
ATOM 2435 C C . LEU A 1 313 ? 9.161 4.807 -37.764 1.00 87.12 313 LEU A C 1
ATOM 2437 O O . LEU A 1 313 ? 8.523 5.765 -38.193 1.00 87.12 313 LEU A O 1
ATOM 2441 N N . ASP A 1 314 ? 10.343 4.423 -38.254 1.00 86.75 314 ASP A N 1
ATOM 2442 C CA . ASP A 1 314 ? 11.114 5.133 -39.281 1.00 86.75 314 ASP A CA 1
ATOM 2443 C C . ASP A 1 314 ? 11.351 6.617 -38.926 1.00 86.75 314 ASP A C 1
ATOM 2445 O O . ASP A 1 314 ? 11.086 7.537 -39.700 1.00 86.75 314 ASP A O 1
ATOM 2449 N N . VAL A 1 315 ? 11.796 6.867 -37.687 1.00 86.88 315 VAL A N 1
ATOM 2450 C CA . VAL A 1 315 ? 12.081 8.216 -37.169 1.00 86.88 315 VAL A CA 1
ATOM 2451 C C . VAL A 1 315 ? 13.474 8.300 -36.556 1.00 86.88 315 VAL A C 1
ATOM 2453 O O . VAL A 1 315 ? 13.900 7.413 -35.825 1.00 86.88 315 VAL A O 1
ATOM 2456 N N . GLU A 1 316 ? 14.168 9.422 -36.756 1.00 81.38 316 GLU A N 1
ATOM 2457 C CA . GLU A 1 316 ? 15.488 9.646 -36.142 1.00 81.38 316 GLU A CA 1
ATOM 2458 C C . GLU A 1 316 ? 15.418 9.792 -34.614 1.00 81.38 316 GLU A C 1
ATOM 2460 O O . GLU A 1 316 ? 16.350 9.436 -33.890 1.00 81.38 316 GLU A O 1
ATOM 2465 N N . ARG A 1 317 ? 14.319 10.359 -34.098 1.00 82.19 317 ARG A N 1
ATOM 2466 C CA . ARG A 1 317 ? 14.124 10.615 -32.666 1.00 82.19 317 ARG A CA 1
ATOM 2467 C C . ARG A 1 317 ? 12.692 10.344 -32.244 1.00 82.19 317 ARG A C 1
ATOM 2469 O O . ARG A 1 317 ? 11.740 10.807 -32.873 1.00 82.19 317 ARG A O 1
ATOM 2476 N N . LEU A 1 318 ? 12.552 9.671 -31.106 1.00 82.38 318 LEU A N 1
ATOM 2477 C CA . LEU A 1 318 ? 11.257 9.390 -30.504 1.00 82.38 318 LEU A CA 1
ATOM 2478 C C . LEU A 1 318 ? 10.665 10.674 -29.896 1.00 82.38 318 LEU A C 1
ATOM 2480 O O . LEU A 1 318 ? 11.024 11.080 -28.791 1.00 82.38 318 LEU A O 1
ATOM 2484 N N . THR A 1 319 ? 9.772 11.321 -30.641 1.00 82.19 319 THR A N 1
ATOM 2485 C CA . THR A 1 319 ? 8.970 12.467 -30.183 1.00 82.19 319 THR A CA 1
ATOM 2486 C C . THR A 1 319 ? 7.592 12.005 -29.711 1.00 82.19 319 THR A C 1
ATOM 2488 O O . THR A 1 319 ? 7.135 10.926 -30.090 1.00 82.19 319 THR A O 1
ATOM 2491 N N . ASP A 1 320 ? 6.889 12.827 -28.926 1.00 80.75 320 ASP A N 1
ATOM 2492 C CA . ASP A 1 320 ? 5.544 12.483 -28.433 1.00 80.75 320 ASP A CA 1
ATOM 2493 C C . ASP A 1 320 ? 4.568 12.158 -29.578 1.00 80.75 320 ASP A C 1
ATOM 2495 O O . ASP A 1 320 ? 3.810 11.195 -29.487 1.00 80.75 320 ASP A O 1
ATOM 2499 N N . LYS A 1 321 ? 4.663 12.880 -30.705 1.00 79.88 321 LYS A N 1
ATOM 2500 C CA . LYS A 1 321 ? 3.875 12.609 -31.920 1.00 79.88 321 LYS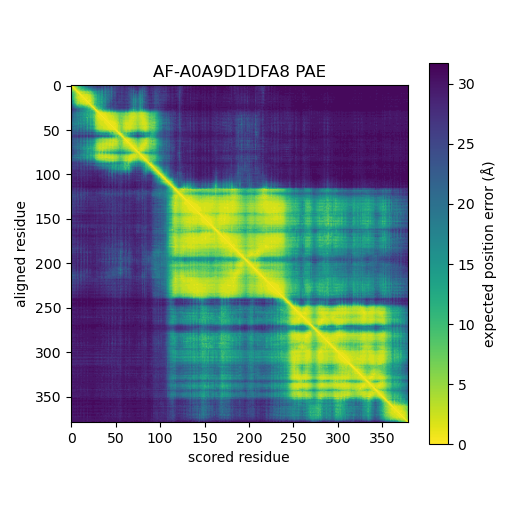 A CA 1
ATOM 2501 C C . LYS A 1 321 ? 4.180 11.240 -32.533 1.00 79.88 321 LYS A C 1
ATOM 2503 O O . LYS A 1 321 ? 3.267 10.550 -32.968 1.00 79.88 321 LYS A O 1
ATOM 2508 N N . ALA A 1 322 ? 5.448 10.826 -32.553 1.00 80.56 322 ALA A N 1
ATOM 2509 C CA . ALA A 1 322 ? 5.827 9.511 -33.072 1.00 80.56 322 ALA A CA 1
ATOM 2510 C C . ALA A 1 322 ? 5.245 8.378 -32.204 1.00 80.56 322 ALA A C 1
ATOM 2512 O O . ALA A 1 322 ? 4.770 7.368 -32.720 1.00 80.56 322 ALA A O 1
ATOM 2513 N N . VAL A 1 323 ? 5.198 8.575 -30.881 1.00 82.81 323 VAL A N 1
ATOM 2514 C CA . VAL A 1 323 ? 4.615 7.612 -29.931 1.00 82.81 323 VAL A CA 1
ATOM 2515 C C . VAL A 1 323 ? 3.099 7.459 -30.100 1.00 82.81 323 VAL A C 1
ATOM 2517 O O . VAL A 1 323 ? 2.551 6.403 -29.776 1.00 82.81 323 VAL A O 1
ATOM 2520 N N . GLU A 1 324 ? 2.391 8.465 -30.617 1.00 83.44 324 GLU A N 1
ATOM 2521 C CA . GLU A 1 324 ? 0.954 8.342 -30.897 1.00 83.44 324 GLU A CA 1
ATOM 2522 C C . GLU A 1 324 ? 0.659 7.282 -31.962 1.00 83.44 324 GLU A C 1
ATOM 2524 O O . GLU A 1 324 ? -0.361 6.600 -31.860 1.00 83.44 324 GLU A O 1
ATOM 2529 N N . GLY A 1 325 ? 1.567 7.085 -32.926 1.00 81.81 325 GLY A N 1
ATOM 2530 C CA . GLY A 1 325 ? 1.473 6.031 -33.942 1.00 81.81 325 GLY A CA 1
ATOM 2531 C C . GLY A 1 325 ? 1.657 4.613 -33.389 1.00 81.81 325 GLY A C 1
ATOM 2532 O O . GLY A 1 325 ? 1.251 3.643 -34.029 1.00 81.81 325 GLY A O 1
ATOM 2533 N N . LEU A 1 326 ? 2.209 4.485 -32.180 1.00 87.56 326 LEU A N 1
ATOM 2534 C CA . LEU A 1 326 ? 2.422 3.219 -31.491 1.00 87.56 326 LEU A CA 1
ATOM 2535 C C . LEU A 1 326 ? 1.212 2.880 -30.610 1.00 87.56 326 LEU A C 1
ATOM 2537 O O . LEU A 1 326 ? 0.851 3.626 -29.693 1.00 87.56 326 LEU A O 1
ATOM 2541 N N . GLU A 1 327 ? 0.592 1.729 -30.843 1.00 88.94 327 GLU A N 1
ATOM 2542 C CA . GLU A 1 327 ? -0.501 1.231 -30.011 1.00 88.94 327 GLU A CA 1
ATOM 2543 C C . GLU A 1 327 ? 0.052 0.585 -28.738 1.00 88.94 327 GLU A C 1
ATOM 2545 O O . GLU A 1 327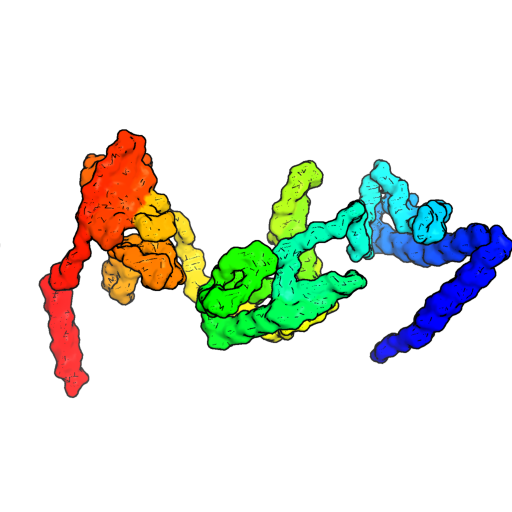 ? -0.188 1.090 -27.636 1.00 88.94 327 GLU A O 1
ATOM 2550 N N . ALA A 1 328 ? 0.862 -0.463 -28.898 1.00 89.81 328 ALA A N 1
ATOM 2551 C CA . ALA A 1 328 ? 1.510 -1.172 -27.803 1.00 89.81 328 ALA A CA 1
ATOM 2552 C C . ALA A 1 328 ? 2.782 -1.905 -28.265 1.00 89.81 328 ALA A C 1
ATOM 2554 O O . ALA A 1 328 ? 2.964 -2.201 -29.442 1.00 89.81 328 ALA A O 1
ATOM 2555 N N . ILE A 1 329 ? 3.660 -2.228 -27.316 1.00 92.56 329 ILE A N 1
ATOM 2556 C CA . ILE A 1 329 ? 4.827 -3.096 -27.507 1.00 92.56 329 ILE A CA 1
ATOM 2557 C C . ILE A 1 329 ? 4.629 -4.315 -26.617 1.00 92.56 329 ILE A C 1
ATOM 2559 O O . ILE A 1 329 ? 4.643 -4.203 -25.393 1.00 92.56 329 ILE A O 1
ATOM 2563 N N . HIS A 1 330 ? 4.446 -5.483 -27.211 1.00 91.75 330 HIS A N 1
ATOM 2564 C CA . HIS A 1 330 ? 4.300 -6.738 -26.492 1.00 91.75 330 HIS A CA 1
ATOM 2565 C C . HIS A 1 330 ? 5.665 -7.405 -26.341 1.00 91.75 330 HIS A C 1
ATOM 2567 O O . HIS A 1 330 ? 6.325 -7.729 -27.325 1.00 91.75 330 HIS A O 1
ATOM 2573 N N . VAL A 1 331 ? 6.084 -7.636 -25.098 1.00 89.44 331 VAL A N 1
ATOM 2574 C CA . VAL A 1 331 ? 7.300 -8.403 -24.807 1.00 89.44 331 VAL A CA 1
ATOM 2575 C C . VAL A 1 331 ? 6.954 -9.885 -24.832 1.00 89.44 331 VAL A C 1
ATOM 2577 O O . VAL A 1 331 ? 6.248 -10.367 -23.941 1.00 89.44 331 VAL A O 1
ATOM 2580 N N . ILE A 1 332 ? 7.433 -10.593 -25.850 1.00 86.12 332 ILE A N 1
ATOM 2581 C CA . ILE A 1 332 ? 7.143 -12.006 -26.093 1.00 86.12 332 ILE A CA 1
ATOM 2582 C C . ILE A 1 332 ? 8.405 -12.822 -25.801 1.00 86.12 332 ILE A C 1
ATOM 2584 O O . ILE A 1 332 ? 9.499 -12.531 -26.277 1.00 86.12 332 ILE A O 1
ATOM 2588 N N . GLY A 1 333 ? 8.274 -13.867 -24.986 1.00 79.88 333 GLY A N 1
ATOM 2589 C CA . GLY A 1 333 ? 9.412 -14.717 -24.638 1.00 79.88 333 GLY A CA 1
ATOM 2590 C C . GLY A 1 333 ? 10.532 -13.956 -23.913 1.00 79.88 333 GLY A C 1
ATOM 2591 O O . GLY A 1 333 ? 10.276 -13.098 -23.070 1.00 79.88 333 GLY A O 1
ATOM 2592 N N . LYS A 1 334 ? 11.793 -14.318 -24.191 1.00 75.81 334 LYS A N 1
ATOM 2593 C CA . LYS A 1 334 ? 12.958 -13.748 -23.487 1.00 75.81 334 LYS A CA 1
ATOM 2594 C C . LYS A 1 334 ? 13.451 -12.437 -24.100 1.00 75.81 334 LYS A C 1
ATOM 2596 O O . LYS A 1 334 ? 13.768 -11.525 -23.338 1.00 75.81 334 LYS A O 1
ATOM 2601 N N . ASN A 1 335 ? 13.501 -12.378 -25.431 1.00 85.81 335 ASN A N 1
ATOM 2602 C CA . ASN A 1 335 ? 14.247 -11.383 -26.203 1.00 85.81 335 ASN A CA 1
ATOM 2603 C C . ASN A 1 335 ? 13.470 -10.862 -27.431 1.00 85.81 335 ASN A C 1
ATOM 2605 O O . ASN A 1 335 ? 14.059 -10.210 -28.283 1.00 85.81 335 ASN A O 1
ATOM 2609 N N . LEU A 1 336 ? 12.168 -11.147 -27.551 1.00 89.56 336 LEU A N 1
ATOM 2610 C CA . LEU A 1 336 ? 11.369 -10.744 -28.710 1.00 89.56 336 LEU A CA 1
ATOM 2611 C C . LEU A 1 336 ? 10.397 -9.623 -28.324 1.00 89.56 336 LEU A C 1
ATOM 2613 O O . LEU A 1 336 ? 9.718 -9.682 -27.295 1.00 89.56 336 LEU A O 1
ATOM 2617 N N . LEU A 1 337 ? 10.339 -8.589 -29.152 1.00 91.75 337 LEU A N 1
ATOM 2618 C CA . LEU A 1 337 ? 9.421 -7.463 -29.035 1.00 91.75 337 LEU A CA 1
ATOM 2619 C C . LEU A 1 337 ? 8.512 -7.443 -30.251 1.00 91.75 337 LEU A C 1
ATOM 2621 O O . LEU A 1 337 ? 8.991 -7.389 -31.378 1.00 91.75 337 LEU A O 1
ATOM 2625 N N . ARG A 1 338 ? 7.204 -7.448 -30.014 1.00 93.25 338 ARG A N 1
ATOM 2626 C CA . ARG A 1 338 ? 6.189 -7.253 -31.045 1.00 93.25 338 ARG A CA 1
ATOM 2627 C C . ARG A 1 338 ? 5.603 -5.854 -30.912 1.00 93.25 338 ARG A C 1
ATOM 2629 O O . ARG A 1 338 ? 4.948 -5.547 -29.919 1.00 93.25 338 ARG A O 1
ATOM 2636 N N . PHE A 1 339 ? 5.836 -5.020 -31.907 1.00 92.19 339 PHE A N 1
ATOM 2637 C CA . PHE A 1 339 ? 5.315 -3.667 -32.017 1.00 92.19 339 PHE A CA 1
ATOM 2638 C C . PHE A 1 339 ? 3.973 -3.701 -32.742 1.00 92.19 339 PHE A C 1
ATOM 2640 O O . PHE A 1 339 ? 3.878 -4.224 -33.850 1.00 92.19 339 PHE A O 1
ATOM 2647 N N . LEU A 1 340 ? 2.945 -3.145 -32.108 1.00 90.44 340 LEU A N 1
ATOM 2648 C CA . LEU A 1 340 ? 1.614 -2.954 -32.671 1.00 90.44 340 LEU A CA 1
ATOM 2649 C C . LEU A 1 340 ? 1.465 -1.473 -33.014 1.00 90.44 340 LEU A C 1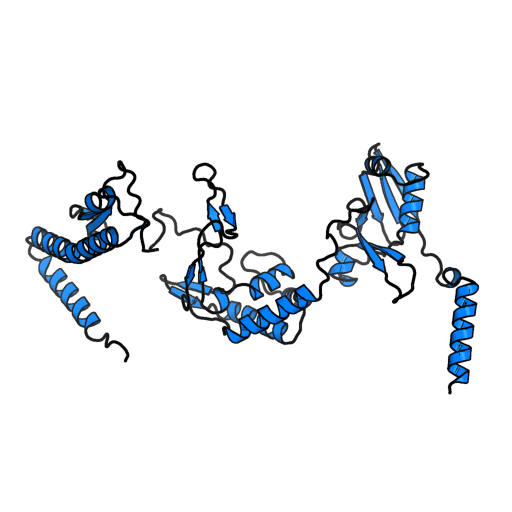
ATOM 2651 O O . LEU A 1 340 ? 1.505 -0.615 -32.125 1.00 90.44 340 LEU A O 1
ATOM 2655 N N . LEU A 1 341 ? 1.343 -1.169 -34.302 1.00 90.62 341 LEU A N 1
ATOM 2656 C CA . LEU A 1 341 ? 1.170 0.187 -34.806 1.00 90.62 341 LEU A CA 1
ATOM 2657 C C . LEU A 1 341 ? -0.313 0.468 -35.055 1.00 90.62 341 LEU A C 1
ATOM 2659 O O . LEU A 1 341 ? -1.064 -0.406 -35.482 1.00 90.62 341 LEU A O 1
ATOM 2663 N N . ARG A 1 342 ? -0.737 1.721 -34.864 1.00 87.25 342 ARG A N 1
ATOM 2664 C CA . ARG A 1 342 ? -2.140 2.131 -35.062 1.00 87.25 342 ARG A CA 1
ATOM 2665 C C . ARG A 1 342 ? -2.639 1.995 -36.499 1.00 87.25 342 ARG A C 1
ATOM 2667 O O . ARG A 1 342 ? -3.841 1.981 -36.730 1.00 87.25 342 ARG A O 1
ATOM 2674 N N . ASN A 1 343 ? -1.727 1.911 -37.462 1.00 85.31 343 ASN A N 1
ATOM 2675 C CA . ASN A 1 343 ? -2.046 1.635 -38.862 1.00 85.31 343 ASN A CA 1
ATOM 2676 C C . ASN A 1 343 ? -2.308 0.136 -39.131 1.00 85.31 343 ASN A C 1
ATOM 2678 O O . ASN A 1 343 ? -2.426 -0.256 -40.288 1.00 85.31 343 ASN A O 1
ATOM 2682 N N . GLY A 1 344 ? -2.364 -0.703 -38.089 1.00 83.31 344 GLY A N 1
ATOM 2683 C CA . GLY A 1 344 ? -2.606 -2.144 -38.179 1.00 83.31 344 GLY A CA 1
ATOM 2684 C C . GLY A 1 344 ? -1.364 -2.974 -38.516 1.00 83.31 344 GLY A C 1
ATOM 2685 O O . GLY A 1 344 ? -1.432 -4.204 -38.503 1.00 83.31 344 GLY A O 1
ATOM 2686 N N . ARG A 1 345 ? -0.213 -2.342 -38.792 1.00 88.81 345 ARG A N 1
ATOM 2687 C CA . ARG A 1 345 ? 1.049 -3.059 -39.007 1.00 88.81 345 ARG A CA 1
ATOM 2688 C C . ARG A 1 345 ? 1.549 -3.638 -37.690 1.00 88.81 345 ARG A C 1
ATOM 2690 O O . ARG A 1 345 ? 1.517 -2.988 -36.645 1.00 88.81 345 ARG A O 1
ATOM 2697 N N . THR A 1 346 ? 2.047 -4.864 -37.768 1.00 90.31 346 THR A N 1
ATOM 2698 C CA . THR A 1 346 ? 2.713 -5.536 -36.658 1.00 90.31 346 THR A CA 1
ATOM 2699 C C . THR A 1 346 ? 4.130 -5.871 -37.079 1.00 90.31 346 THR A C 1
ATOM 2701 O O . THR A 1 346 ? 4.324 -6.484 -38.126 1.00 90.31 346 THR A O 1
ATOM 2704 N N . GLU A 1 347 ? 5.107 -5.486 -36.268 1.00 90.38 347 GLU A N 1
ATOM 2705 C CA . GLU A 1 347 ? 6.511 -5.793 -36.523 1.00 90.38 347 GLU A CA 1
ATOM 2706 C C . GLU A 1 347 ? 7.143 -6.488 -35.333 1.00 90.38 347 GLU A C 1
ATOM 2708 O O . GLU A 1 347 ? 6.901 -6.129 -34.183 1.00 90.38 347 GLU A O 1
ATOM 2713 N N . GLU A 1 348 ? 7.977 -7.482 -35.609 1.00 92.06 348 GLU A N 1
ATOM 2714 C CA . GLU A 1 348 ? 8.734 -8.183 -34.583 1.00 92.06 348 GLU A CA 1
ATOM 2715 C C . GLU A 1 348 ? 10.210 -7.802 -34.682 1.00 92.06 348 GLU A C 1
ATOM 2717 O O . GLU A 1 348 ? 10.762 -7.634 -35.774 1.00 92.06 348 GLU A O 1
ATOM 2722 N N . ARG A 1 349 ? 10.842 -7.609 -33.525 1.00 89.81 349 ARG A N 1
ATOM 2723 C CA . ARG A 1 349 ? 12.272 -7.338 -33.396 1.00 89.81 349 ARG A CA 1
ATOM 2724 C C . ARG A 1 349 ? 12.842 -8.140 -32.246 1.00 89.81 349 ARG A C 1
ATOM 2726 O O . ARG A 1 349 ? 12.269 -8.188 -31.156 1.00 89.81 349 ARG A O 1
ATOM 2733 N N . GLU A 1 350 ? 13.997 -8.735 -32.486 1.00 87.50 350 GLU A N 1
ATOM 2734 C CA . GLU A 1 350 ? 14.791 -9.351 -31.436 1.00 87.50 350 GLU A CA 1
ATOM 2735 C C . GLU A 1 350 ? 15.732 -8.320 -30.820 1.00 87.50 350 GLU A C 1
ATOM 2737 O O . GLU A 1 350 ? 16.285 -7.464 -31.508 1.00 87.50 350 GLU A O 1
ATOM 2742 N N . TRP A 1 351 ? 15.919 -8.402 -29.508 1.00 86.50 351 TRP A N 1
ATOM 2743 C CA . TRP A 1 351 ? 16.884 -7.585 -28.790 1.00 86.50 351 TRP A CA 1
ATOM 2744 C C . TRP A 1 351 ? 17.825 -8.477 -27.985 1.00 86.50 351 TRP A C 1
ATOM 2746 O O . TRP A 1 351 ? 17.425 -9.487 -27.405 1.00 86.50 351 TRP A O 1
ATOM 2756 N N . ALA A 1 352 ? 19.094 -8.093 -27.926 1.00 79.19 352 ALA A N 1
ATOM 2757 C CA . ALA A 1 352 ? 20.105 -8.798 -27.156 1.00 79.19 352 ALA A CA 1
ATOM 2758 C C . ALA A 1 352 ? 20.671 -7.888 -26.067 1.00 79.19 352 ALA A C 1
ATOM 2760 O O . ALA A 1 352 ? 20.741 -6.668 -26.212 1.00 79.19 352 ALA A O 1
ATOM 2761 N N . TRP A 1 353 ? 21.109 -8.499 -24.968 1.00 69.19 353 TRP A N 1
ATOM 2762 C CA . TRP A 1 353 ? 21.949 -7.798 -24.010 1.00 69.19 353 TRP A CA 1
ATOM 2763 C C . TRP A 1 353 ? 23.319 -7.555 -24.629 1.00 69.19 353 TRP A C 1
ATOM 2765 O O . TRP A 1 353 ? 23.952 -8.491 -25.117 1.00 69.19 353 TRP A O 1
ATOM 2775 N N . GLU A 1 354 ? 23.819 -6.326 -24.525 1.00 66.31 354 GLU A N 1
ATOM 2776 C CA . GLU A 1 354 ? 25.237 -6.078 -24.756 1.00 66.31 354 GLU A CA 1
ATOM 2777 C C . GLU A 1 354 ? 26.063 -6.950 -23.805 1.00 66.31 354 GLU A C 1
ATOM 2779 O O . GLU A 1 354 ? 25.845 -6.965 -22.586 1.00 66.31 354 GLU A O 1
ATOM 2784 N N . SER A 1 355 ? 27.012 -7.704 -24.366 1.00 59.62 355 SER A N 1
ATOM 2785 C CA . SER A 1 355 ? 27.914 -8.539 -23.577 1.00 59.62 355 SER A CA 1
ATOM 2786 C C . SER A 1 355 ? 28.601 -7.703 -22.500 1.00 59.62 355 SER A C 1
ATOM 2788 O O . SER A 1 355 ? 29.119 -6.614 -22.758 1.00 59.62 355 SER A O 1
ATOM 2790 N N . ARG A 1 356 ? 28.678 -8.240 -21.276 1.00 57.34 356 ARG A N 1
ATOM 2791 C CA . ARG A 1 356 ? 29.341 -7.572 -20.147 1.00 57.34 356 ARG A CA 1
ATOM 2792 C C . ARG A 1 356 ? 30.797 -7.204 -20.464 1.00 57.34 356 ARG A C 1
ATOM 2794 O O . ARG A 1 356 ? 31.285 -6.213 -19.928 1.00 57.34 356 ARG A O 1
ATOM 2801 N N . ALA A 1 357 ? 31.467 -7.940 -21.353 1.00 56.56 357 ALA A N 1
ATOM 2802 C CA . ALA A 1 357 ? 32.826 -7.632 -21.804 1.00 56.56 357 ALA A CA 1
ATOM 2803 C C . ALA A 1 357 ? 32.921 -6.295 -22.570 1.00 56.56 357 ALA A C 1
ATOM 2805 O O . ALA A 1 357 ? 33.898 -5.560 -22.404 1.00 56.56 357 ALA A O 1
ATOM 2806 N N . ASN A 1 358 ? 31.877 -5.947 -23.329 1.00 60.53 358 ASN A N 1
ATOM 2807 C CA . ASN A 1 358 ? 31.802 -4.717 -24.123 1.00 60.53 358 ASN A CA 1
ATOM 2808 C C . ASN A 1 358 ? 31.410 -3.500 -23.274 1.00 60.53 358 ASN A C 1
ATOM 2810 O O . ASN A 1 358 ? 31.699 -2.369 -23.640 1.00 60.53 358 ASN A O 1
ATOM 2814 N N . SER A 1 359 ? 30.827 -3.724 -22.091 1.00 55.97 359 SER A N 1
ATOM 2815 C CA . SER A 1 359 ? 30.482 -2.648 -21.151 1.00 55.97 359 SER A CA 1
ATOM 2816 C C . SER A 1 359 ? 31.686 -2.025 -20.419 1.00 55.97 359 SER A C 1
ATOM 2818 O O . SER A 1 359 ? 31.517 -1.030 -19.714 1.00 55.97 359 SER A O 1
ATOM 2820 N N . TRP A 1 360 ? 32.889 -2.598 -20.575 1.00 59.66 360 TRP A N 1
ATOM 2821 C CA . TRP A 1 360 ? 34.147 -2.063 -20.047 1.00 59.66 360 TRP A CA 1
ATOM 2822 C C . TRP A 1 360 ? 34.893 -1.285 -21.129 1.00 59.66 360 TRP A C 1
ATOM 2824 O O . TRP A 1 360 ? 35.574 -1.897 -21.957 1.00 59.66 360 TRP A O 1
ATOM 2834 N N . THR A 1 361 ? 34.828 0.046 -21.080 1.00 73.69 361 THR A N 1
ATOM 2835 C CA . THR A 1 361 ? 35.671 0.887 -21.940 1.00 73.69 361 THR A CA 1
ATOM 2836 C C . THR A 1 361 ? 37.154 0.712 -21.580 1.00 73.69 361 THR A C 1
ATOM 2838 O O . THR A 1 361 ? 37.469 0.363 -20.434 1.00 73.69 361 THR A O 1
ATOM 2841 N N . PRO A 1 362 ? 38.086 0.957 -22.520 1.00 76.12 362 PRO A N 1
ATOM 2842 C CA . PRO A 1 362 ? 39.523 0.937 -22.233 1.00 76.12 362 PRO A CA 1
ATOM 2843 C C . PRO A 1 362 ? 39.896 1.803 -21.019 1.00 76.12 362 PRO A C 1
ATOM 2845 O O . PRO A 1 362 ? 40.614 1.343 -20.133 1.00 76.12 362 PRO A O 1
ATOM 2848 N N . GLU A 1 363 ? 39.300 2.992 -20.901 1.00 76.75 363 GLU A N 1
ATOM 2849 C CA . GLU A 1 363 ? 39.482 3.898 -19.759 1.00 76.75 363 GLU A CA 1
ATOM 2850 C C . GLU A 1 363 ? 38.995 3.299 -18.431 1.00 76.75 363 GLU A C 1
ATOM 2852 O O . GLU A 1 363 ? 39.671 3.407 -17.408 1.00 76.75 363 GLU A O 1
ATOM 2857 N N . MET A 1 364 ? 37.840 2.621 -18.420 1.00 75.94 364 MET A N 1
ATOM 2858 C CA . MET A 1 364 ? 37.330 1.951 -17.218 1.00 75.94 364 MET A CA 1
ATOM 2859 C C . MET A 1 364 ? 38.240 0.798 -16.784 1.00 75.94 364 MET A C 1
ATOM 2861 O O . MET A 1 364 ? 38.446 0.604 -15.584 1.00 75.94 364 MET A O 1
ATOM 2865 N N . ARG A 1 365 ? 38.807 0.050 -17.742 1.00 78.81 365 ARG A N 1
ATOM 2866 C CA . ARG A 1 365 ? 39.777 -1.025 -17.466 1.00 78.81 365 ARG A CA 1
ATOM 2867 C C . ARG A 1 365 ? 41.063 -0.457 -16.870 1.00 78.81 365 ARG A C 1
ATOM 2869 O O . ARG A 1 365 ? 41.561 -0.993 -15.881 1.00 78.81 365 ARG A O 1
ATOM 2876 N N . GLN A 1 366 ? 41.554 0.652 -17.417 1.00 79.25 366 GLN A N 1
ATOM 2877 C CA . GLN A 1 366 ? 42.746 1.336 -16.926 1.00 79.25 366 GLN A CA 1
ATOM 2878 C C . GLN A 1 366 ? 42.537 1.902 -15.515 1.00 79.25 366 GLN A C 1
ATOM 2880 O O . GLN A 1 366 ? 43.324 1.614 -14.616 1.00 79.25 366 GLN A O 1
ATOM 2885 N N . LYS A 1 367 ? 41.421 2.595 -15.271 1.00 83.00 367 LYS A N 1
ATOM 2886 C CA . LYS A 1 367 ? 41.086 3.155 -13.954 1.00 83.00 367 LYS A CA 1
ATOM 2887 C C . LYS A 1 367 ? 40.900 2.082 -12.878 1.00 83.00 367 LYS A C 1
ATOM 2889 O O . LYS A 1 367 ? 41.326 2.271 -11.739 1.00 83.00 367 LYS A O 1
ATOM 2894 N N . ALA A 1 368 ? 40.281 0.951 -13.223 1.00 80.56 368 ALA A N 1
ATOM 2895 C CA . ALA A 1 368 ? 40.162 -0.185 -12.311 1.00 80.56 368 ALA A CA 1
ATOM 2896 C C . ALA A 1 368 ? 41.526 -0.833 -12.020 1.00 80.56 368 ALA A C 1
ATOM 2898 O O . ALA A 1 368 ? 41.799 -1.173 -10.870 1.00 80.56 368 ALA A O 1
ATOM 2899 N N . SER A 1 369 ? 42.397 -0.943 -13.031 1.00 81.94 369 SER A N 1
ATOM 2900 C CA . SER A 1 369 ? 43.780 -1.415 -12.874 1.00 81.94 369 SER A CA 1
ATOM 2901 C C . SER A 1 369 ? 44.591 -0.501 -11.948 1.00 81.94 369 SER A C 1
ATOM 2903 O O . SER A 1 369 ? 45.231 -0.978 -11.013 1.00 81.94 369 SER A O 1
ATOM 2905 N N . GLU A 1 370 ? 44.505 0.818 -12.127 1.00 84.12 370 GLU A N 1
ATOM 2906 C CA . GLU A 1 370 ? 45.169 1.810 -11.272 1.00 84.12 370 GLU A CA 1
ATOM 2907 C C . GLU A 1 370 ? 44.649 1.787 -9.830 1.00 84.12 370 GLU A C 1
ATOM 2909 O O . GLU A 1 370 ? 45.441 1.830 -8.889 1.00 84.12 370 GLU A O 1
ATOM 2914 N N . GLN A 1 371 ? 43.332 1.666 -9.629 1.00 81.62 371 GLN A N 1
ATOM 2915 C CA . GLN A 1 371 ? 42.755 1.497 -8.291 1.00 81.62 371 GLN A CA 1
ATOM 2916 C C . GLN A 1 371 ? 43.214 0.205 -7.617 1.00 81.62 371 GLN A C 1
ATOM 2918 O O . GLN A 1 371 ? 43.478 0.211 -6.415 1.00 81.62 371 GLN A O 1
ATOM 2923 N N . MET A 1 372 ? 43.311 -0.890 -8.374 1.00 79.44 372 MET A N 1
ATOM 2924 C CA . MET A 1 372 ? 43.812 -2.157 -7.859 1.00 79.44 372 MET A CA 1
ATOM 2925 C C . MET A 1 372 ? 45.277 -2.001 -7.442 1.00 79.44 372 MET A C 1
ATOM 2927 O O . MET A 1 372 ? 45.584 -2.230 -6.280 1.00 79.44 372 MET A O 1
ATOM 2931 N N . LYS A 1 373 ? 46.151 -1.474 -8.308 1.00 83.31 373 LYS A N 1
ATOM 2932 C CA . LYS A 1 373 ? 47.562 -1.203 -7.969 1.00 83.31 373 LYS A CA 1
ATOM 2933 C C . LYS A 1 373 ? 47.722 -0.310 -6.732 1.00 83.31 373 LYS A C 1
ATOM 2935 O O . LYS A 1 373 ? 48.540 -0.621 -5.878 1.00 83.31 373 LYS A O 1
ATOM 2940 N N . ARG A 1 374 ? 46.909 0.746 -6.589 1.00 80.25 374 ARG A N 1
ATOM 2941 C CA . ARG A 1 374 ? 46.916 1.617 -5.396 1.00 80.25 374 ARG A CA 1
ATOM 2942 C C . ARG A 1 374 ? 46.520 0.889 -4.113 1.00 80.25 374 ARG A C 1
ATOM 2944 O O . ARG A 1 374 ? 47.062 1.202 -3.063 1.00 80.25 374 ARG A O 1
ATOM 2951 N N . ARG A 1 375 ? 45.579 -0.059 -4.186 1.00 74.50 375 ARG A N 1
ATOM 2952 C CA . ARG A 1 375 ? 45.196 -0.902 -3.042 1.00 74.50 375 ARG A CA 1
ATOM 2953 C C . ARG A 1 375 ? 46.332 -1.823 -2.606 1.00 74.50 375 ARG A C 1
ATOM 2955 O O . ARG A 1 375 ? 46.573 -1.928 -1.418 1.00 74.50 375 ARG A O 1
ATOM 2962 N N . TRP A 1 376 ? 47.036 -2.419 -3.567 1.00 71.00 376 TRP A N 1
ATOM 2963 C CA . TRP A 1 376 ? 48.171 -3.315 -3.319 1.00 71.00 376 TRP A CA 1
ATOM 2964 C C . TRP A 1 376 ? 49.444 -2.599 -2.837 1.00 71.00 376 TRP A C 1
ATOM 2966 O O . TRP A 1 376 ? 50.347 -3.255 -2.347 1.00 71.00 376 TRP A O 1
ATOM 2976 N N . GLN A 1 377 ? 49.542 -1.276 -2.996 1.00 68.56 377 GLN A N 1
ATOM 2977 C CA . GLN A 1 377 ? 50.666 -0.466 -2.495 1.00 68.56 377 GLN A CA 1
ATOM 2978 C C . GLN A 1 377 ? 50.428 0.112 -1.088 1.00 68.56 377 GLN A C 1
ATOM 2980 O O . GLN A 1 377 ? 51.304 0.787 -0.556 1.00 68.56 377 GLN A O 1
ATOM 2985 N N . HIS A 1 378 ? 49.234 -0.089 -0.522 1.00 57.53 378 HIS A N 1
ATOM 2986 C CA . HIS A 1 378 ? 48.825 0.415 0.795 1.00 57.53 378 HIS A CA 1
ATOM 2987 C C . HIS A 1 378 ? 48.586 -0.707 1.830 1.00 57.53 378 HIS A C 1
ATOM 2989 O O . HIS A 1 378 ? 48.121 -0.412 2.932 1.00 57.53 378 HIS A O 1
ATOM 2995 N N . GLU A 1 379 ? 48.904 -1.954 1.471 1.00 46.88 379 GLU A N 1
ATOM 2996 C CA . GLU A 1 379 ? 49.195 -3.083 2.373 1.00 46.88 379 GLU A CA 1
ATOM 2997 C C . GLU A 1 379 ? 50.714 -3.274 2.421 1.00 46.88 379 GLU A C 1
ATOM 2999 O O . GLU A 1 379 ? 51.222 -3.600 3.517 1.00 46.88 379 GLU A O 1
#

InterPro domains:
  IPR010064 Bacteriophage HK97-gp10, putative tail-component [PF04883] (32-101)
  IPR010064 Bacteriophage HK97-gp10, putative tail-component [TIGR01725] (19-131)
  IPR011109 DNA-binding recombinase domain [PF07508] (129-236)
  IPR011109 DNA-binding recombinase domain [PS51737] (112-239)
  IPR025827 Recombinase zinc beta ribbon domain [PF13408] (251-309)
  IPR038109 DNA-binding recombinase domain superfamily [G3DSA:3.90.1750.20] (110-237)
  IPR050639 Site-specific recombinase resolvase [PTHR30461] (117-306)